Protein AF-A0A1V5FKV9-F1 (afdb_monomer)

Solvent-accessible surface area (backbone atoms only — not comparable to full-atom values): 30750 Å² total; per-residue (Å²): 133,88,81,88,84,84,88,83,83,89,88,82,90,86,85,79,92,74,82,82,74,83,76,77,74,74,77,48,27,80,72,42,89,33,72,84,77,78,54,26,41,29,36,27,51,63,47,52,58,65,76,93,63,91,59,53,66,61,51,50,45,50,50,60,39,48,76,36,51,28,37,39,42,34,43,76,47,38,49,34,90,86,89,48,46,45,45,75,47,40,70,81,54,82,85,73,80,89,58,94,82,48,41,44,50,54,51,41,76,74,30,67,69,51,48,56,50,70,67,44,91,46,44,34,42,39,28,34,55,35,43,38,77,88,56,64,94,67,100,74,73,51,70,69,55,55,52,50,45,24,50,32,42,17,51,32,38,37,49,52,40,70,74,39,48,44,58,40,32,33,40,37,39,26,55,78,48,43,39,58,61,66,44,56,93,50,88,59,72,85,44,83,82,63,64,68,53,70,68,58,39,53,52,51,29,53,53,50,32,43,52,30,47,16,32,53,51,20,51,65,74,42,84,86,63,52,36,39,48,71,46,32,35,47,29,35,48,68,47,67,61,36,74,78,37,75,84,50,54,35,48,54,73,56,27,37,61,72,32,52,34,42,32,40,28,29,40,30,49,78,35,45,67,46,63,90,48,58,45,57,44,43,48,54,45,53,52,51,44,47,68,32,30,60,90,13,47,70,74,76,57,84,86,56,64,57,45,31,34,64,27,36,56,59,78,52,58,81,54,96,58,49,40,64,43,46,44,52,31,51,21,27,46,32,33,73,48,23,51,42,36,20,35,48,27,43,43,20,62,41,81,72,31,26,56,25,16,23,19,32,68,90,64,48,74,36,61,46,33,53,48,48,30,52,46,15,42,48,41,50,49,45,41,52,34,22,39,65,44,52,73,36,71,62,49,72,69,54,48,19,50,43,41,61,36,45,93,82,50,50,54,43,54,50,41,38,55,20,47,44,55,17,61,82,79,41,53,72,69,56,49,51,54,50,52,29,46,22,59,58,38,59,88,77,55,53,69,68,58,54,52,49,54,53,54,38,52,71,46,79,83,59,98,64,73,62,43,38,59,43,31,46,51,38,55,46,50,64,26,70,67,41,48,71,69,47,46,69,69,57,51,50,49,45,41,29,62,54,42,16,54,46,95,71,90,77,76,98,58,57,55,39,58,41,49,43,49,38,48,59,32,73,43,18,48,59,59,52,51,79,51,70,81,57,35,56,82,51,67,72,57,40,45,50,74,60,55,42,54,57,64,55,57,74,55,58,72,65,77,79,115

Mean predicted aligned error: 8.2 Å

Sequence (561 aa):
MTLRGICNALFLLAVAAFLPLAGFAADSADSGEFAYFPIRGAAQGFKWHKKLTDEPGLIEQARQMLDIGCDAFKTMVGPDVGGKGYRDVYPDMPELPREKKNSMVRLVQNTPTYQEFFDLPFKFFVIWAWPTNDITFSWDWEQATFDEEYQQLYDFTRYLMETYQGTGKVFLLGNWETDHVLMSGLDQVADPKVQPSQERLEYLRRWLNNRQKAVEDGRNSLPEIEGVEVYHYVEVITIQPVIEDPTLMRVVNGVLPYIRMDLVSNSAYNSTNHTSDLPQRVYDHMDCILKYAEKSLTGAWPYGPPVFISEFGIPGGYTPQKGARNREALKACAGWGSVINLFWEVYSQTPDNTDSALFQSDGTPNGNYEMLRDFNFRMHTLKNARRVWCRRNPTEQEANNQARLYDTLTNADILRDSINLSSEIMSDEEFLKTLFTDLRLGDQIGQSWYQELLAKLARADLQYGYNTRYGTLGAVLDSDLFAAAVPQEEFAAYLTRRVINQPVELPDLGRRDLYEWALNHPGFDRGNLEYRLANNVPESLRDKYSLKLQQFQEGSEHENH

Nearest PDB structures (foldseek):
  7wdv-assembly1_A  TM=5.360E-01  e=1.038E-03  metagenome
  5xgz-assembly1_A  TM=5.135E-01  e=7.016E-04  uncultured microorganism
  3wh5-assembly1_A  TM=5.179E-01  e=1.202E-03  metagenomes
  4hz6-assembly1_A  TM=5.091E-01  e=3.047E-03  uncultured bacterium
  9iuh-assembly1_A  TM=4.277E-01  e=1.387E-01  Vibrio parahaemolyticus

Structure (mmCIF, N/CA/C/O backbone):
data_AF-A0A1V5FKV9-F1
#
_entry.id   AF-A0A1V5FKV9-F1
#
loop_
_atom_site.group_PDB
_atom_site.id
_atom_site.type_symbol
_atom_site.label_atom_id
_atom_site.label_alt_id
_atom_site.label_comp_id
_atom_site.label_asym_id
_atom_site.label_entity_id
_atom_site.label_seq_id
_atom_site.pdbx_PDB_ins_code
_atom_site.Cartn_x
_atom_site.Cartn_y
_atom_site.Cartn_z
_atom_site.occupancy
_atom_site.B_iso_or_equiv
_atom_site.auth_seq_id
_atom_site.auth_comp_id
_atom_site.auth_asym_id
_atom_site.auth_atom_id
_atom_site.pdbx_PDB_model_num
ATOM 1 N N . MET A 1 1 ? -38.818 -76.980 -2.663 1.00 32.72 1 MET A N 1
ATOM 2 C CA . MET A 1 1 ? -38.143 -76.727 -1.375 1.00 32.72 1 MET A CA 1
ATOM 3 C C . MET A 1 1 ? -36.845 -75.994 -1.695 1.00 32.72 1 MET A C 1
ATOM 5 O O . MET A 1 1 ? -36.020 -76.577 -2.373 1.00 32.72 1 MET A O 1
ATOM 9 N N . THR A 1 2 ? -36.795 -74.658 -1.585 1.00 30.25 2 THR A N 1
ATOM 10 C CA . THR A 1 2 ? -36.400 -73.905 -0.363 1.00 30.25 2 THR A CA 1
ATOM 11 C C . THR A 1 2 ? -34.929 -74.179 0.001 1.00 30.25 2 THR A C 1
ATOM 13 O O . THR A 1 2 ? -34.565 -75.340 0.075 1.00 30.25 2 THR A O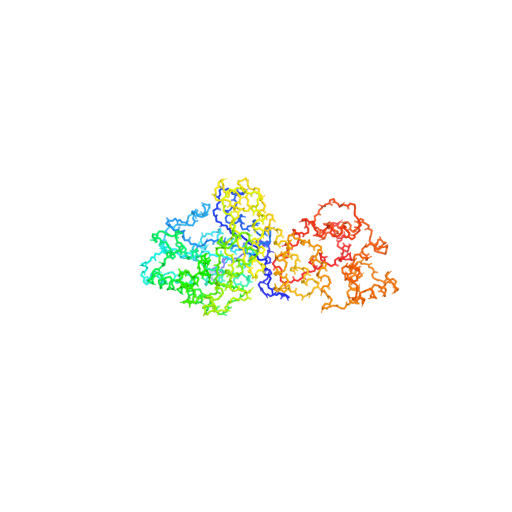 1
ATOM 16 N N . LEU A 1 3 ? -34.033 -73.231 0.297 1.00 28.56 3 LEU A N 1
ATOM 17 C CA . LEU A 1 3 ? -34.185 -71.958 1.007 1.00 28.56 3 LEU A CA 1
ATOM 18 C C . LEU A 1 3 ? -32.791 -71.258 1.083 1.00 28.56 3 LEU A C 1
ATOM 20 O O . LEU A 1 3 ? -31.800 -71.965 1.222 1.00 28.56 3 LEU A O 1
ATOM 24 N N . ARG A 1 4 ? -32.781 -69.911 1.172 1.00 31.83 4 ARG A N 1
ATOM 25 C CA . ARG A 1 4 ? -31.787 -69.009 1.834 1.00 31.83 4 ARG A CA 1
ATOM 26 C C . ARG A 1 4 ? -30.375 -68.870 1.218 1.00 31.83 4 ARG A C 1
ATOM 28 O O . ARG A 1 4 ? -29.661 -69.845 1.098 1.00 31.83 4 ARG A O 1
ATOM 35 N N . GLY A 1 5 ? -29.860 -67.674 0.916 1.00 26.58 5 GLY A N 1
ATOM 36 C CA . GLY A 1 5 ? -30.342 -66.317 1.184 1.00 26.58 5 GLY A CA 1
ATOM 37 C C . GLY A 1 5 ? -29.547 -65.280 0.379 1.00 26.58 5 GLY A C 1
ATOM 38 O O . GLY A 1 5 ? -28.330 -65.373 0.263 1.00 26.58 5 GLY A O 1
ATOM 39 N N . ILE A 1 6 ? -30.272 -64.320 -0.192 1.00 32.31 6 ILE A N 1
ATOM 40 C CA . ILE A 1 6 ? -29.763 -63.166 -0.937 1.00 32.31 6 ILE A CA 1
ATOM 41 C C . ILE A 1 6 ? -29.798 -61.984 0.034 1.00 32.31 6 ILE A C 1
ATOM 43 O O . ILE A 1 6 ? -30.868 -61.636 0.536 1.00 32.31 6 ILE A O 1
ATOM 47 N N . CYS A 1 7 ? -28.638 -61.405 0.335 1.00 26.59 7 CYS A N 1
ATOM 48 C CA . CYS A 1 7 ? -28.535 -60.207 1.163 1.00 26.59 7 CYS A CA 1
ATOM 49 C C . CYS A 1 7 ? -28.812 -58.958 0.318 1.00 26.59 7 CYS A C 1
ATOM 51 O O . CYS A 1 7 ? -28.002 -58.576 -0.521 1.00 26.59 7 CYS A O 1
ATOM 53 N N . ASN A 1 8 ? -29.948 -58.315 0.591 1.00 29.33 8 ASN A N 1
ATOM 54 C CA . ASN A 1 8 ? -30.178 -56.897 0.330 1.00 29.33 8 ASN A CA 1
ATOM 55 C C . ASN A 1 8 ? -29.673 -56.091 1.533 1.00 29.33 8 ASN A C 1
ATOM 57 O O . ASN A 1 8 ? -30.114 -56.372 2.646 1.00 29.33 8 ASN A O 1
ATOM 61 N N . ALA A 1 9 ? -28.817 -55.092 1.295 1.00 25.81 9 ALA A N 1
ATOM 62 C CA . ALA A 1 9 ? -28.894 -53.721 1.827 1.00 25.81 9 ALA A CA 1
ATOM 63 C C . ALA A 1 9 ? -27.513 -53.037 1.827 1.00 25.81 9 ALA A C 1
ATOM 65 O O . ALA A 1 9 ? -26.524 -53.644 2.221 1.00 25.81 9 ALA A O 1
ATOM 66 N N . LEU A 1 10 ? -27.532 -51.739 1.491 1.00 26.38 10 LEU A N 1
ATOM 67 C CA . LEU A 1 10 ? -26.512 -50.702 1.727 1.00 26.38 10 LEU A CA 1
ATOM 68 C C . LEU A 1 10 ? -25.312 -50.650 0.766 1.00 26.38 10 LEU A C 1
ATOM 70 O O . LEU A 1 10 ? -24.275 -51.241 1.025 1.00 26.38 10 LEU A O 1
ATOM 74 N N . PHE A 1 11 ? -25.423 -49.820 -0.278 1.00 25.52 11 PHE A N 1
ATOM 75 C CA . PHE A 1 11 ? -24.584 -48.617 -0.407 1.00 25.52 11 PHE A CA 1
ATOM 76 C C . PHE A 1 11 ? -25.184 -47.683 -1.474 1.00 25.52 11 PHE A C 1
ATOM 78 O O . PHE A 1 11 ? -25.200 -47.980 -2.666 1.00 25.52 11 PHE A O 1
ATOM 85 N N . LEU A 1 12 ? -25.745 -46.572 -1.002 1.00 26.80 12 LEU A N 1
ATOM 86 C CA . LEU A 1 12 ? -26.103 -45.381 -1.771 1.00 26.80 12 LEU A CA 1
ATOM 87 C C . LEU A 1 12 ? -24.935 -44.394 -1.628 1.00 26.80 12 LEU A C 1
ATOM 89 O O . LEU A 1 12 ? -24.299 -44.384 -0.579 1.00 26.80 12 LEU A O 1
ATOM 93 N N . LEU A 1 13 ? -24.756 -43.544 -2.645 1.00 25.08 13 LEU A N 1
ATOM 94 C CA . LEU A 1 13 ? -23.752 -42.478 -2.812 1.00 25.08 13 LEU A CA 1
ATOM 95 C C . LEU A 1 13 ? -22.388 -42.929 -3.347 1.00 25.08 13 LEU A C 1
ATOM 97 O O . LEU A 1 13 ? -21.561 -43.449 -2.611 1.00 25.08 13 LEU A O 1
ATOM 101 N N . ALA A 1 14 ? -22.116 -42.599 -4.612 1.00 24.97 14 ALA A N 1
ATOM 102 C CA . ALA A 1 14 ? -21.099 -41.598 -4.938 1.00 24.97 14 ALA A CA 1
ATOM 103 C C . ALA A 1 14 ? -21.071 -41.297 -6.446 1.00 24.97 14 ALA A C 1
ATOM 105 O O . ALA A 1 14 ? -21.367 -42.150 -7.278 1.00 24.97 14 ALA A O 1
ATOM 106 N N . VAL A 1 15 ? -20.602 -40.084 -6.739 1.00 25.59 15 VAL A N 1
ATOM 107 C CA . VAL A 1 15 ? -20.148 -39.564 -8.035 1.00 25.59 15 VAL A CA 1
ATOM 108 C C . VAL A 1 15 ? -21.246 -39.031 -8.961 1.00 25.59 15 VAL A C 1
ATOM 110 O O . VAL A 1 15 ? -21.501 -39.535 -10.051 1.00 25.59 15 VAL A O 1
ATOM 113 N N . ALA A 1 16 ? -21.849 -37.923 -8.523 1.00 26.41 16 ALA A N 1
ATOM 114 C CA . ALA A 1 16 ? -22.310 -36.889 -9.440 1.00 26.41 16 ALA A CA 1
ATOM 115 C C . ALA A 1 16 ? -21.117 -36.006 -9.839 1.00 26.41 16 ALA A C 1
ATOM 117 O O . ALA A 1 16 ? -20.275 -35.662 -9.009 1.00 26.41 16 ALA A O 1
ATOM 118 N N . ALA A 1 17 ? -21.070 -35.680 -11.125 1.00 28.03 17 ALA A N 1
ATOM 119 C CA . ALA A 1 17 ? -20.094 -34.817 -11.757 1.00 28.03 17 ALA A CA 1
ATOM 120 C C . ALA A 1 17 ? -20.053 -33.423 -11.111 1.00 28.03 17 ALA A C 1
ATOM 122 O O . ALA A 1 17 ? -21.072 -32.739 -11.045 1.00 28.03 17 ALA A O 1
ATOM 123 N N . PHE A 1 18 ? -18.857 -32.995 -10.713 1.00 26.19 18 PHE A N 1
ATOM 124 C CA . PHE A 1 18 ? -18.519 -31.592 -10.513 1.00 26.19 18 PHE A CA 1
ATOM 125 C C . PHE A 1 18 ? -17.394 -31.232 -11.482 1.00 26.19 18 PHE A C 1
ATOM 127 O O . PHE A 1 18 ? -16.341 -31.869 -11.504 1.00 26.19 18 PHE A O 1
ATOM 134 N N . LEU A 1 19 ? -17.669 -30.225 -12.308 1.00 25.44 19 LEU A N 1
ATOM 135 C CA . LEU A 1 19 ? -16.679 -29.453 -13.049 1.00 25.44 19 LEU A CA 1
ATOM 136 C C . LEU A 1 19 ? -15.646 -28.876 -12.066 1.00 25.44 19 LEU A C 1
ATOM 138 O O . LEU A 1 19 ? -16.061 -28.319 -11.046 1.00 25.44 19 LEU A O 1
ATOM 142 N N . PRO A 1 20 ? -14.336 -28.925 -12.358 1.00 27.42 20 PRO A N 1
ATOM 143 C CA . PRO A 1 20 ? -13.392 -28.077 -11.660 1.00 27.42 20 PRO A CA 1
ATOM 144 C C . PRO A 1 20 ? -13.519 -26.662 -12.229 1.00 27.42 20 PRO A C 1
ATOM 146 O O . PRO A 1 20 ? -13.262 -26.415 -13.408 1.00 27.42 20 PRO A O 1
ATOM 149 N N . LEU A 1 21 ? -13.954 -25.745 -11.366 1.00 28.95 21 LEU A N 1
ATOM 150 C CA . LEU A 1 21 ? -13.718 -24.315 -11.509 1.00 28.95 21 LEU A CA 1
ATOM 151 C C . LEU A 1 21 ? -12.224 -24.085 -11.755 1.00 28.95 21 LEU A C 1
ATOM 153 O O . LEU A 1 21 ? -11.376 -24.711 -11.116 1.00 28.95 21 LEU A O 1
ATOM 157 N N . ALA A 1 22 ? -11.932 -23.196 -12.701 1.00 28.05 22 ALA A N 1
ATOM 158 C CA . ALA A 1 22 ? -10.599 -22.691 -12.968 1.00 28.05 22 ALA A CA 1
ATOM 159 C C . ALA A 1 22 ? -9.945 -22.251 -11.652 1.00 28.05 22 ALA A C 1
ATOM 161 O O . ALA A 1 22 ? -10.442 -21.363 -10.958 1.00 28.05 22 ALA A O 1
ATOM 162 N N . GLY A 1 23 ? -8.844 -22.915 -11.308 1.00 25.22 23 GLY A N 1
ATOM 163 C CA . GLY A 1 23 ? -8.002 -22.528 -10.197 1.00 25.22 23 GLY A CA 1
ATOM 164 C C . GLY A 1 23 ? -7.348 -21.191 -10.507 1.00 25.22 23 GLY A C 1
ATOM 165 O O . GLY A 1 23 ? -6.385 -21.131 -11.266 1.00 25.22 23 GLY A O 1
ATOM 166 N N . PHE A 1 24 ? -7.825 -20.131 -9.863 1.00 30.70 24 PHE A N 1
ATOM 167 C CA . PHE A 1 24 ? -6.896 -19.137 -9.355 1.00 30.70 24 PHE A CA 1
ATOM 168 C C . PHE A 1 24 ? -6.119 -19.837 -8.244 1.00 30.70 24 PHE A C 1
ATOM 170 O O . PHE A 1 24 ? -6.588 -19.946 -7.113 1.00 30.70 24 PHE A O 1
ATOM 177 N N . ALA A 1 25 ? -4.964 -20.400 -8.593 1.00 30.83 25 ALA A N 1
ATOM 178 C CA . ALA A 1 25 ? -3.975 -20.736 -7.590 1.00 30.83 25 ALA A CA 1
ATOM 179 C C . ALA A 1 25 ? -3.583 -19.412 -6.927 1.00 30.83 25 ALA A C 1
ATOM 181 O O . ALA A 1 25 ? -2.884 -18.586 -7.512 1.00 30.83 25 ALA A O 1
ATOM 182 N N . ALA A 1 26 ? -4.114 -19.180 -5.730 1.00 37.06 26 ALA A N 1
ATOM 183 C CA . ALA A 1 26 ? -3.471 -18.310 -4.773 1.00 37.06 26 ALA A CA 1
ATOM 184 C C . ALA A 1 26 ? -2.102 -18.941 -4.499 1.00 37.06 26 ALA A C 1
ATOM 186 O O . ALA A 1 26 ? -2.002 -19.876 -3.706 1.00 37.06 26 ALA A O 1
ATOM 187 N N . ASP A 1 27 ? -1.074 -18.498 -5.227 1.00 39.09 27 ASP A N 1
ATOM 188 C CA . ASP A 1 27 ? 0.307 -18.767 -4.844 1.00 39.09 27 ASP A CA 1
ATOM 189 C C . ASP A 1 27 ? 0.457 -18.273 -3.404 1.00 39.09 27 ASP A C 1
ATOM 191 O O . ASP A 1 27 ? 0.235 -17.102 -3.086 1.00 39.09 27 ASP A O 1
ATOM 195 N N . SER A 1 28 ? 0.708 -19.233 -2.527 1.00 41.22 28 SER A N 1
ATOM 196 C CA . SER A 1 28 ? 0.608 -19.122 -1.085 1.00 41.22 28 SER A CA 1
ATOM 197 C C . SER A 1 28 ? 1.458 -17.992 -0.501 1.00 41.22 28 SER A C 1
ATOM 199 O O . SER A 1 28 ? 2.645 -17.845 -0.794 1.00 41.22 28 SER A O 1
ATOM 201 N N . ALA A 1 29 ? 0.805 -17.231 0.377 1.00 45.19 29 ALA A N 1
ATOM 202 C CA . ALA A 1 29 ? 1.299 -16.703 1.647 1.00 45.19 29 ALA A CA 1
ATOM 203 C C . ALA A 1 29 ? 2.798 -16.849 1.934 1.00 45.19 29 ALA A C 1
ATOM 205 O O . ALA A 1 29 ? 3.238 -17.944 2.258 1.00 45.19 29 ALA A O 1
ATOM 206 N N . ASP A 1 30 ? 3.548 -15.741 1.889 1.00 51.19 30 ASP A N 1
ATOM 207 C CA . ASP A 1 30 ? 4.904 -15.550 2.455 1.00 51.19 30 ASP A CA 1
ATOM 208 C C . ASP A 1 30 ? 5.999 -16.599 2.140 1.00 51.19 30 ASP A C 1
ATOM 210 O O . ASP A 1 30 ? 7.152 -16.425 2.530 1.00 51.19 30 ASP A O 1
ATOM 214 N N . SER A 1 31 ? 5.701 -17.630 1.349 1.00 55.16 31 SER A N 1
ATOM 215 C CA . SER A 1 31 ? 6.622 -18.653 0.871 1.00 55.16 31 SER A CA 1
ATOM 216 C C . SER A 1 31 ? 7.050 -18.303 -0.553 1.00 55.16 31 SER A C 1
ATOM 218 O O . SER A 1 31 ? 6.578 -18.876 -1.535 1.00 55.16 31 SER A O 1
ATOM 220 N N . GLY A 1 32 ? 7.912 -17.301 -0.676 1.00 68.31 32 GLY A N 1
ATOM 221 C CA . GLY A 1 32 ? 8.517 -16.908 -1.944 1.00 68.31 32 GLY A CA 1
ATOM 222 C C . GLY A 1 32 ? 9.993 -16.579 -1.779 1.00 68.31 32 GLY A C 1
ATOM 223 O O . GLY A 1 32 ? 10.496 -16.454 -0.666 1.00 68.31 32 GLY A O 1
ATOM 224 N N . GLU A 1 33 ? 10.689 -16.421 -2.902 1.00 86.81 33 GLU A N 1
ATOM 225 C CA . GLU A 1 33 ? 12.068 -15.923 -2.969 1.00 86.81 33 GLU A CA 1
ATOM 226 C C . GLU A 1 33 ? 12.214 -14.589 -2.215 1.00 86.81 33 GLU A C 1
ATOM 228 O O . GLU A 1 33 ? 13.257 -14.313 -1.623 1.00 86.81 33 GLU A O 1
ATOM 233 N N . PHE A 1 34 ? 11.147 -13.784 -2.191 1.00 91.12 34 PHE A N 1
ATOM 234 C CA . PHE A 1 34 ? 11.098 -12.489 -1.528 1.00 91.12 34 PHE A CA 1
ATOM 235 C C . PHE A 1 34 ? 9.946 -12.407 -0.528 1.00 91.12 34 PHE A C 1
ATOM 237 O O . PHE A 1 34 ? 8.832 -12.842 -0.811 1.00 91.12 34 PHE A O 1
ATOM 244 N N . ALA A 1 35 ? 10.187 -11.735 0.601 1.00 90.25 35 ALA A N 1
ATOM 245 C CA . ALA A 1 35 ? 9.115 -11.297 1.490 1.00 90.25 35 ALA A CA 1
ATOM 246 C C . ALA A 1 35 ? 8.114 -10.391 0.745 1.00 90.25 35 ALA A C 1
ATOM 248 O O . ALA A 1 35 ? 8.446 -9.771 -0.278 1.00 90.25 35 ALA A O 1
ATOM 249 N N . TYR A 1 36 ? 6.900 -10.271 1.279 1.00 91.81 36 TYR A N 1
ATOM 250 C CA . TYR A 1 36 ? 5.913 -9.343 0.740 1.00 91.81 36 TYR A CA 1
ATOM 251 C C . TYR A 1 36 ? 6.423 -7.888 0.767 1.00 91.81 36 TYR A C 1
ATOM 253 O O . TYR A 1 36 ? 7.107 -7.474 1.703 1.00 91.81 36 TYR A O 1
ATOM 261 N N . PHE A 1 37 ? 6.095 -7.106 -0.266 1.00 94.44 37 PHE A N 1
ATOM 262 C CA . PHE A 1 37 ? 6.456 -5.688 -0.372 1.00 94.44 37 PHE A CA 1
ATOM 263 C C . PHE A 1 37 ? 5.182 -4.825 -0.446 1.00 94.44 37 PHE A C 1
ATOM 265 O O . PHE A 1 37 ? 4.468 -4.939 -1.446 1.00 94.44 37 PHE A O 1
ATOM 272 N N . PRO A 1 38 ? 4.901 -3.968 0.559 1.00 94.31 38 PRO A N 1
ATOM 273 C CA . PRO A 1 38 ? 3.725 -3.094 0.565 1.00 94.31 38 PRO A CA 1
ATOM 274 C C . PRO A 1 38 ? 3.759 -2.034 -0.540 1.00 94.31 38 PRO A C 1
ATOM 276 O O . PRO A 1 38 ? 4.746 -1.307 -0.681 1.00 94.31 38 PRO A O 1
ATOM 279 N N . ILE A 1 39 ? 2.660 -1.905 -1.286 1.00 95.81 39 ILE A N 1
ATOM 280 C CA . ILE A 1 39 ? 2.518 -0.932 -2.386 1.00 95.81 39 ILE A CA 1
ATOM 281 C C . ILE A 1 39 ? 2.170 0.466 -1.874 1.00 95.81 39 ILE A C 1
ATOM 283 O O . ILE A 1 39 ? 2.582 1.453 -2.479 1.00 95.81 39 ILE A O 1
ATOM 287 N N . ARG A 1 40 ? 1.536 0.548 -0.695 1.00 97.38 40 ARG A N 1
ATOM 288 C CA . ARG A 1 40 ? 1.265 1.757 0.109 1.00 97.38 40 ARG A CA 1
ATOM 289 C C . ARG A 1 40 ? 0.090 2.620 -0.336 1.00 97.38 40 ARG A C 1
ATOM 291 O O . ARG A 1 40 ? -0.440 3.330 0.515 1.00 97.38 40 ARG A O 1
ATOM 298 N N . GLY A 1 41 ? -0.325 2.587 -1.599 1.00 98.06 41 GLY A N 1
ATOM 299 C CA . GLY A 1 41 ? -1.489 3.333 -2.081 1.00 98.06 41 GLY A CA 1
ATOM 300 C C . GLY A 1 41 ? -2.757 2.485 -2.033 1.00 98.06 41 GLY A C 1
ATOM 301 O O . GLY A 1 41 ? -2.812 1.402 -2.612 1.00 98.06 41 GLY A O 1
ATOM 302 N N . ALA A 1 42 ? -3.783 2.982 -1.346 1.00 98.19 42 ALA A N 1
ATOM 303 C CA . ALA A 1 42 ? -5.048 2.284 -1.168 1.00 98.19 42 ALA A CA 1
ATOM 304 C C . ALA A 1 42 ? -6.233 3.256 -1.088 1.00 98.19 42 ALA A C 1
ATOM 306 O O . ALA A 1 42 ? -6.069 4.477 -1.055 1.00 98.19 42 ALA A O 1
ATOM 307 N N . ALA A 1 43 ? -7.443 2.709 -1.027 1.00 97.81 43 ALA A N 1
ATOM 308 C CA . ALA A 1 43 ? -8.659 3.478 -0.800 1.00 97.81 43 ALA A CA 1
ATOM 309 C C . ALA A 1 43 ? -9.675 2.674 0.013 1.00 97.81 43 ALA A C 1
ATOM 311 O O . ALA A 1 43 ? -9.436 1.526 0.404 1.00 97.81 43 ALA A O 1
ATOM 312 N N . GLN A 1 44 ? -10.815 3.300 0.268 1.00 95.06 44 GLN A N 1
ATOM 313 C CA . GLN A 1 44 ? -11.871 2.746 1.100 1.00 95.06 44 GLN A CA 1
ATOM 314 C C . GLN A 1 44 ? -13.233 2.777 0.419 1.00 95.06 44 GLN A C 1
ATOM 316 O O . GLN A 1 44 ? -13.533 3.698 -0.344 1.00 95.06 44 GLN A O 1
ATOM 321 N N . GLY A 1 45 ? -14.038 1.751 0.696 1.00 92.81 45 GLY A N 1
ATOM 322 C CA . GLY A 1 45 ? -15.367 1.564 0.118 1.00 92.81 45 GLY A CA 1
ATOM 323 C C . GLY A 1 45 ? -16.469 1.746 1.152 1.00 92.81 45 GLY A C 1
ATOM 324 O O . GLY A 1 45 ? -16.820 0.800 1.870 1.00 92.81 45 GLY A O 1
ATOM 325 N N . PHE A 1 46 ? -17.055 2.943 1.184 1.00 89.19 46 PHE A N 1
ATOM 326 C CA . PHE A 1 46 ? -18.172 3.297 2.056 1.00 89.19 46 PHE A CA 1
ATOM 327 C C . PHE A 1 46 ? -19.262 4.008 1.264 1.00 89.19 46 PHE A C 1
ATOM 329 O O . PHE A 1 46 ? -19.047 5.106 0.774 1.00 89.19 46 PHE A O 1
ATOM 336 N N . LYS A 1 47 ? -20.468 3.425 1.202 1.00 89.06 47 LYS A N 1
ATOM 337 C CA . LYS A 1 47 ? -21.611 4.004 0.474 1.00 89.06 47 LYS A CA 1
ATOM 338 C C . LYS A 1 47 ? -21.278 4.331 -0.990 1.00 89.06 47 LYS A C 1
ATOM 340 O O . LYS A 1 47 ? -20.180 4.113 -1.491 1.00 89.06 47 LYS A O 1
ATOM 345 N N . TRP A 1 48 ? -22.291 4.780 -1.716 1.00 90.38 48 TRP A N 1
ATOM 346 C CA . TRP A 1 48 ? -22.160 5.300 -3.072 1.00 90.38 48 TRP A CA 1
ATOM 347 C C . TRP A 1 48 ? -23.453 6.012 -3.448 1.00 90.38 48 TRP A C 1
ATOM 349 O O . TRP A 1 48 ? -24.552 5.587 -3.089 1.00 90.38 48 TRP A O 1
ATOM 359 N N . HIS A 1 49 ? -23.330 7.081 -4.222 1.00 87.56 49 HIS A N 1
ATOM 360 C CA . HIS A 1 49 ? -24.460 7.684 -4.913 1.00 87.56 49 HIS A CA 1
ATOM 361 C C . HIS A 1 49 ? -24.894 6.813 -6.098 1.00 87.56 49 HIS A C 1
ATOM 363 O O . HIS A 1 49 ? -26.086 6.622 -6.338 1.00 87.56 49 HIS A O 1
ATOM 369 N N . LYS A 1 50 ? -23.915 6.275 -6.830 1.00 87.94 50 LYS A N 1
ATOM 370 C CA . LYS A 1 50 ? -24.109 5.501 -8.054 1.00 87.94 50 LYS A CA 1
ATOM 371 C C . LYS A 1 50 ? -23.043 4.407 -8.156 1.00 87.94 50 LYS A C 1
ATOM 373 O O . LYS A 1 50 ? -21.881 4.673 -7.872 1.00 87.94 50 LYS A O 1
ATOM 378 N N . LYS A 1 51 ? -23.464 3.217 -8.592 1.00 90.25 51 LYS A N 1
ATOM 379 C CA . LYS A 1 51 ? -22.597 2.121 -9.055 1.00 90.25 51 LYS A CA 1
ATOM 380 C C . LYS A 1 51 ? -22.582 2.066 -10.581 1.00 90.25 51 LYS A C 1
ATOM 382 O O . LYS A 1 51 ? -23.490 2.593 -11.233 1.00 90.25 51 LYS A O 1
ATOM 387 N N . LEU A 1 52 ? -21.569 1.425 -11.138 1.00 91.06 52 LEU A N 1
ATOM 388 C CA . LEU A 1 52 ? -21.327 1.301 -12.576 1.00 91.06 52 LEU A CA 1
ATOM 389 C C . LEU A 1 52 ? -21.833 -0.024 -13.147 1.00 91.06 52 LEU A C 1
ATOM 391 O O . LEU A 1 52 ? -22.042 -0.125 -14.355 1.00 91.06 52 LEU A O 1
ATOM 395 N N . THR A 1 53 ? -22.055 -1.015 -12.287 1.00 93.06 53 THR A N 1
ATOM 396 C CA . THR A 1 53 ? -22.500 -2.364 -12.629 1.00 93.06 53 THR A CA 1
ATOM 397 C C . THR A 1 53 ? -23.589 -2.852 -11.664 1.00 93.06 53 THR A C 1
ATOM 399 O O . THR A 1 53 ? -23.985 -2.165 -10.715 1.00 93.06 53 THR A O 1
ATOM 402 N N . ASP A 1 54 ? -24.082 -4.067 -11.914 1.00 92.50 54 ASP A N 1
ATOM 403 C CA . ASP A 1 54 ? -25.032 -4.756 -11.038 1.00 92.50 54 ASP A CA 1
ATOM 404 C C . ASP A 1 54 ? -24.350 -5.478 -9.856 1.00 92.50 54 ASP A C 1
ATOM 406 O O . ASP A 1 54 ? -25.041 -5.976 -8.965 1.00 92.50 54 ASP A O 1
ATOM 410 N N . GLU A 1 55 ? -23.012 -5.522 -9.806 1.00 93.44 55 GLU A N 1
ATOM 411 C CA . GLU A 1 55 ? -22.262 -6.131 -8.700 1.00 93.44 55 GLU A CA 1
ATOM 412 C C . GLU A 1 55 ? -22.545 -5.414 -7.374 1.00 93.44 55 GLU A C 1
ATOM 414 O O . GLU A 1 55 ? -22.781 -4.201 -7.377 1.00 93.44 55 GLU A O 1
ATOM 419 N N . PRO A 1 56 ? -22.511 -6.101 -6.216 1.00 93.88 56 PRO A N 1
ATOM 420 C CA . PRO A 1 56 ? -22.626 -5.429 -4.926 1.00 93.88 56 PRO A CA 1
ATOM 421 C C . PRO A 1 56 ? -21.599 -4.297 -4.799 1.00 93.88 56 PRO A C 1
ATOM 423 O O . PRO A 1 56 ? -20.425 -4.490 -5.109 1.00 93.88 56 PRO A O 1
ATOM 426 N N . GLY A 1 57 ? -22.006 -3.119 -4.320 1.00 94.25 57 GLY A N 1
ATOM 427 C CA . GLY A 1 57 ? -21.155 -1.924 -4.391 1.00 94.25 57 GLY A CA 1
ATOM 428 C C . GLY A 1 57 ? -19.857 -2.009 -3.591 1.00 94.25 57 GLY A C 1
ATOM 429 O O . GLY A 1 57 ? -18.887 -1.340 -3.938 1.00 94.25 57 GLY A O 1
ATOM 430 N N . LEU A 1 58 ? -19.795 -2.855 -2.555 1.00 95.06 58 LEU A N 1
ATOM 431 C CA . LEU A 1 58 ? -18.531 -3.172 -1.878 1.00 95.06 58 LEU A CA 1
ATOM 432 C C . LEU A 1 58 ? -17.555 -3.904 -2.817 1.00 95.06 58 LEU A C 1
ATOM 434 O O . LEU A 1 58 ? -16.377 -3.563 -2.855 1.00 95.06 58 LEU A O 1
ATOM 438 N N . ILE A 1 59 ? -18.049 -4.882 -3.581 1.00 96.94 59 ILE A N 1
ATOM 439 C CA . ILE A 1 59 ? -17.245 -5.692 -4.506 1.00 96.94 59 ILE A CA 1
ATOM 440 C C . ILE A 1 59 ? -16.787 -4.860 -5.693 1.00 96.94 59 ILE A C 1
ATOM 442 O O . ILE A 1 59 ? -15.604 -4.886 -6.022 1.00 96.94 59 ILE A O 1
ATOM 446 N N . GLU A 1 60 ? -17.693 -4.080 -6.283 1.00 96.94 60 GLU A N 1
ATOM 447 C CA . GLU A 1 60 ? -17.363 -3.212 -7.413 1.00 96.94 60 GLU A CA 1
ATOM 448 C C . GLU A 1 60 ? -16.232 -2.242 -7.039 1.00 96.94 60 GLU A C 1
ATOM 450 O O . GLU A 1 60 ? -15.202 -2.202 -7.708 1.00 96.94 60 GLU A O 1
ATOM 455 N N . GLN A 1 61 ? -16.365 -1.521 -5.918 1.00 97.38 61 GLN A N 1
ATOM 456 C CA . GLN A 1 61 ? -15.330 -0.593 -5.447 1.00 97.38 61 GLN A CA 1
ATOM 457 C C . GLN A 1 61 ? -14.005 -1.300 -5.143 1.00 97.38 61 GLN A C 1
ATOM 459 O O . GLN A 1 61 ? -12.936 -0.778 -5.460 1.00 97.38 61 GLN A O 1
ATOM 464 N N . ALA A 1 62 ? -14.059 -2.488 -4.543 1.00 98.00 62 ALA A N 1
ATOM 465 C CA . ALA A 1 62 ? -12.874 -3.278 -4.247 1.00 98.00 62 ALA A CA 1
ATOM 466 C C . ALA A 1 62 ? -12.151 -3.733 -5.530 1.00 98.00 62 ALA A C 1
ATOM 468 O O . ALA A 1 62 ? -10.930 -3.609 -5.627 1.00 98.00 62 ALA A O 1
ATOM 469 N N . ARG A 1 63 ? -12.888 -4.180 -6.554 1.00 97.31 63 ARG A N 1
ATOM 470 C CA . ARG A 1 63 ? -12.322 -4.551 -7.862 1.00 97.31 63 ARG A CA 1
ATOM 471 C C . ARG A 1 63 ? -11.684 -3.362 -8.575 1.00 97.31 63 ARG A C 1
ATOM 473 O O . ARG A 1 63 ? -10.555 -3.495 -9.035 1.00 97.31 63 ARG A O 1
ATOM 480 N N . GLN A 1 64 ? -12.319 -2.188 -8.540 1.00 97.00 64 GLN A N 1
ATOM 481 C CA . GLN A 1 64 ? -11.718 -0.954 -9.070 1.00 97.00 64 GLN A CA 1
ATOM 482 C C . GLN A 1 64 ? -10.347 -0.665 -8.440 1.00 97.00 64 GLN A C 1
ATOM 484 O O . GLN A 1 64 ? -9.433 -0.200 -9.116 1.00 97.00 64 GLN A O 1
ATOM 489 N N . MET A 1 65 ? -10.181 -0.937 -7.141 1.00 97.94 65 MET A N 1
ATOM 490 C CA . MET A 1 65 ? -8.902 -0.723 -6.458 1.00 97.94 65 MET A CA 1
ATOM 491 C C . MET A 1 65 ? -7.853 -1.777 -6.822 1.00 97.94 65 MET A C 1
ATOM 493 O O . MET A 1 65 ? -6.679 -1.439 -6.976 1.00 97.94 65 MET A O 1
ATOM 497 N N . LEU A 1 66 ? -8.252 -3.033 -7.026 1.00 96.94 66 LEU A N 1
ATOM 498 C CA . LEU A 1 66 ? -7.346 -4.071 -7.531 1.00 96.94 66 LEU A CA 1
ATOM 499 C C . LEU A 1 66 ? -6.851 -3.765 -8.950 1.00 96.94 66 LEU A C 1
ATOM 501 O O . LEU A 1 66 ? -5.677 -4.000 -9.241 1.00 96.94 66 LEU A O 1
ATOM 505 N N . ASP A 1 67 ? -7.714 -3.206 -9.802 1.00 95.75 67 ASP A N 1
ATOM 506 C CA . ASP A 1 67 ? -7.394 -2.851 -11.192 1.00 95.75 67 ASP A CA 1
ATOM 507 C C . ASP A 1 67 ? -6.308 -1.771 -11.301 1.00 95.75 67 ASP A C 1
ATOM 509 O O . ASP A 1 67 ? -5.605 -1.686 -12.310 1.00 95.75 67 ASP A O 1
ATOM 513 N N . ILE A 1 68 ? -6.125 -0.975 -10.244 1.00 96.69 68 ILE A N 1
ATOM 514 C CA . ILE A 1 68 ? -5.051 0.019 -10.138 1.00 96.69 68 ILE A CA 1
ATOM 515 C C . ILE A 1 68 ? -3.920 -0.406 -9.197 1.00 96.69 68 ILE A C 1
ATOM 517 O O . ILE A 1 68 ? -3.094 0.420 -8.819 1.00 96.69 68 ILE A O 1
ATOM 521 N N . GLY A 1 69 ? -3.855 -1.686 -8.824 1.00 96.75 69 GLY A N 1
ATOM 522 C CA . GLY A 1 69 ? -2.739 -2.250 -8.064 1.00 96.75 69 GLY A CA 1
ATOM 523 C C . GLY A 1 69 ? -2.754 -1.958 -6.563 1.00 96.75 69 GLY A C 1
ATOM 524 O O . GLY A 1 69 ? -1.719 -2.096 -5.919 1.00 96.75 69 GLY A O 1
ATOM 525 N N . CYS A 1 70 ? -3.889 -1.565 -5.980 1.00 98.06 70 CYS A N 1
ATOM 526 C CA . CYS A 1 70 ? -3.992 -1.484 -4.523 1.00 98.06 70 CYS A CA 1
ATOM 527 C C . CYS A 1 70 ? -3.837 -2.883 -3.906 1.00 98.06 70 CYS A C 1
ATOM 529 O O . CYS A 1 70 ? -4.419 -3.858 -4.384 1.00 98.06 70 CYS A O 1
ATOM 531 N N . ASP A 1 71 ? -3.104 -2.966 -2.798 1.00 96.75 71 ASP A N 1
ATOM 532 C CA . ASP A 1 71 ? -2.947 -4.183 -1.997 1.00 96.75 71 ASP A CA 1
ATOM 533 C C . ASP A 1 71 ? -3.640 -4.117 -0.631 1.00 96.75 71 ASP A C 1
ATOM 535 O O . ASP A 1 71 ? -3.702 -5.124 0.081 1.00 96.75 71 ASP A O 1
ATOM 539 N N . ALA A 1 72 ? -4.205 -2.957 -0.301 1.00 98.12 72 ALA A N 1
ATOM 540 C CA . ALA A 1 72 ? -5.041 -2.741 0.862 1.00 98.12 72 ALA A CA 1
ATOM 541 C C . ALA A 1 72 ? -6.414 -2.184 0.467 1.00 98.12 72 ALA A C 1
ATOM 543 O O . ALA A 1 72 ? -6.541 -1.439 -0.509 1.00 98.12 72 ALA A O 1
ATOM 544 N N . PHE A 1 73 ? -7.431 -2.501 1.265 1.00 98.56 73 PHE A N 1
ATOM 545 C CA . PHE A 1 73 ? -8.765 -1.919 1.133 1.00 98.56 73 PHE A CA 1
ATOM 546 C C . PHE A 1 73 ? -9.431 -1.778 2.501 1.00 98.56 73 PHE A C 1
ATOM 548 O O . PHE A 1 73 ? -9.349 -2.695 3.325 1.00 98.56 73 PHE A O 1
ATOM 555 N N . LYS A 1 74 ? -10.093 -0.638 2.743 1.00 97.81 74 LYS A N 1
ATOM 556 C CA . LYS A 1 74 ? -10.830 -0.386 3.992 1.00 97.81 74 LYS A CA 1
ATOM 557 C C . LYS A 1 74 ? -12.342 -0.522 3.808 1.00 97.81 74 LYS A C 1
ATOM 559 O O . LYS A 1 74 ? -12.907 -0.036 2.828 1.00 97.81 74 LYS A O 1
ATOM 564 N N . THR A 1 75 ? -12.983 -1.185 4.767 1.00 94.62 75 THR A N 1
ATOM 565 C CA . THR A 1 75 ? -14.429 -1.456 4.822 1.00 94.62 75 THR A CA 1
ATOM 566 C C . THR A 1 75 ? -14.932 -1.455 6.275 1.00 94.62 75 THR A C 1
ATOM 568 O O . THR A 1 75 ? -14.168 -1.213 7.213 1.00 94.62 75 THR A O 1
ATOM 571 N N . MET A 1 76 ? -16.217 -1.750 6.480 1.00 91.12 76 MET A N 1
ATOM 572 C CA . MET A 1 76 ? -16.818 -1.984 7.791 1.00 91.12 76 MET A CA 1
ATOM 573 C C . MET A 1 76 ? -17.491 -3.358 7.859 1.00 91.12 76 MET A C 1
ATOM 575 O O . MET A 1 76 ? -18.192 -3.773 6.936 1.00 91.12 76 MET A O 1
ATOM 579 N N . VAL A 1 77 ? -17.302 -4.035 8.992 1.00 90.25 77 VAL A N 1
ATOM 580 C CA . VAL A 1 77 ? -18.050 -5.226 9.406 1.00 90.25 77 VAL A CA 1
ATOM 581 C C . VAL A 1 77 ? -18.696 -4.931 10.750 1.00 90.25 77 VAL A C 1
ATOM 583 O O . VAL A 1 77 ? -17.997 -4.699 11.733 1.00 90.25 77 VAL A O 1
ATOM 586 N N . GLY A 1 78 ? -20.022 -4.986 10.809 1.00 80.12 78 GLY A N 1
ATOM 587 C CA . GLY A 1 78 ? -20.770 -4.782 12.044 1.00 80.12 78 GLY A CA 1
ATOM 588 C C . GLY A 1 78 ? -22.137 -4.145 11.821 1.00 80.12 78 GLY A C 1
ATOM 589 O O . GLY A 1 78 ? -22.516 -3.884 10.680 1.00 80.12 78 GLY A O 1
ATOM 590 N N . PRO A 1 79 ? -22.926 -3.914 12.884 1.00 67.50 79 PRO A N 1
ATOM 591 C CA . PRO A 1 79 ? -24.056 -3.002 12.796 1.00 67.50 79 PRO A CA 1
ATOM 592 C C . PRO A 1 79 ? -23.518 -1.577 12.589 1.00 67.50 79 PRO A C 1
ATOM 594 O O . PRO A 1 79 ? -22.386 -1.276 12.968 1.00 67.50 79 PRO A O 1
ATOM 597 N N . ASP A 1 80 ? -24.297 -0.700 11.960 1.00 57.44 80 ASP A N 1
ATOM 598 C CA . ASP A 1 80 ? -23.813 0.647 11.660 1.00 57.44 80 ASP A CA 1
ATOM 599 C C . ASP A 1 80 ? -23.745 1.524 12.925 1.00 57.44 80 ASP A C 1
ATOM 601 O O . ASP A 1 80 ? -24.429 1.322 13.935 1.00 57.44 80 ASP A O 1
ATOM 605 N N . VAL A 1 81 ? -22.832 2.486 12.867 1.00 46.22 81 VAL A N 1
ATOM 606 C CA . VAL A 1 81 ? -22.535 3.461 13.906 1.00 46.22 81 VAL A CA 1
ATOM 607 C C . VAL A 1 81 ? -23.688 4.468 13.938 1.00 46.22 81 VAL A C 1
ATOM 609 O O . VAL A 1 81 ? -23.940 5.174 12.968 1.00 46.22 81 VAL A O 1
ATOM 612 N N . GLY A 1 82 ? -24.404 4.570 15.062 1.00 46.84 82 GLY A N 1
ATOM 613 C CA . GLY A 1 82 ? -25.447 5.594 15.239 1.00 46.84 82 GLY A CA 1
ATOM 614 C C . GLY A 1 82 ? -26.890 5.158 14.944 1.00 46.84 82 GLY A C 1
ATOM 615 O O . GLY A 1 82 ? -27.711 5.992 14.561 1.00 46.84 82 GLY A O 1
ATOM 616 N N . GLY A 1 83 ? -27.232 3.883 15.169 1.00 45.78 83 GLY A N 1
ATOM 617 C CA . GLY A 1 83 ? -28.632 3.415 15.207 1.00 45.78 83 GLY A CA 1
ATOM 618 C C . GLY A 1 83 ? -29.214 2.986 13.856 1.00 45.78 83 GLY A C 1
ATOM 619 O O . GLY A 1 83 ? -30.433 2.932 13.684 1.00 45.78 83 GLY A O 1
ATOM 620 N N . LYS A 1 84 ? -28.338 2.688 12.905 1.00 52.53 84 LYS A N 1
ATOM 621 C CA . LYS A 1 84 ? -28.619 2.268 11.535 1.00 52.53 84 LYS A CA 1
ATOM 622 C C . LYS A 1 84 ? -27.898 0.930 11.279 1.00 52.53 84 LYS A C 1
ATOM 624 O O . LYS A 1 84 ? -27.117 0.495 12.122 1.00 52.53 84 LYS A O 1
ATOM 629 N N . GLY A 1 85 ? -28.221 0.175 10.230 1.00 63.56 85 GLY A N 1
ATOM 630 C CA . GLY A 1 85 ? -27.631 -1.162 9.982 1.00 63.56 85 GLY A CA 1
ATOM 631 C C . GLY A 1 85 ? -26.482 -1.121 8.969 1.00 63.56 85 GLY A C 1
ATOM 632 O O . GLY A 1 85 ? -26.337 -0.130 8.269 1.00 63.56 85 GLY A O 1
ATOM 633 N N . TYR A 1 86 ? -25.715 -2.207 8.773 1.00 73.44 86 TYR A N 1
ATOM 634 C CA . TYR A 1 86 ? -24.710 -2.263 7.683 1.00 73.44 86 TYR A CA 1
ATOM 635 C C . TYR A 1 86 ? -25.291 -1.916 6.307 1.00 73.44 86 TYR A C 1
ATOM 637 O O . TYR A 1 86 ? -24.566 -1.448 5.439 1.00 73.44 86 TYR A O 1
ATOM 645 N N . ARG A 1 87 ? -26.607 -2.083 6.117 1.00 76.25 87 ARG A N 1
ATOM 646 C CA . ARG A 1 87 ? -27.340 -1.682 4.910 1.00 76.25 87 ARG A CA 1
ATOM 647 C C . ARG A 1 87 ? -27.409 -0.166 4.695 1.00 76.25 87 ARG A C 1
ATOM 649 O O . ARG A 1 87 ? -27.659 0.270 3.583 1.00 76.25 87 ARG A O 1
ATOM 656 N N . ASP A 1 88 ? -27.166 0.656 5.707 1.00 77.38 88 ASP A N 1
ATOM 657 C CA . ASP A 1 88 ? -27.011 2.100 5.513 1.00 77.38 88 ASP A CA 1
ATOM 658 C C . ASP A 1 88 ? -25.667 2.439 4.855 1.00 77.38 88 ASP A C 1
ATOM 660 O O . ASP A 1 88 ? -25.560 3.442 4.149 1.00 77.38 88 ASP A O 1
ATOM 664 N N . VAL A 1 89 ? -24.654 1.586 5.043 1.00 83.06 89 VAL A N 1
ATOM 665 C CA . VAL A 1 89 ? -23.361 1.673 4.350 1.00 83.06 89 VAL A CA 1
ATOM 666 C C . VAL A 1 89 ? -23.389 0.910 3.020 1.00 83.06 89 VAL A C 1
ATOM 668 O O . VAL A 1 89 ? -22.856 1.395 2.024 1.00 83.06 89 VAL A O 1
ATOM 671 N N . TYR A 1 90 ? -24.048 -0.250 2.994 1.00 88.50 90 TYR A N 1
ATOM 672 C CA . TYR A 1 90 ? -24.111 -1.191 1.875 1.00 88.50 90 TYR A CA 1
ATOM 673 C C . TYR A 1 90 ? -25.575 -1.539 1.524 1.00 88.50 90 TYR A C 1
ATOM 675 O O . TYR A 1 90 ? -26.056 -2.628 1.851 1.00 88.50 90 TYR A O 1
ATOM 683 N N . PRO A 1 91 ? -26.329 -0.616 0.894 1.00 85.75 91 PRO A N 1
ATOM 684 C CA . PRO A 1 91 ? -27.788 -0.727 0.737 1.00 85.75 91 PRO A CA 1
ATOM 685 C C . PRO A 1 91 ? -28.280 -1.900 -0.113 1.00 85.75 91 PRO A C 1
ATOM 687 O O . PRO A 1 91 ? -29.433 -2.324 0.030 1.00 85.75 91 PRO A O 1
ATOM 690 N N . ASP A 1 92 ? -27.421 -2.437 -0.973 1.00 87.50 92 ASP A N 1
ATOM 691 C CA . ASP A 1 92 ? -27.698 -3.578 -1.844 1.00 87.50 92 ASP A CA 1
ATOM 692 C C . ASP A 1 92 ? -27.354 -4.940 -1.219 1.00 87.50 92 ASP A C 1
ATOM 694 O O . ASP A 1 92 ? -27.668 -5.971 -1.813 1.00 87.50 92 ASP A O 1
ATOM 698 N N . MET A 1 93 ? -26.776 -4.970 -0.013 1.00 83.31 93 MET A N 1
ATOM 699 C CA . MET A 1 93 ? -26.597 -6.217 0.728 1.00 83.31 93 MET A CA 1
ATOM 700 C C . MET A 1 93 ? -27.942 -6.725 1.283 1.00 83.31 93 MET A C 1
ATOM 702 O O . MET A 1 93 ? -28.794 -5.922 1.699 1.00 83.31 93 MET A O 1
ATOM 706 N N . PRO A 1 94 ? -28.156 -8.057 1.304 1.00 72.69 94 PRO A N 1
ATOM 707 C CA . PRO A 1 94 ? -29.396 -8.654 1.797 1.00 72.69 94 PRO A CA 1
ATOM 708 C C . PRO A 1 94 ? -29.599 -8.337 3.278 1.00 72.69 94 PRO A C 1
ATOM 710 O O . PRO A 1 94 ? -28.632 -8.279 4.021 1.00 72.69 94 PRO A O 1
ATOM 713 N N . GLU A 1 95 ? -30.847 -8.174 3.729 1.00 70.00 95 GLU A N 1
ATOM 714 C CA . GLU A 1 95 ? -31.136 -8.073 5.163 1.00 70.00 95 GLU A CA 1
ATOM 715 C C . GLU A 1 95 ? -31.081 -9.450 5.809 1.00 70.00 95 GLU A C 1
ATOM 717 O O . GLU A 1 95 ? -31.846 -10.350 5.457 1.00 70.00 95 GLU A O 1
ATOM 722 N N . LEU A 1 96 ? -30.198 -9.605 6.789 1.00 65.75 96 LEU A N 1
ATOM 723 C CA . LEU A 1 96 ? -30.210 -10.791 7.630 1.00 65.75 96 LEU A CA 1
ATOM 724 C C . LEU A 1 96 ? -31.405 -10.733 8.590 1.00 65.75 96 LEU A C 1
ATOM 726 O O . LEU A 1 96 ? -31.649 -9.681 9.192 1.00 65.75 96 LEU A O 1
ATOM 730 N N . PRO A 1 97 ? -32.127 -11.852 8.795 1.00 57.09 97 PRO A N 1
ATOM 731 C CA . PRO A 1 97 ? -33.150 -11.934 9.827 1.00 57.09 97 PRO A CA 1
ATOM 732 C C . PRO A 1 97 ? -32.593 -11.449 11.173 1.00 57.09 97 PRO A C 1
ATOM 734 O O . PRO A 1 97 ? -31.532 -11.898 11.614 1.00 57.09 97 PRO A O 1
ATOM 737 N N . ARG A 1 98 ? -33.314 -10.539 11.843 1.00 54.03 98 ARG A N 1
ATOM 738 C CA . ARG A 1 98 ? -32.975 -9.999 13.178 1.00 54.03 98 ARG A CA 1
ATOM 739 C C . ARG A 1 98 ? -33.172 -11.032 14.300 1.00 54.03 98 ARG A C 1
ATOM 741 O O . ARG A 1 98 ? -33.686 -10.715 15.372 1.00 54.03 98 ARG A O 1
ATOM 748 N N . GLU A 1 99 ? -32.852 -12.295 14.045 1.00 52.66 99 GLU A N 1
ATOM 749 C CA . GLU A 1 99 ? -32.981 -13.348 15.041 1.00 52.66 99 GLU A CA 1
ATOM 750 C C . GLU A 1 99 ? -31.924 -13.192 16.140 1.00 52.66 99 GLU A C 1
ATOM 752 O O . GLU A 1 99 ? -30.796 -12.760 15.907 1.00 52.66 99 GLU A O 1
ATOM 757 N N . LYS A 1 100 ? -32.322 -13.522 17.374 1.00 47.22 100 LYS A N 1
ATOM 758 C CA . LYS A 1 100 ? -31.525 -13.312 18.587 1.00 47.22 100 LYS A CA 1
ATOM 759 C C . LYS A 1 100 ? -30.190 -14.062 18.497 1.00 47.22 100 LYS A C 1
ATOM 761 O O . LYS A 1 100 ? -30.186 -15.290 18.415 1.00 47.22 100 LYS A O 1
ATOM 766 N N . LYS A 1 101 ? -29.096 -13.299 18.629 1.00 54.25 101 LYS A N 1
ATOM 767 C CA . LYS A 1 101 ? -27.671 -13.677 18.559 1.00 54.25 101 LYS A CA 1
ATOM 768 C C . LYS A 1 101 ? -27.104 -13.743 17.135 1.00 54.25 101 LYS A C 1
ATOM 770 O O . LYS A 1 101 ? -26.732 -14.812 16.643 1.00 54.25 101 LYS A O 1
ATOM 775 N N . ASN A 1 102 ? -26.986 -12.581 16.498 1.00 67.19 102 ASN A N 1
ATOM 776 C CA . ASN A 1 102 ? -26.032 -12.396 15.408 1.00 67.19 102 ASN A CA 1
ATOM 777 C C . ASN A 1 102 ? -24.683 -12.072 16.061 1.00 67.19 102 ASN A C 1
ATOM 779 O O . ASN A 1 102 ? -24.607 -11.154 16.871 1.00 67.19 102 ASN A O 1
ATOM 783 N N . SER A 1 103 ? -23.647 -12.862 15.794 1.00 84.69 103 SER A N 1
ATOM 784 C CA . SER A 1 103 ? -22.251 -12.489 16.056 1.00 84.69 103 SER A CA 1
ATOM 785 C C . SER A 1 103 ? -21.646 -11.920 14.773 1.00 84.69 103 SER A C 1
ATOM 787 O O . SER A 1 103 ? -22.173 -12.171 13.684 1.00 84.69 103 SER A O 1
ATOM 789 N N . MET A 1 104 ? -20.511 -11.228 14.870 1.00 90.12 104 MET A N 1
ATOM 790 C CA . MET A 1 104 ? -19.749 -10.800 13.689 1.00 90.12 104 MET A CA 1
ATOM 791 C C . MET A 1 104 ? -19.440 -11.968 12.734 1.00 90.12 104 MET A C 1
ATOM 793 O O . MET A 1 104 ? -19.623 -11.845 11.525 1.00 90.12 104 MET A O 1
ATOM 797 N N . VAL A 1 105 ? -19.069 -13.134 13.278 1.00 92.31 105 VAL A N 1
ATOM 798 C CA . VAL A 1 105 ? -18.852 -14.366 12.498 1.00 92.31 105 VAL A CA 1
ATOM 799 C C . VAL A 1 105 ? -20.104 -14.741 11.708 1.00 92.31 105 VAL A C 1
ATOM 801 O O . VAL A 1 105 ? -20.041 -14.963 10.501 1.00 92.31 105 VAL A O 1
ATOM 804 N N . ARG A 1 106 ? -21.267 -14.753 12.368 1.00 87.94 106 ARG A N 1
ATOM 805 C CA . ARG A 1 106 ? -22.539 -15.103 11.729 1.00 87.94 106 ARG A CA 1
ATOM 806 C C . ARG A 1 106 ? -22.954 -14.077 10.672 1.00 87.94 106 ARG A C 1
ATOM 808 O O . ARG A 1 106 ? -23.522 -14.475 9.657 1.00 87.94 106 ARG A O 1
ATOM 815 N N . LEU A 1 107 ? -22.683 -12.789 10.893 1.00 86.75 107 LEU A N 1
ATOM 816 C CA . LEU A 1 107 ? -22.915 -11.737 9.900 1.00 86.75 107 LEU A CA 1
ATOM 817 C C . LEU A 1 107 ? -22.124 -12.028 8.621 1.00 86.75 107 LEU A C 1
ATOM 819 O O . LEU A 1 107 ? -22.715 -12.078 7.544 1.00 86.75 107 LEU A O 1
ATOM 823 N N . VAL A 1 108 ? -20.820 -12.280 8.744 1.00 90.56 108 VAL A N 1
ATOM 824 C CA . VAL A 1 108 ? -19.951 -12.559 7.592 1.00 90.56 108 VAL A CA 1
ATOM 825 C C . VAL A 1 108 ? -20.340 -13.866 6.899 1.00 90.56 108 VAL A C 1
ATOM 827 O O . VAL A 1 108 ? -20.520 -13.875 5.687 1.00 90.56 108 VAL A O 1
ATOM 830 N N . GLN A 1 109 ? -20.566 -14.949 7.647 1.00 89.12 109 GLN A N 1
ATOM 831 C CA . GLN A 1 109 ? -20.924 -16.258 7.080 1.00 89.12 109 GLN A CA 1
ATOM 832 C C . GLN A 1 109 ? -22.265 -16.276 6.334 1.00 89.12 109 GLN A C 1
ATOM 834 O O . GLN A 1 109 ? -22.447 -17.090 5.434 1.00 89.12 109 GLN A O 1
ATOM 839 N N . ASN A 1 110 ? -23.216 -15.416 6.712 1.00 85.81 110 ASN A N 1
ATOM 840 C CA . ASN A 1 110 ? -24.537 -15.362 6.073 1.00 85.81 110 ASN A CA 1
ATOM 841 C C . ASN A 1 110 ? -24.668 -14.245 5.032 1.00 85.81 110 ASN A C 1
ATOM 843 O O . ASN A 1 110 ? -25.739 -14.095 4.445 1.00 85.81 110 ASN A O 1
ATOM 847 N N . THR A 1 111 ? -23.610 -13.468 4.793 1.00 87.00 111 THR A N 1
ATOM 848 C CA . THR A 1 111 ? -23.620 -12.371 3.821 1.00 87.00 111 THR A CA 1
ATOM 849 C C . THR A 1 111 ? -22.625 -12.688 2.703 1.00 87.00 111 THR A C 1
ATOM 851 O O . THR A 1 111 ? -21.437 -12.400 2.862 1.00 87.00 111 THR A O 1
ATOM 854 N N . PRO A 1 112 ? -23.083 -13.234 1.557 1.00 89.88 112 PRO A N 1
ATOM 855 C CA . PRO A 1 112 ? -22.203 -13.622 0.451 1.00 89.88 112 PRO A CA 1
ATOM 856 C C . PRO A 1 112 ? -21.258 -12.511 -0.010 1.00 89.88 112 PRO A C 1
ATOM 858 O O . PRO A 1 112 ? -20.117 -12.781 -0.354 1.00 89.88 112 PRO A O 1
ATOM 861 N N . THR A 1 113 ? -21.690 -11.249 0.060 1.00 91.56 113 THR A N 1
ATOM 862 C CA . THR A 1 113 ? -20.854 -10.096 -0.292 1.00 91.56 113 THR A CA 1
ATOM 863 C C . THR A 1 113 ? -19.628 -9.939 0.613 1.00 91.56 113 THR A C 1
ATOM 865 O O . THR A 1 113 ? -18.571 -9.562 0.124 1.00 91.56 113 THR A O 1
ATOM 868 N N . TYR A 1 114 ? -19.722 -10.243 1.913 1.00 93.00 114 TYR A N 1
ATOM 869 C CA . TYR A 1 114 ? -18.538 -10.226 2.781 1.00 93.00 114 TYR A CA 1
ATOM 870 C C . TYR A 1 114 ? -17.600 -11.395 2.477 1.00 93.00 114 TYR A C 1
ATOM 872 O O . TYR A 1 114 ? -16.388 -11.210 2.506 1.00 93.00 114 TYR A O 1
ATOM 880 N N . GLN A 1 115 ? -18.143 -12.576 2.168 1.00 93.50 115 GLN A N 1
ATOM 881 C CA . GLN A 1 115 ? -17.336 -13.737 1.780 1.00 93.50 115 GLN A CA 1
ATOM 882 C C . GLN A 1 115 ? -16.569 -13.447 0.487 1.00 93.50 115 GLN A C 1
ATOM 884 O O . GLN A 1 115 ? -15.347 -13.516 0.476 1.00 93.50 115 GLN A O 1
ATOM 889 N N . GLU A 1 116 ? -17.275 -12.990 -0.551 1.00 95.94 116 GLU A N 1
ATOM 890 C CA . GLU A 1 116 ? -16.664 -12.606 -1.825 1.00 95.94 116 GLU A CA 1
ATOM 891 C C . GLU A 1 116 ? -15.613 -11.505 -1.639 1.00 95.94 116 GLU A C 1
ATOM 893 O O . GLU A 1 116 ? -14.539 -11.583 -2.226 1.00 95.94 116 GLU A O 1
ATOM 898 N N . PHE A 1 117 ? -15.881 -10.505 -0.791 1.00 96.56 117 PHE A N 1
ATOM 899 C CA . PHE A 1 117 ? -14.918 -9.446 -0.495 1.00 96.56 117 PHE A CA 1
ATOM 900 C C . PHE A 1 117 ? -13.638 -9.995 0.142 1.00 96.56 117 PHE A C 1
ATOM 902 O O . PHE A 1 117 ? -12.544 -9.632 -0.283 1.00 96.56 117 PHE A O 1
ATOM 909 N N . PHE A 1 118 ? -13.752 -10.864 1.145 1.00 97.50 118 PHE A N 1
ATOM 910 C CA . PHE A 1 118 ? -12.585 -11.442 1.807 1.00 97.50 118 PHE A CA 1
ATOM 911 C C . PHE A 1 118 ? -11.845 -12.472 0.944 1.00 97.50 118 PHE A C 1
ATOM 913 O O . PHE A 1 118 ? -10.649 -12.676 1.154 1.00 97.50 118 PHE A O 1
ATOM 920 N N . ASP A 1 119 ? -12.501 -13.049 -0.065 1.00 96.62 119 ASP A N 1
ATOM 921 C CA . ASP A 1 119 ? -11.863 -13.889 -1.083 1.00 96.62 119 ASP A CA 1
ATOM 922 C C . ASP A 1 119 ? -11.071 -13.069 -2.117 1.00 96.62 119 ASP A C 1
ATOM 924 O O . ASP A 1 119 ? -10.200 -13.615 -2.804 1.00 96.62 119 ASP A O 1
ATOM 928 N N . LEU A 1 120 ? -11.306 -11.751 -2.215 1.00 97.25 120 LEU A N 1
ATOM 929 C CA . LEU A 1 120 ? -10.517 -10.888 -3.090 1.00 97.25 120 LEU A CA 1
ATOM 930 C C . LEU A 1 120 ? -9.033 -10.898 -2.687 1.00 97.25 120 LEU A C 1
ATOM 932 O O . LEU A 1 120 ? -8.673 -11.047 -1.516 1.00 97.25 120 LEU A O 1
ATOM 936 N N . PRO A 1 121 ? -8.119 -10.722 -3.651 1.00 95.31 121 PRO A N 1
ATOM 937 C CA . PRO A 1 121 ? -6.709 -10.974 -3.418 1.00 95.31 121 PRO A CA 1
ATOM 938 C C . PRO A 1 121 ? -5.973 -9.714 -2.919 1.00 95.31 121 PRO A C 1
ATOM 940 O O . PRO A 1 121 ? -4.948 -9.324 -3.470 1.00 95.31 121 PRO A O 1
ATOM 943 N N . PHE A 1 122 ? -6.493 -9.067 -1.872 1.00 97.25 122 PHE A N 1
ATOM 944 C CA . PHE A 1 122 ? -5.755 -8.041 -1.126 1.00 97.25 122 PHE A CA 1
ATOM 945 C C . PHE A 1 122 ? -4.786 -8.685 -0.130 1.00 97.25 122 PHE A C 1
ATOM 947 O O . PHE A 1 122 ? -5.056 -9.767 0.400 1.00 97.25 122 PHE A O 1
ATOM 954 N N . LYS A 1 123 ? -3.675 -7.996 0.166 1.00 96.38 123 LYS A N 1
ATOM 955 C CA . LYS A 1 123 ? -2.806 -8.339 1.299 1.00 96.38 123 LYS A CA 1
ATOM 956 C C . LYS A 1 123 ? -3.417 -7.830 2.602 1.00 96.38 123 LYS A C 1
ATOM 958 O O . LYS A 1 123 ? -3.481 -8.595 3.559 1.00 96.38 123 LYS A O 1
ATOM 963 N N . PHE A 1 124 ? -3.867 -6.574 2.639 1.00 98.25 124 PHE A N 1
ATOM 964 C CA . PHE A 1 124 ? -4.350 -5.922 3.858 1.00 98.25 124 PHE A CA 1
ATOM 965 C C . PHE A 1 124 ? -5.850 -5.609 3.794 1.00 98.25 124 PHE A C 1
ATOM 967 O O . PHE A 1 124 ? -6.318 -4.843 2.954 1.00 98.25 124 PHE A O 1
ATOM 974 N N . PHE A 1 125 ? -6.601 -6.144 4.748 1.00 98.62 125 PHE A N 1
ATOM 975 C CA . PHE A 1 125 ? -8.012 -5.842 4.951 1.00 98.62 125 PHE A CA 1
ATOM 976 C C . PHE A 1 125 ? -8.153 -4.939 6.165 1.00 98.62 125 PHE A C 1
ATOM 978 O O . PHE A 1 125 ? -7.968 -5.391 7.293 1.00 98.62 125 PHE A O 1
ATOM 985 N N . VAL A 1 126 ? -8.475 -3.665 5.952 1.00 98.56 126 VAL A N 1
ATOM 986 C CA . VAL A 1 126 ? -8.670 -2.705 7.045 1.00 98.56 126 VAL A CA 1
ATOM 987 C C . VAL A 1 126 ? -10.155 -2.626 7.370 1.00 98.56 126 VAL A C 1
ATOM 989 O O . VAL A 1 126 ? -10.979 -2.347 6.504 1.00 98.56 126 VAL A O 1
ATOM 992 N N . ILE A 1 127 ? -10.526 -2.927 8.607 1.00 97.00 127 ILE A N 1
ATOM 993 C CA . ILE A 1 127 ? -11.918 -3.169 8.971 1.00 97.00 127 ILE A CA 1
ATOM 994 C C . ILE A 1 127 ? -12.275 -2.328 10.186 1.00 97.00 127 ILE A C 1
ATOM 996 O O . ILE A 1 127 ? -11.761 -2.543 11.287 1.00 97.00 127 ILE A O 1
ATOM 1000 N N . TRP A 1 128 ? -13.248 -1.437 10.015 1.00 93.56 128 TRP A N 1
ATOM 1001 C CA . TRP A 1 128 ? -14.044 -0.988 11.151 1.00 93.56 128 TRP A CA 1
ATOM 1002 C C . TRP A 1 128 ? -14.888 -2.155 11.647 1.00 93.56 128 TRP A C 1
ATOM 1004 O O . TRP A 1 128 ? -15.817 -2.593 10.971 1.00 93.56 128 TRP A O 1
ATOM 1014 N N . ALA A 1 129 ? -14.517 -2.683 12.807 1.00 92.62 129 ALA A N 1
ATOM 1015 C CA . ALA A 1 129 ? -15.037 -3.920 13.365 1.00 92.62 129 ALA A CA 1
ATOM 1016 C C . ALA A 1 129 ? -16.004 -3.611 14.515 1.00 92.62 129 ALA A C 1
ATOM 1018 O O . ALA A 1 129 ? -15.584 -3.395 15.653 1.00 92.62 129 ALA A O 1
ATOM 1019 N N . TRP A 1 130 ? -17.303 -3.587 14.238 1.00 87.50 130 TRP A N 1
ATOM 1020 C CA . TRP A 1 130 ? -18.331 -3.303 15.237 1.00 87.50 130 TRP A CA 1
ATOM 1021 C C . TRP A 1 130 ? -19.080 -4.589 15.631 1.0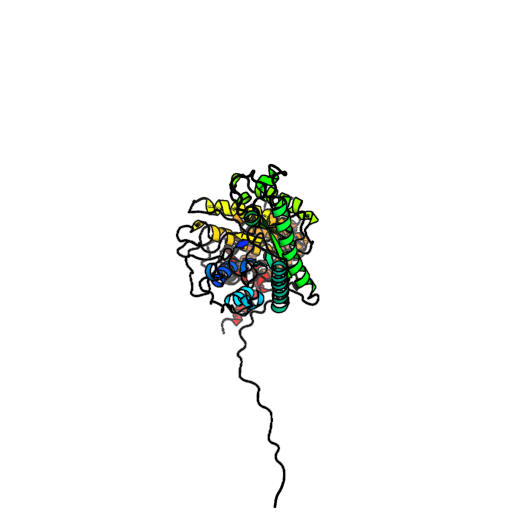0 87.50 130 TRP A C 1
ATOM 1023 O O . TRP A 1 130 ? -19.599 -5.287 14.757 1.00 87.50 130 TRP A O 1
ATOM 1033 N N . PRO A 1 131 ? -19.147 -4.940 16.929 1.00 86.62 131 PRO A N 1
ATOM 1034 C CA . PRO A 1 131 ? -19.935 -6.082 17.390 1.00 86.62 131 PRO A CA 1
ATOM 1035 C C . PRO A 1 131 ? -21.422 -5.912 17.064 1.00 86.62 131 PRO A C 1
ATOM 1037 O O . PRO A 1 131 ? -21.945 -4.805 17.088 1.00 86.62 131 PRO A O 1
ATOM 1040 N N . THR A 1 132 ? -22.122 -7.009 16.786 1.00 82.00 132 THR A N 1
ATOM 1041 C CA . THR A 1 132 ? -23.570 -7.038 16.505 1.00 82.00 132 THR A CA 1
ATOM 1042 C C . THR A 1 132 ? -24.407 -7.138 17.794 1.00 82.00 132 THR A C 1
ATOM 1044 O O . THR A 1 132 ? -23.856 -7.097 18.888 1.00 82.00 132 THR A O 1
ATOM 1047 N N . ASN A 1 133 ? -25.739 -7.282 17.679 1.00 75.81 133 ASN A N 1
ATOM 1048 C CA . ASN A 1 133 ? -26.721 -7.305 18.790 1.00 75.81 133 ASN A CA 1
ATOM 1049 C C . ASN A 1 133 ? -26.898 -5.965 19.533 1.00 75.81 133 ASN A C 1
ATOM 1051 O O . ASN A 1 133 ? -26.936 -5.941 20.757 1.00 75.81 133 ASN A O 1
ATOM 1055 N N . ASP A 1 134 ? -27.028 -4.855 18.801 1.00 68.81 134 ASP A N 1
ATOM 1056 C CA . ASP A 1 134 ? -27.241 -3.510 19.371 1.00 68.81 134 ASP A CA 1
ATOM 1057 C C . ASP A 1 134 ? -26.119 -3.037 20.322 1.00 68.81 134 ASP A C 1
ATOM 1059 O O . ASP A 1 134 ? -26.294 -2.084 21.082 1.00 68.81 134 ASP A O 1
ATOM 1063 N N . ILE A 1 135 ? -24.935 -3.657 20.248 1.00 75.94 135 ILE A N 1
ATOM 1064 C CA . ILE A 1 135 ? -23.723 -3.184 20.923 1.00 75.94 135 ILE A CA 1
ATOM 1065 C C . ILE A 1 135 ? -23.186 -1.977 20.154 1.00 75.94 135 ILE A C 1
ATOM 1067 O O . ILE A 1 135 ? -22.275 -2.065 19.333 1.00 75.94 135 ILE A O 1
ATOM 1071 N N . THR A 1 136 ? -23.782 -0.819 20.411 1.00 76.25 136 THR A N 1
ATOM 1072 C CA . THR A 1 136 ? -23.232 0.475 20.007 1.00 76.25 136 THR A CA 1
ATOM 1073 C C . THR A 1 136 ? -22.426 1.059 21.156 1.00 76.25 136 THR A C 1
ATOM 1075 O O . THR A 1 136 ? -22.835 0.946 22.314 1.00 76.25 136 THR A O 1
ATOM 1078 N N . PHE A 1 137 ? -21.298 1.706 20.851 1.00 81.62 137 PHE A N 1
ATOM 1079 C CA . PHE A 1 137 ? -20.512 2.389 21.876 1.00 81.62 137 PHE A CA 1
ATOM 1080 C C . PHE A 1 137 ? -21.383 3.384 22.657 1.00 81.62 137 PHE A C 1
ATOM 1082 O O . PHE A 1 137 ? -22.022 4.262 22.074 1.00 81.62 137 PHE A O 1
ATOM 1089 N N . SER A 1 138 ? -21.371 3.261 23.981 1.00 82.75 138 SER A N 1
ATOM 1090 C CA . SER A 1 138 ? -21.943 4.229 24.912 1.00 82.75 138 SER A CA 1
ATOM 1091 C C . SER A 1 138 ? -21.004 4.401 26.107 1.00 82.75 138 SER A C 1
ATOM 1093 O O . SER A 1 138 ? -20.073 3.618 26.294 1.00 82.75 138 SER A O 1
ATOM 1095 N N . TRP A 1 139 ? -21.215 5.452 26.901 1.00 86.81 139 TRP A N 1
ATOM 1096 C CA . TRP A 1 139 ? -20.347 5.825 28.030 1.00 86.81 139 TRP A CA 1
ATOM 1097 C C . TRP A 1 139 ? -20.696 5.111 29.348 1.00 86.81 139 TRP A C 1
ATOM 1099 O O . TRP A 1 139 ? -20.155 5.452 30.398 1.00 86.81 139 TRP A O 1
ATOM 1109 N N . ASP A 1 140 ? -21.613 4.147 29.304 1.00 87.75 140 ASP A N 1
ATOM 1110 C CA . ASP A 1 140 ? -22.254 3.521 30.461 1.00 87.75 140 ASP A CA 1
ATOM 1111 C C . ASP A 1 140 ? -22.373 1.992 30.339 1.00 87.75 140 ASP A C 1
ATOM 1113 O O . ASP A 1 140 ? -23.227 1.382 30.980 1.00 87.75 140 ASP A O 1
ATOM 1117 N N . TRP A 1 141 ? -21.507 1.350 29.546 1.00 91.81 141 TRP A N 1
ATOM 1118 C CA . TRP A 1 141 ? -21.499 -0.107 29.430 1.00 91.81 141 TRP A CA 1
ATOM 1119 C C . TRP A 1 141 ? -21.276 -0.779 30.784 1.00 91.81 141 TRP A C 1
ATOM 1121 O O . TRP A 1 141 ? -20.299 -0.529 31.503 1.00 91.81 141 TRP A O 1
ATOM 1131 N N . GLU A 1 142 ? -22.162 -1.720 31.085 1.00 93.31 142 GLU A N 1
ATOM 1132 C CA . GLU A 1 142 ? -21.952 -2.697 32.140 1.00 93.31 142 GLU A CA 1
ATOM 1133 C C . GLU A 1 142 ? -20.883 -3.716 31.717 1.00 93.31 142 GLU A C 1
ATOM 1135 O O . GLU A 1 142 ? -20.574 -3.877 30.535 1.00 93.31 142 GLU A O 1
ATOM 1140 N N . GLN A 1 143 ? -20.316 -4.447 32.684 1.00 94.88 143 GLN A N 1
ATOM 1141 C CA . GLN A 1 143 ? -19.286 -5.458 32.402 1.00 94.88 143 GLN A CA 1
ATOM 1142 C C . GLN A 1 143 ? -19.756 -6.500 31.374 1.00 94.88 143 GLN A C 1
ATOM 1144 O O . GLN A 1 143 ? -18.970 -6.884 30.518 1.00 94.88 143 GLN A O 1
ATOM 1149 N N . ALA A 1 144 ? -21.037 -6.883 31.397 1.00 93.75 144 ALA A N 1
ATOM 1150 C CA . ALA A 1 144 ? -21.598 -7.836 30.442 1.00 93.75 144 ALA A CA 1
ATOM 1151 C C . ALA A 1 144 ? -21.473 -7.370 28.978 1.00 93.75 144 ALA A C 1
ATOM 1153 O O . ALA A 1 144 ? -21.237 -8.195 28.100 1.00 93.75 144 ALA A O 1
ATOM 1154 N N . THR A 1 145 ? -21.577 -6.064 28.708 1.00 93.12 145 THR A N 1
ATOM 1155 C CA . THR A 1 145 ? -21.412 -5.519 27.351 1.00 93.12 145 THR A CA 1
ATOM 1156 C C . THR A 1 145 ? -19.949 -5.552 26.909 1.00 93.12 145 THR A C 1
ATOM 1158 O O . THR A 1 145 ? -19.668 -5.892 25.761 1.00 93.12 145 THR A O 1
ATOM 1161 N N . PHE A 1 146 ? -19.006 -5.270 27.818 1.00 95.31 146 PHE A N 1
ATOM 1162 C CA . PHE A 1 146 ? -17.575 -5.458 27.541 1.00 95.31 146 PHE A CA 1
ATOM 1163 C C . PHE A 1 146 ? -17.250 -6.927 27.246 1.00 95.31 146 PHE A C 1
ATOM 1165 O O . PHE A 1 146 ? -16.516 -7.204 26.298 1.00 95.31 146 PHE A O 1
ATOM 1172 N N . ASP A 1 147 ? -17.820 -7.854 28.020 1.00 95.75 147 ASP A N 1
ATOM 1173 C CA . ASP A 1 147 ? -17.632 -9.294 27.830 1.00 95.75 147 ASP A CA 1
ATOM 1174 C C . ASP A 1 147 ? -18.214 -9.760 26.482 1.00 95.75 147 ASP A C 1
ATOM 1176 O O . ASP A 1 147 ? -17.599 -10.574 25.790 1.00 95.75 147 ASP A O 1
ATOM 1180 N N . GLU A 1 148 ? -19.368 -9.223 26.065 1.00 93.44 148 GLU A N 1
ATOM 1181 C CA . GLU A 1 148 ? -19.970 -9.551 24.768 1.00 93.44 148 GLU A CA 1
ATOM 1182 C C . GLU A 1 148 ? -19.171 -8.972 23.588 1.00 93.44 148 GLU A C 1
ATOM 1184 O O . GLU A 1 148 ? -18.940 -9.688 22.612 1.00 93.44 148 GLU A O 1
ATOM 1189 N N . GLU A 1 149 ? -18.687 -7.724 23.668 1.00 94.56 149 GLU A N 1
ATOM 1190 C CA . GLU A 1 149 ? -17.763 -7.172 22.662 1.00 94.56 149 GLU A CA 1
ATOM 1191 C C . GLU A 1 149 ? -16.491 -8.020 22.564 1.00 94.56 149 GLU A C 1
ATOM 1193 O O . GLU A 1 149 ? -16.068 -8.377 21.460 1.00 94.56 149 GLU A O 1
ATOM 1198 N N . TYR A 1 150 ? -15.898 -8.351 23.715 1.00 97.50 150 TYR A N 1
ATOM 1199 C CA . TYR A 1 150 ? -14.692 -9.163 23.784 1.00 97.50 150 TYR A CA 1
ATOM 1200 C C . TYR A 1 150 ? -14.908 -10.497 23.068 1.00 97.50 150 TYR A C 1
ATOM 1202 O O . TYR A 1 150 ? -14.136 -10.854 22.179 1.00 97.50 150 TYR A O 1
ATOM 1210 N N . GLN A 1 151 ? -15.991 -11.206 23.399 1.00 97.25 151 GLN A N 1
ATOM 1211 C CA . GLN A 1 151 ? -16.272 -12.516 22.820 1.00 97.25 151 GLN A CA 1
ATOM 1212 C C . GLN A 1 151 ? -16.469 -12.434 21.302 1.00 97.25 151 GLN A C 1
ATOM 1214 O O . GLN A 1 151 ? -15.944 -13.269 20.570 1.00 97.25 151 GLN A O 1
ATOM 1219 N N . GLN A 1 152 ? -17.174 -11.413 20.807 1.00 95.25 152 GLN A N 1
ATOM 1220 C CA . GLN A 1 152 ? -17.407 -11.267 19.370 1.00 95.25 152 GLN A CA 1
ATOM 1221 C C . GLN A 1 152 ? -16.123 -10.986 18.581 1.00 95.25 152 GLN A C 1
ATOM 1223 O O . GLN A 1 152 ? -15.937 -11.573 17.516 1.00 95.25 152 GLN A O 1
ATOM 1228 N N . LEU A 1 153 ? -15.231 -10.128 19.086 1.00 97.75 153 LEU A N 1
ATOM 1229 C CA . LEU A 1 153 ? -13.945 -9.853 18.434 1.00 97.75 153 LEU A CA 1
ATOM 1230 C C . LEU A 1 153 ? -12.984 -11.043 18.526 1.00 97.75 153 LEU A C 1
ATOM 1232 O O . LEU A 1 153 ? -12.271 -11.323 17.560 1.00 97.75 153 LEU A O 1
ATOM 1236 N N . TYR A 1 154 ? -12.992 -11.761 19.651 1.00 98.62 154 TYR A N 1
ATOM 1237 C CA . TYR A 1 154 ? -12.241 -13.002 19.835 1.00 98.62 154 TYR A CA 1
ATOM 1238 C C . TYR A 1 154 ? -12.674 -14.061 18.810 1.00 98.62 154 TYR A C 1
ATOM 1240 O O . TYR A 1 154 ? -11.846 -14.567 18.049 1.00 98.62 154 TYR A O 1
ATOM 1248 N N . ASP A 1 155 ? -13.980 -14.335 18.721 1.00 98.12 155 ASP A N 1
ATOM 1249 C CA . ASP A 1 155 ? -14.538 -15.315 17.783 1.00 98.12 155 ASP A CA 1
ATOM 1250 C C . ASP A 1 155 ? -14.315 -14.891 16.328 1.00 98.12 155 ASP A C 1
ATOM 1252 O O . ASP A 1 155 ? -14.012 -15.725 15.474 1.00 98.12 155 ASP A O 1
ATOM 1256 N N . PHE A 1 156 ? -14.430 -13.593 16.033 1.00 97.94 156 PHE A N 1
ATOM 1257 C CA . PHE A 1 156 ? -14.191 -13.077 14.690 1.00 97.94 156 PHE A CA 1
ATOM 1258 C C . PHE A 1 156 ? -12.725 -13.200 14.276 1.00 97.94 156 PHE A C 1
ATOM 1260 O O . PHE A 1 156 ? -12.442 -13.623 13.158 1.00 97.94 156 PHE A O 1
ATOM 1267 N N . THR A 1 157 ? -11.797 -12.916 15.190 1.00 98.75 157 THR A N 1
ATOM 1268 C CA . THR A 1 157 ? -10.360 -13.118 14.968 1.00 98.75 157 THR A CA 1
ATOM 1269 C C . THR A 1 157 ? -10.058 -14.577 14.645 1.00 98.75 157 THR A C 1
ATOM 1271 O O . THR A 1 157 ? -9.409 -14.860 13.638 1.00 98.75 157 THR A O 1
ATOM 1274 N N . ARG A 1 158 ? -10.585 -15.510 15.450 1.00 98.62 158 ARG A N 1
ATOM 1275 C CA . ARG A 1 158 ? -10.428 -16.948 15.204 1.00 98.62 158 ARG A CA 1
ATOM 1276 C C . ARG A 1 158 ? -10.990 -17.360 13.851 1.00 98.62 158 ARG A C 1
ATOM 1278 O O . ARG A 1 158 ? -10.292 -18.014 13.088 1.00 98.62 158 ARG A O 1
ATOM 1285 N N . TYR A 1 159 ? -12.206 -16.919 13.527 1.00 98.31 159 TYR A N 1
ATOM 1286 C CA . TYR A 1 159 ? -12.839 -17.209 12.244 1.00 98.31 159 TYR A CA 1
ATOM 1287 C C . TYR A 1 159 ? -11.985 -16.745 11.058 1.00 98.31 159 TYR A C 1
ATOM 1289 O O . TYR A 1 159 ? -11.799 -17.514 10.118 1.00 98.31 159 TYR A O 1
ATOM 1297 N N . LEU A 1 160 ? -11.452 -15.518 11.092 1.00 98.56 160 LEU A N 1
ATOM 1298 C CA . LEU A 1 160 ? -10.595 -15.001 10.021 1.00 98.56 160 LEU A CA 1
ATOM 1299 C C . LEU A 1 160 ? -9.320 -15.843 9.870 1.00 98.56 160 LEU A C 1
ATOM 1301 O O . LEU A 1 160 ? -8.945 -16.188 8.752 1.00 98.56 160 LEU A O 1
ATOM 1305 N N . MET A 1 161 ? -8.687 -16.219 10.982 1.00 98.56 161 MET A N 1
ATOM 1306 C CA . MET A 1 161 ? -7.482 -17.049 10.959 1.00 98.56 161 MET A CA 1
ATOM 1307 C C . MET A 1 161 ? -7.757 -18.472 10.458 1.00 98.56 161 MET A C 1
ATOM 1309 O O . MET A 1 161 ? -7.066 -18.952 9.570 1.00 98.56 161 MET A O 1
ATOM 1313 N N . GLU A 1 162 ? -8.785 -19.142 10.973 1.00 98.12 162 GLU A N 1
ATOM 1314 C CA . GLU A 1 162 ? -9.142 -20.506 10.563 1.00 98.12 162 GLU A CA 1
ATOM 1315 C C . GLU A 1 162 ? -9.604 -20.561 9.097 1.00 98.12 162 GLU A C 1
ATOM 1317 O O . GLU A 1 162 ? -9.267 -21.495 8.373 1.00 98.12 162 GLU A O 1
ATOM 1322 N N . THR A 1 163 ? -10.360 -19.557 8.640 1.00 97.88 163 THR A N 1
ATOM 1323 C CA . THR A 1 163 ? -10.938 -19.538 7.283 1.00 97.88 163 THR A CA 1
ATOM 1324 C C . THR A 1 163 ? -9.902 -19.197 6.218 1.00 97.88 163 THR A C 1
ATOM 1326 O O . THR A 1 163 ? -9.929 -19.772 5.133 1.00 97.88 163 THR A O 1
ATOM 1329 N N . TYR A 1 164 ? -8.989 -18.268 6.516 1.00 97.44 164 TYR A N 1
ATOM 1330 C CA . TYR A 1 164 ? -8.030 -17.736 5.543 1.00 97.44 164 TYR A CA 1
ATOM 1331 C C . TYR A 1 164 ? -6.585 -18.176 5.810 1.00 97.44 164 TYR A C 1
ATOM 1333 O O . TYR A 1 164 ? -5.656 -17.563 5.278 1.00 97.44 164 TYR A O 1
ATOM 1341 N N . GLN A 1 165 ? -6.379 -19.238 6.595 1.00 97.12 165 GLN A N 1
ATOM 1342 C CA . GLN A 1 165 ? -5.071 -19.865 6.791 1.00 97.12 165 GLN A CA 1
ATOM 1343 C C . GLN A 1 165 ? -4.367 -20.123 5.450 1.00 97.12 165 GLN A C 1
ATOM 1345 O O . GLN A 1 165 ? -4.977 -20.584 4.486 1.00 97.12 165 GLN A O 1
ATOM 1350 N N . GLY A 1 166 ? -3.067 -19.830 5.381 1.00 94.06 166 GLY A N 1
ATOM 1351 C CA . GLY A 1 166 ? -2.252 -20.070 4.186 1.00 94.06 166 GLY A CA 1
ATOM 1352 C C . GLY A 1 166 ? -2.525 -19.136 2.999 1.00 94.06 166 GLY A C 1
ATOM 1353 O O . GLY A 1 166 ? -1.951 -19.341 1.931 1.00 94.06 166 GLY A O 1
ATOM 1354 N N . THR A 1 167 ? -3.360 -18.101 3.151 1.00 94.50 167 THR A N 1
ATOM 1355 C CA . THR A 1 167 ? -3.645 -17.126 2.075 1.00 94.50 167 THR A CA 1
ATOM 1356 C C . THR A 1 167 ? -2.699 -15.924 2.059 1.00 94.50 167 THR A C 1
ATOM 1358 O O . THR A 1 167 ? -2.610 -15.217 1.058 1.00 94.50 167 THR A O 1
ATOM 1361 N N . GLY A 1 168 ? -2.006 -15.672 3.168 1.00 93.69 168 GLY A N 1
ATOM 1362 C CA . GLY A 1 168 ? -1.076 -14.567 3.373 1.00 93.69 168 GLY A CA 1
ATOM 1363 C C . GLY A 1 168 ? -1.774 -13.271 3.752 1.00 93.69 168 GLY A C 1
ATOM 1364 O O . GLY A 1 168 ? -1.114 -12.237 3.817 1.00 93.69 168 GLY A O 1
ATOM 1365 N N . LYS A 1 169 ? -3.092 -13.303 3.961 1.00 97.12 169 LYS A N 1
ATOM 1366 C CA . LYS A 1 169 ? -3.909 -12.129 4.266 1.00 97.12 169 LYS A CA 1
ATOM 1367 C C . LYS A 1 169 ? -3.618 -11.592 5.661 1.00 97.12 169 LYS A C 1
ATOM 1369 O O . LYS A 1 169 ? -3.361 -12.346 6.598 1.00 97.12 169 LYS A O 1
ATOM 1374 N N . VAL A 1 170 ? -3.730 -10.278 5.785 1.00 98.31 170 VAL A N 1
ATOM 1375 C CA . VAL A 1 170 ? -3.570 -9.536 7.029 1.00 98.31 170 VAL A CA 1
ATOM 1376 C C . VAL A 1 170 ? -4.852 -8.754 7.286 1.00 98.31 170 VAL A C 1
ATOM 1378 O O . VAL A 1 170 ? -5.214 -7.872 6.507 1.00 98.31 170 VAL A O 1
ATOM 1381 N N . PHE A 1 171 ? -5.537 -9.057 8.381 1.00 98.81 171 PHE A N 1
ATOM 1382 C CA . PHE A 1 171 ? -6.756 -8.369 8.794 1.00 98.81 171 PHE A CA 1
ATOM 1383 C C . PHE A 1 171 ? -6.446 -7.376 9.914 1.00 98.81 171 PHE A C 1
ATOM 1385 O O . PHE A 1 171 ? -5.920 -7.746 10.960 1.00 98.81 171 PHE A O 1
ATOM 1392 N N . LEU A 1 172 ? -6.782 -6.107 9.708 1.00 98.75 172 LEU A N 1
ATOM 1393 C CA . LEU A 1 172 ? -6.622 -5.038 10.688 1.00 98.75 172 LEU A CA 1
ATOM 1394 C C . LEU A 1 172 ? -8.006 -4.670 11.220 1.00 98.75 172 LEU A C 1
ATOM 1396 O O . LEU A 1 172 ? -8.830 -4.138 10.480 1.00 98.75 172 LEU A O 1
ATOM 1400 N N . LEU A 1 173 ? -8.268 -4.959 12.492 1.00 98.31 173 LEU A N 1
ATOM 1401 C CA . LEU A 1 173 ? -9.546 -4.703 13.152 1.00 98.31 173 LEU A CA 1
ATOM 1402 C C . LEU A 1 173 ? -9.435 -3.449 14.020 1.00 98.31 173 LEU A C 1
ATOM 1404 O O . LEU A 1 173 ? -8.615 -3.394 14.931 1.00 98.31 173 LEU A O 1
ATOM 1408 N N . GLY A 1 174 ? -10.272 -2.450 13.776 1.00 95.00 174 GLY A N 1
ATOM 1409 C CA . GLY A 1 174 ? -10.251 -1.206 14.544 1.00 95.00 174 GLY A CA 1
ATOM 1410 C C . GLY A 1 174 ? -11.632 -0.605 14.718 1.00 95.00 174 GLY A C 1
ATOM 1411 O O . GLY A 1 174 ? -12.652 -1.265 14.509 1.00 95.00 174 GLY A O 1
ATOM 1412 N N . ASN A 1 175 ? -11.664 0.650 15.145 1.00 89.62 175 ASN A N 1
ATOM 1413 C CA . ASN A 1 175 ? -12.876 1.447 15.310 1.00 89.62 175 ASN A CA 1
ATOM 1414 C C . ASN A 1 175 ? -12.785 2.737 14.493 1.00 89.62 175 ASN A C 1
ATOM 1416 O O . ASN A 1 175 ? -11.700 3.145 14.093 1.00 89.62 175 ASN A O 1
ATOM 1420 N N . TRP A 1 176 ? -13.930 3.389 14.299 1.00 88.56 176 TRP A N 1
ATOM 1421 C CA . TRP A 1 176 ? -13.999 4.711 13.682 1.00 88.56 176 TRP A CA 1
ATOM 1422 C C . TRP A 1 176 ? -13.464 5.781 14.645 1.00 88.56 176 TRP A C 1
ATOM 1424 O O . TRP A 1 176 ? -13.943 5.881 15.778 1.00 88.56 176 TRP A O 1
ATOM 1434 N N . GLU A 1 177 ? -12.461 6.538 14.192 1.00 85.25 177 GLU A N 1
ATOM 1435 C CA . GLU A 1 177 ? -12.161 7.917 14.607 1.00 85.25 177 GLU A CA 1
ATOM 1436 C C . GLU A 1 177 ? -12.311 8.214 16.115 1.00 85.25 177 GLU A C 1
ATOM 1438 O O . GLU A 1 177 ? -13.171 8.969 16.573 1.00 85.25 177 GLU A O 1
ATOM 1443 N N . THR A 1 178 ? -11.424 7.630 16.924 1.00 90.00 178 THR A N 1
ATOM 1444 C CA . THR A 1 178 ? -11.535 7.604 18.395 1.00 90.00 178 THR A CA 1
ATOM 1445 C C . THR A 1 178 ? -11.589 8.995 19.038 1.00 90.00 178 THR A C 1
ATOM 1447 O O . THR A 1 178 ? -12.231 9.165 20.074 1.00 90.00 178 THR A O 1
ATOM 1450 N N . ASP A 1 179 ? -10.956 10.018 18.453 1.00 88.50 179 ASP A N 1
ATOM 1451 C CA . ASP A 1 179 ? -11.061 11.389 18.973 1.00 88.50 179 ASP A CA 1
ATOM 1452 C C . ASP A 1 179 ? -12.501 11.923 18.886 1.00 88.50 179 ASP A C 1
ATOM 1454 O O . ASP A 1 179 ? -12.949 12.611 19.803 1.00 88.50 179 ASP A O 1
ATOM 1458 N N . HIS A 1 180 ? -13.266 11.568 17.846 1.00 85.19 180 HIS A N 1
ATOM 1459 C CA . HIS A 1 180 ? -14.686 11.919 17.781 1.00 85.19 180 HIS A CA 1
ATOM 1460 C C . HIS A 1 180 ? -15.489 11.226 18.869 1.00 85.19 180 HIS A C 1
ATOM 1462 O O . HIS A 1 180 ? -16.340 11.873 19.478 1.00 85.19 180 HIS A O 1
ATOM 1468 N N . VAL A 1 181 ? -15.179 9.962 19.173 1.00 84.88 181 VAL A N 1
ATOM 1469 C CA . VAL A 1 181 ? -15.765 9.264 20.321 1.00 84.88 181 VAL A CA 1
ATOM 1470 C C . VAL A 1 181 ? -15.437 10.035 21.600 1.00 84.88 181 VAL A C 1
ATOM 1472 O O . VAL A 1 181 ? -16.347 10.496 22.283 1.00 84.88 181 VAL A O 1
ATOM 1475 N N . LEU A 1 182 ? -14.154 10.274 21.886 1.00 87.31 182 LEU A N 1
ATOM 1476 C CA . LEU A 1 182 ? -13.685 10.968 23.091 1.00 87.31 182 LEU A CA 1
ATOM 1477 C C . LEU A 1 182 ? -14.339 12.338 23.294 1.00 87.31 182 LEU A C 1
ATOM 1479 O O . LEU A 1 182 ? -14.648 12.710 24.426 1.00 87.31 182 LEU A O 1
ATOM 1483 N N . MET A 1 183 ? -14.540 13.084 22.211 1.00 83.25 183 MET A N 1
ATOM 1484 C CA . MET A 1 183 ? -15.064 14.446 22.264 1.00 83.25 183 MET A CA 1
ATOM 1485 C C . MET A 1 183 ? -16.589 14.509 22.096 1.00 83.25 183 MET A C 1
ATOM 1487 O O . MET A 1 183 ? -17.179 15.558 22.352 1.00 83.25 183 MET A O 1
ATOM 1491 N N . SER A 1 184 ? -17.260 13.411 21.722 1.00 78.19 184 SER A N 1
ATOM 1492 C CA . SER A 1 184 ? -18.705 13.392 21.459 1.00 78.19 184 SER A CA 1
ATOM 1493 C C . SER A 1 184 ? -19.496 13.929 22.653 1.00 78.19 184 SER A C 1
ATOM 1495 O O . SER A 1 184 ? -19.216 13.555 23.790 1.00 78.19 184 SER A O 1
ATOM 1497 N N . GLY A 1 185 ? -20.506 14.767 22.435 1.00 67.25 185 GLY A N 1
ATOM 1498 C CA . GLY A 1 185 ? -21.360 15.255 23.525 1.00 67.25 185 GLY A CA 1
ATOM 1499 C C . GLY A 1 185 ? -20.690 16.226 24.509 1.00 67.25 185 GLY A C 1
ATOM 1500 O O . GLY A 1 185 ? -21.302 16.539 25.525 1.00 67.25 185 GLY A O 1
ATOM 1501 N N . LEU A 1 186 ? -19.471 16.712 24.233 1.00 68.88 186 LEU A N 1
ATOM 1502 C CA . LEU A 1 186 ? -18.955 17.914 24.898 1.00 68.88 186 LEU A CA 1
ATOM 1503 C C . LEU A 1 186 ? -19.558 19.157 24.248 1.00 68.88 186 LEU A C 1
ATOM 1505 O O . LEU A 1 186 ? -19.695 19.228 23.025 1.00 68.88 186 LEU A O 1
ATOM 1509 N N . ASP A 1 187 ? -19.857 20.167 25.056 1.00 54.91 187 ASP A N 1
ATOM 1510 C CA . ASP A 1 187 ? -20.140 21.495 24.528 1.00 54.91 187 ASP A CA 1
ATOM 1511 C C . ASP A 1 187 ? -18.881 22.023 23.820 1.00 54.91 187 ASP A C 1
ATOM 1513 O O . ASP A 1 187 ? -17.774 21.923 24.345 1.00 54.91 187 ASP A O 1
ATOM 1517 N N . GLN A 1 188 ? -19.047 22.600 22.626 1.00 60.41 188 GLN A N 1
ATOM 1518 C CA . GLN A 1 188 ? -17.967 23.261 21.879 1.00 60.41 188 GLN A CA 1
ATOM 1519 C C . GLN A 1 188 ? -16.833 22.326 21.403 1.00 60.41 188 GLN A C 1
ATOM 1521 O O . GLN A 1 188 ? -15.675 22.716 21.433 1.00 60.41 188 GLN A O 1
ATOM 1526 N N . VAL A 1 189 ? -17.143 21.133 20.869 1.00 59.50 189 VAL A N 1
ATOM 1527 C CA . VAL A 1 189 ? -16.152 20.201 20.254 1.00 59.50 189 VAL A CA 1
ATOM 1528 C C . VAL A 1 189 ? -15.209 20.871 19.234 1.00 59.50 189 VAL A C 1
ATOM 1530 O O . VAL A 1 189 ? -14.095 20.402 19.019 1.00 59.50 189 VAL A O 1
ATOM 1533 N N . ALA A 1 190 ? -15.634 21.978 18.618 1.00 61.72 190 ALA A N 1
ATOM 1534 C CA . ALA A 1 190 ? -14.815 22.766 17.699 1.00 61.72 190 ALA A CA 1
ATOM 1535 C C . ALA A 1 190 ? -13.750 23.652 18.384 1.00 61.72 190 ALA A C 1
ATOM 1537 O O . ALA A 1 190 ? -12.845 24.127 17.700 1.00 61.72 190 ALA A O 1
ATOM 1538 N N . ASP A 1 191 ? -13.842 23.904 19.696 1.00 70.44 191 ASP A N 1
ATOM 1539 C CA . ASP A 1 191 ? -12.828 24.652 20.441 1.00 70.44 191 ASP A CA 1
ATOM 1540 C C . ASP A 1 191 ? -11.638 23.728 20.770 1.00 70.44 191 ASP A C 1
ATOM 1542 O O . ASP A 1 191 ? -11.779 22.769 21.540 1.00 70.44 191 ASP A O 1
ATOM 1546 N N . PRO A 1 192 ? -10.434 24.013 20.236 1.00 67.25 192 PRO A N 1
ATOM 1547 C CA . PRO A 1 192 ? -9.249 23.198 20.481 1.00 67.25 192 PRO A CA 1
ATOM 1548 C C . PRO A 1 192 ? -8.823 23.159 21.958 1.00 67.25 192 PRO A C 1
ATOM 1550 O O . PRO A 1 192 ? -8.045 22.282 22.330 1.00 67.25 192 PRO A O 1
ATOM 1553 N N . LYS A 1 193 ? -9.331 24.049 22.817 1.00 73.25 193 LYS A N 1
ATOM 1554 C CA . LYS A 1 193 ? -9.012 24.090 24.253 1.00 73.25 193 LYS A CA 1
ATOM 1555 C C . LYS A 1 193 ? -9.929 23.239 25.122 1.00 73.25 193 LYS A C 1
ATOM 1557 O O . LYS A 1 193 ? -9.637 23.074 26.306 1.00 73.25 193 LYS A O 1
ATOM 1562 N N . VAL A 1 194 ? -11.015 22.694 24.574 1.00 81.62 194 VAL A N 1
ATOM 1563 C CA . VAL A 1 194 ? -11.888 21.793 25.332 1.00 81.62 194 VAL A CA 1
ATOM 1564 C C . VAL A 1 194 ? -11.113 20.525 25.696 1.00 81.62 194 VAL A C 1
ATOM 1566 O O . VAL A 1 194 ? -10.431 19.917 24.863 1.00 81.62 194 VAL A O 1
ATOM 1569 N N . GLN A 1 195 ? -11.202 20.158 26.974 1.00 86.50 195 GLN A N 1
ATOM 1570 C CA . GLN A 1 195 ? -10.512 19.020 27.571 1.00 86.50 195 GLN A CA 1
ATOM 1571 C C . GLN A 1 195 ? -11.525 17.915 27.895 1.00 86.50 195 GLN A C 1
ATOM 1573 O O . GLN A 1 195 ? -12.565 18.209 28.495 1.00 86.50 195 GLN A O 1
ATOM 1578 N N . PRO A 1 196 ? -11.245 16.650 27.547 1.00 90.25 196 PRO A N 1
ATOM 1579 C CA . PRO A 1 196 ? -12.028 15.532 28.053 1.00 90.25 196 PRO A CA 1
ATOM 1580 C C . PRO A 1 196 ? -11.837 15.392 29.570 1.00 90.25 196 PRO A C 1
ATOM 1582 O O . PRO A 1 196 ? -10.785 15.733 30.114 1.00 90.25 196 PRO A O 1
ATOM 1585 N N . SER A 1 197 ? -12.847 14.866 30.265 1.00 91.38 197 SER A N 1
ATOM 1586 C CA . SER A 1 197 ? -12.701 14.541 31.686 1.00 91.38 197 SER A CA 1
ATOM 1587 C C . SER A 1 197 ? -11.827 13.298 31.881 1.00 91.38 197 SER A C 1
ATOM 1589 O O . SER A 1 197 ? -11.680 12.471 30.973 1.00 91.38 197 SER A O 1
ATOM 1591 N N . GLN A 1 198 ? -11.280 13.132 33.088 1.00 94.06 198 GLN A N 1
ATOM 1592 C CA . GLN A 1 198 ? -10.482 11.952 33.419 1.00 94.06 198 GLN A CA 1
ATOM 1593 C C . GLN A 1 198 ? -11.304 10.663 33.283 1.00 94.06 198 GLN A C 1
ATOM 1595 O O . GLN A 1 198 ? -10.799 9.666 32.778 1.00 94.06 198 GLN A O 1
ATOM 1600 N N . GLU A 1 199 ? -12.581 10.685 33.668 1.00 94.25 199 GLU A N 1
ATOM 1601 C CA . GLU A 1 199 ? -13.483 9.534 33.566 1.00 94.25 199 GLU A CA 1
ATOM 1602 C C . GLU A 1 199 ? -13.650 9.080 32.114 1.00 94.25 199 GLU A C 1
ATOM 1604 O O . GLU A 1 199 ? -13.636 7.880 31.841 1.00 94.25 199 GLU A O 1
ATOM 1609 N N . ARG A 1 200 ? -13.746 10.024 31.166 1.00 93.75 200 ARG A N 1
ATOM 1610 C CA . ARG A 1 200 ? -13.836 9.689 29.738 1.00 93.75 200 ARG A CA 1
ATOM 1611 C C . ARG A 1 200 ? -12.544 9.069 29.221 1.00 93.75 200 ARG A C 1
ATOM 1613 O O . ARG A 1 200 ? -12.599 8.095 28.473 1.00 93.75 200 ARG A O 1
ATOM 1620 N N . LEU A 1 201 ? -11.391 9.592 29.640 1.00 95.62 201 LEU A N 1
ATOM 1621 C CA . LEU A 1 201 ? -10.094 9.011 29.289 1.00 95.62 201 LEU A CA 1
ATOM 1622 C C . LEU A 1 201 ? -9.971 7.575 29.819 1.00 95.62 201 LEU A C 1
ATOM 1624 O O . LEU A 1 201 ? -9.634 6.679 29.048 1.00 95.62 201 LEU A O 1
ATOM 1628 N N . GLU A 1 202 ? -10.295 7.324 31.091 1.00 96.50 202 GLU A N 1
ATOM 1629 C CA . GLU A 1 202 ? -10.222 5.971 31.668 1.00 96.50 202 GLU A CA 1
ATOM 1630 C C . GLU A 1 202 ? -11.205 4.995 31.022 1.00 96.50 202 GLU A C 1
ATOM 1632 O O . GLU A 1 202 ? -10.852 3.846 30.747 1.00 96.50 202 GLU A O 1
ATOM 1637 N N . TYR A 1 203 ? -12.427 5.444 30.732 1.00 96.06 203 TYR A N 1
ATOM 1638 C CA . TYR A 1 203 ? -13.418 4.605 30.068 1.00 96.06 203 TYR A CA 1
ATOM 1639 C C . TYR A 1 203 ? -12.950 4.185 28.672 1.00 96.06 203 TYR A C 1
ATOM 1641 O O . TYR A 1 203 ? -13.003 3.007 28.316 1.00 96.06 203 TYR A O 1
ATOM 1649 N N . LEU A 1 204 ? -12.414 5.134 27.902 1.00 95.94 204 LEU A N 1
ATOM 1650 C CA . LEU A 1 204 ? -11.908 4.869 26.563 1.00 95.94 204 LEU A CA 1
ATOM 1651 C C . LEU A 1 204 ? -10.679 3.946 26.586 1.00 95.94 204 LEU A C 1
ATOM 1653 O O . LEU A 1 204 ? -10.579 3.037 25.765 1.00 95.94 204 LEU A O 1
ATOM 1657 N N . ARG A 1 205 ? -9.784 4.107 27.571 1.00 97.56 205 ARG A N 1
ATOM 1658 C CA . ARG A 1 205 ? -8.659 3.180 27.789 1.00 97.56 205 ARG A CA 1
ATOM 1659 C C . ARG A 1 205 ? -9.140 1.764 28.085 1.00 97.56 205 ARG A C 1
ATOM 1661 O O . ARG A 1 205 ? -8.584 0.808 27.547 1.00 97.56 205 ARG A O 1
ATOM 1668 N N . ARG A 1 206 ? -10.166 1.608 28.928 1.00 97.75 206 ARG A N 1
ATOM 1669 C CA . ARG A 1 206 ? -10.762 0.298 29.232 1.00 97.75 206 ARG A CA 1
ATOM 1670 C C . ARG A 1 206 ? -11.356 -0.342 27.979 1.00 97.75 206 ARG A C 1
ATOM 1672 O O . ARG A 1 206 ? -11.095 -1.514 27.730 1.00 97.75 206 ARG A O 1
ATOM 1679 N N . TRP A 1 207 ? -12.097 0.427 27.185 1.00 96.81 207 TRP A N 1
ATOM 1680 C CA . TRP A 1 207 ? -12.693 -0.045 25.936 1.00 96.81 207 TRP A CA 1
ATOM 1681 C C . TRP A 1 207 ? -11.647 -0.500 24.914 1.00 96.81 207 TRP A C 1
ATOM 1683 O O . TRP A 1 207 ? -11.698 -1.633 24.445 1.00 96.81 207 TRP A O 1
ATOM 1693 N N . LEU A 1 208 ? -10.630 0.316 24.634 1.00 97.69 208 LEU A N 1
ATOM 1694 C CA . LEU A 1 208 ? -9.594 -0.049 23.662 1.00 97.69 208 LEU A CA 1
ATOM 1695 C C . LEU A 1 208 ? -8.735 -1.236 24.128 1.00 97.69 208 LEU A C 1
ATOM 1697 O O . LEU A 1 208 ? -8.403 -2.101 23.318 1.00 97.69 208 LEU A O 1
ATOM 1701 N N . ASN A 1 209 ? -8.431 -1.336 25.429 1.00 98.25 209 ASN A N 1
ATOM 1702 C CA . ASN A 1 209 ? -7.759 -2.517 25.981 1.00 98.25 209 ASN A CA 1
ATOM 1703 C C . ASN A 1 209 ? -8.617 -3.786 25.850 1.00 98.25 209 ASN A C 1
ATOM 1705 O O . ASN A 1 209 ? -8.065 -4.850 25.579 1.00 98.25 209 ASN A O 1
ATOM 1709 N N . ASN A 1 210 ? -9.944 -3.692 26.015 1.00 98.12 210 ASN A N 1
ATOM 1710 C CA . ASN A 1 210 ? -10.859 -4.823 25.829 1.00 98.12 210 ASN A CA 1
ATOM 1711 C C . ASN A 1 210 ? -10.759 -5.387 24.404 1.00 98.12 210 ASN A C 1
ATOM 1713 O O . ASN A 1 210 ? -10.593 -6.592 24.215 1.00 98.12 210 ASN A O 1
ATOM 1717 N N . ARG A 1 211 ? -10.767 -4.494 23.410 1.00 97.81 211 ARG A N 1
ATOM 1718 C CA . ARG A 1 211 ? -10.675 -4.843 21.987 1.00 97.81 211 ARG A CA 1
ATOM 1719 C C . ARG A 1 211 ? -9.315 -5.428 21.613 1.00 97.81 211 ARG A C 1
ATOM 1721 O O . ARG A 1 211 ? -9.272 -6.495 21.004 1.00 97.81 211 ARG A O 1
ATOM 1728 N N . GLN A 1 212 ? -8.213 -4.797 22.038 1.00 98.38 212 GLN A N 1
ATOM 1729 C CA . GLN A 1 212 ? -6.872 -5.358 21.825 1.00 98.38 212 GLN A CA 1
ATOM 1730 C C . GLN A 1 212 ? -6.757 -6.746 22.453 1.00 98.38 212 GLN A C 1
ATOM 1732 O O . GLN A 1 212 ? -6.239 -7.662 21.819 1.00 98.38 212 GLN A O 1
ATOM 1737 N N . LYS A 1 213 ? -7.239 -6.908 23.691 1.00 98.62 213 LYS A N 1
ATOM 1738 C CA . LYS A 1 213 ? -7.165 -8.181 24.404 1.00 98.62 213 LYS A CA 1
ATOM 1739 C C . LYS A 1 213 ? -7.937 -9.276 23.667 1.00 98.62 213 LYS A C 1
ATOM 1741 O O . LYS A 1 213 ? -7.424 -10.380 23.546 1.00 98.62 213 LYS A O 1
ATOM 1746 N N . ALA A 1 214 ? -9.131 -8.979 23.157 1.00 98.75 214 ALA A N 1
ATOM 1747 C CA . ALA A 1 214 ? -9.931 -9.936 22.395 1.00 98.75 214 ALA A CA 1
ATOM 1748 C C . ALA A 1 214 ? -9.210 -10.435 21.135 1.00 98.75 214 ALA A C 1
ATOM 1750 O O . ALA A 1 214 ? -9.165 -11.639 20.885 1.00 98.75 214 ALA A O 1
ATOM 1751 N N . VAL A 1 215 ? -8.606 -9.519 20.371 1.00 98.69 215 VAL A N 1
ATOM 1752 C CA . VAL A 1 215 ? -7.855 -9.858 19.153 1.00 98.69 215 VAL A CA 1
ATOM 1753 C C . VAL A 1 215 ? -6.564 -10.610 19.483 1.00 98.69 215 VAL A C 1
ATOM 1755 O O . VAL A 1 215 ? -6.278 -11.640 18.876 1.00 98.69 215 VAL A O 1
ATOM 1758 N N . GLU A 1 216 ? -5.800 -10.150 20.478 1.00 98.44 216 GLU A N 1
ATOM 1759 C CA . GLU A 1 216 ? -4.563 -10.811 20.912 1.00 98.44 216 GLU A CA 1
ATOM 1760 C C . GLU A 1 216 ? -4.838 -12.228 21.442 1.00 98.44 216 GLU A C 1
ATOM 1762 O O . GLU A 1 216 ? -4.167 -13.171 21.028 1.00 98.44 216 GLU A O 1
ATOM 1767 N N . ASP A 1 217 ? -5.852 -12.411 22.293 1.00 98.75 217 ASP A N 1
ATOM 1768 C CA . ASP A 1 217 ? -6.235 -13.730 22.809 1.00 98.75 217 ASP A CA 1
ATOM 1769 C C . ASP A 1 217 ? -6.792 -14.636 21.699 1.00 98.75 217 ASP A C 1
ATOM 1771 O O . ASP A 1 217 ? -6.479 -15.828 21.669 1.00 98.75 217 ASP A O 1
ATOM 1775 N N . GLY A 1 218 ? -7.587 -14.089 20.770 1.00 98.56 218 GLY A N 1
ATOM 1776 C CA . GLY A 1 218 ? -8.122 -14.818 19.617 1.00 98.56 218 GLY A CA 1
ATOM 1777 C C . GLY A 1 218 ? -6.999 -15.395 18.763 1.00 98.56 218 GLY A C 1
ATOM 1778 O O . GLY A 1 218 ? -6.967 -16.603 18.521 1.00 98.56 218 GLY A O 1
ATOM 1779 N N . ARG A 1 219 ? -6.019 -14.555 18.418 1.00 97.56 219 ARG A N 1
ATOM 1780 C CA . ARG A 1 219 ? -4.814 -14.952 17.684 1.00 97.56 219 ARG A CA 1
ATOM 1781 C C . ARG A 1 219 ? -3.974 -15.975 18.445 1.00 97.56 219 ARG A C 1
ATOM 1783 O O . ARG A 1 219 ? -3.612 -17.011 17.898 1.00 97.56 219 ARG A O 1
ATOM 1790 N N . ASN A 1 220 ? -3.707 -15.730 19.726 1.00 97.81 220 ASN A N 1
ATOM 1791 C CA . ASN A 1 220 ? -2.864 -16.604 20.550 1.00 97.81 220 ASN A CA 1
ATOM 1792 C C . ASN A 1 220 ? -3.522 -17.957 20.880 1.00 97.81 220 ASN A C 1
ATOM 1794 O O . ASN A 1 220 ? -2.837 -18.881 21.316 1.00 97.81 220 ASN A O 1
ATOM 1798 N N . SER A 1 221 ? -4.837 -18.088 20.684 1.00 98.56 221 SER A N 1
ATOM 1799 C CA . SER A 1 221 ? -5.571 -19.344 20.879 1.00 98.56 221 SER A CA 1
ATOM 1800 C C . SER A 1 221 ? -5.451 -20.340 19.718 1.00 98.56 221 SER A C 1
ATOM 1802 O O . SER A 1 221 ? -6.035 -21.422 19.796 1.00 98.56 221 SER A O 1
ATOM 1804 N N . LEU A 1 222 ? -4.724 -19.969 18.659 1.00 97.94 222 LEU A N 1
ATOM 1805 C CA . LEU A 1 222 ? -4.525 -20.733 17.425 1.00 97.94 222 LEU A CA 1
ATOM 1806 C C . LEU A 1 222 ? -3.033 -20.772 17.018 1.00 97.94 222 LEU A C 1
ATOM 1808 O O . LEU A 1 222 ? -2.686 -20.335 15.919 1.00 97.94 222 LEU A O 1
ATOM 1812 N N . PRO A 1 223 ? -2.115 -21.234 17.891 1.00 95.44 223 PRO A N 1
ATOM 1813 C CA . PRO A 1 223 ? -0.671 -21.193 17.626 1.00 95.44 223 PRO A CA 1
ATOM 1814 C C . PRO A 1 223 ? -0.219 -22.043 16.425 1.00 95.44 223 PRO A C 1
ATOM 1816 O O . PRO A 1 223 ? 0.901 -21.875 15.955 1.00 95.44 223 PRO A O 1
ATOM 1819 N N . GLU A 1 224 ? -1.050 -22.973 15.958 1.00 95.75 224 GLU A N 1
ATOM 1820 C CA . GLU A 1 224 ? -0.801 -23.848 14.809 1.00 95.75 224 GLU A CA 1
ATOM 1821 C C . GLU A 1 224 ? -1.200 -23.246 13.452 1.00 95.75 224 GLU A C 1
ATOM 1823 O O . GLU A 1 224 ? -0.902 -23.833 12.410 1.00 95.75 224 GLU A O 1
ATOM 1828 N N . ILE A 1 225 ? -1.914 -22.118 13.450 1.00 96.69 225 ILE A N 1
ATOM 1829 C CA . ILE A 1 225 ? -2.394 -21.474 12.227 1.00 96.69 225 ILE A CA 1
ATOM 1830 C C . ILE A 1 225 ? -1.302 -20.556 11.668 1.00 96.69 225 ILE A C 1
ATOM 1832 O O . ILE A 1 225 ? -0.804 -19.669 12.356 1.00 96.69 225 ILE A O 1
ATOM 1836 N N . GLU A 1 226 ? -0.956 -20.750 10.395 1.00 94.50 226 GLU A N 1
ATOM 1837 C CA . GLU A 1 226 ? 0.114 -20.025 9.697 1.00 94.50 226 GLU A CA 1
ATOM 1838 C C . GLU A 1 226 ? -0.373 -19.398 8.381 1.00 94.50 226 GLU A C 1
ATOM 1840 O O . GLU A 1 226 ? -1.384 -19.799 7.802 1.00 94.50 226 GLU A O 1
ATOM 1845 N N . GLY A 1 227 ? 0.364 -18.408 7.871 1.00 93.25 227 GLY A N 1
ATOM 1846 C CA . GLY A 1 227 ? 0.048 -17.765 6.594 1.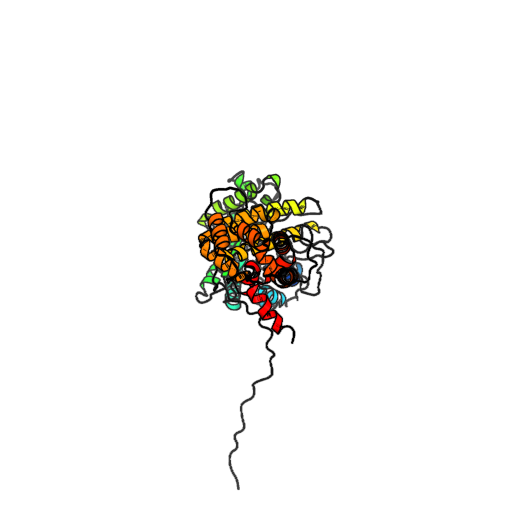00 93.25 227 GLY A CA 1
ATOM 1847 C C . GLY A 1 227 ? -1.244 -16.945 6.622 1.00 93.25 227 GLY A C 1
ATOM 1848 O O . GLY A 1 227 ? -1.933 -16.864 5.610 1.00 93.25 227 GLY A O 1
ATOM 1849 N N . VAL A 1 228 ? -1.600 -16.376 7.773 1.00 97.50 228 VAL A N 1
ATOM 1850 C CA . VAL A 1 228 ? -2.674 -15.391 7.959 1.00 97.50 228 VAL A CA 1
ATOM 1851 C C . VAL A 1 228 ? -2.422 -14.641 9.261 1.00 97.50 228 VAL A C 1
ATOM 1853 O O . VAL A 1 228 ? -1.983 -15.233 10.246 1.00 97.50 228 VAL A O 1
ATOM 1856 N N . GLU A 1 229 ? -2.706 -13.345 9.279 1.00 97.94 229 GLU A N 1
ATOM 1857 C CA . GLU A 1 229 ? -2.473 -12.498 10.446 1.00 97.94 229 GLU A CA 1
ATOM 1858 C C . GLU A 1 229 ? -3.704 -11.649 10.755 1.00 97.94 229 GLU A C 1
ATOM 1860 O O . GLU A 1 229 ? -4.416 -11.194 9.858 1.00 97.94 229 GLU A O 1
ATOM 1865 N N . VAL A 1 230 ? -3.940 -11.403 12.043 1.00 98.69 230 VAL A N 1
ATOM 1866 C CA . VAL A 1 230 ? -4.984 -10.490 12.516 1.00 98.69 230 VAL A CA 1
ATOM 1867 C C . VAL A 1 230 ? -4.386 -9.573 13.574 1.00 98.69 230 VAL A C 1
ATOM 1869 O O . VAL A 1 230 ? -3.745 -10.045 14.515 1.00 98.69 230 VAL A O 1
ATOM 1872 N N . TYR A 1 231 ? -4.600 -8.270 13.428 1.00 98.69 231 TYR A N 1
ATOM 1873 C CA . TYR A 1 231 ? -4.092 -7.227 14.316 1.00 98.69 231 TYR A CA 1
ATOM 1874 C C . TYR A 1 231 ? -5.202 -6.276 14.728 1.00 98.69 231 TYR A C 1
ATOM 1876 O O . TYR A 1 231 ? -6.171 -6.088 13.991 1.00 98.69 231 TYR A O 1
ATOM 1884 N N . HIS A 1 232 ? -5.034 -5.631 15.880 1.00 98.50 232 HIS A N 1
ATOM 1885 C CA . HIS A 1 232 ? -5.915 -4.549 16.302 1.00 98.50 232 HIS A CA 1
ATOM 1886 C C . HIS A 1 232 ? -5.241 -3.178 16.170 1.00 98.50 232 HIS A C 1
ATOM 1888 O O . HIS A 1 232 ? -4.077 -2.998 16.536 1.00 98.50 232 HIS A O 1
ATOM 1894 N N . TYR A 1 233 ? -5.984 -2.200 15.649 1.00 98.19 233 TYR A N 1
ATOM 1895 C CA . TYR A 1 233 ? -5.511 -0.827 15.487 1.00 98.19 233 TYR A CA 1
ATOM 1896 C C . TYR A 1 233 ? -6.448 0.190 16.145 1.00 98.19 233 TYR A C 1
ATOM 1898 O O . TYR A 1 233 ? -7.663 0.003 16.187 1.00 98.19 233 TYR A O 1
ATOM 1906 N N . VAL A 1 234 ? -5.876 1.303 16.611 1.00 97.88 234 VAL A N 1
ATOM 1907 C CA . VAL A 1 234 ? -6.623 2.452 17.152 1.00 97.88 234 VAL A CA 1
ATOM 1908 C C . VAL A 1 234 ? -6.557 3.615 16.167 1.00 97.88 234 VAL A C 1
ATOM 1910 O O . VAL A 1 234 ? -5.469 4.012 15.760 1.00 97.88 234 VAL A O 1
ATOM 1913 N N . GLU A 1 235 ? -7.702 4.173 15.775 1.00 96.38 235 GLU A N 1
ATOM 1914 C CA . GLU A 1 235 ? -7.769 5.317 14.852 1.00 96.38 235 GLU A CA 1
ATOM 1915 C C . GLU A 1 235 ? -7.778 6.654 15.598 1.00 96.38 235 GLU A C 1
ATOM 1917 O O . GLU A 1 235 ? -8.637 6.886 16.450 1.00 96.38 235 GLU A O 1
ATOM 1922 N N . VAL A 1 236 ? -6.824 7.531 15.282 1.00 96.25 236 VAL A N 1
ATOM 1923 C CA . VAL A 1 236 ? -6.665 8.885 15.835 1.00 96.25 236 VAL A CA 1
ATOM 1924 C C . VAL A 1 236 ? -6.808 9.937 14.737 1.00 96.25 236 VAL A C 1
ATOM 1926 O O . VAL A 1 236 ? -6.657 9.634 13.560 1.00 96.25 236 VAL A O 1
ATOM 1929 N N . ILE A 1 237 ? -7.100 11.176 15.123 1.00 92.00 237 ILE A N 1
ATOM 1930 C CA . ILE A 1 237 ? -7.395 12.286 14.201 1.00 92.00 237 ILE A CA 1
ATOM 1931 C C . ILE A 1 237 ? -6.704 13.572 14.660 1.00 92.00 237 ILE A C 1
ATOM 1933 O O . ILE A 1 237 ? -6.109 14.313 13.877 1.00 92.00 237 ILE A O 1
ATOM 1937 N N . THR A 1 238 ? -6.816 13.890 15.956 1.00 88.25 238 THR A N 1
ATOM 1938 C CA . THR A 1 238 ? -6.513 15.236 16.460 1.00 88.25 238 THR A CA 1
ATOM 1939 C C . THR A 1 238 ? -5.121 15.285 17.078 1.00 88.25 238 THR A C 1
ATOM 1941 O O . THR A 1 238 ? -4.958 15.130 18.287 1.00 88.25 238 THR A O 1
ATOM 1944 N N . ILE A 1 239 ? -4.110 15.522 16.238 1.00 93.62 239 ILE A N 1
ATOM 1945 C CA . ILE A 1 239 ? -2.696 15.499 16.653 1.00 93.62 239 ILE A CA 1
ATOM 1946 C C . ILE A 1 239 ? -2.109 16.902 16.823 1.00 93.62 239 ILE A C 1
ATOM 1948 O O . ILE A 1 239 ? -1.388 17.146 17.792 1.00 93.62 239 ILE A O 1
ATOM 1952 N N . GLN A 1 240 ? -2.442 17.847 15.933 1.00 92.88 240 GLN A N 1
ATOM 1953 C CA . GLN A 1 240 ? -1.833 19.184 15.933 1.00 92.88 240 GLN A CA 1
ATOM 1954 C C . GLN A 1 240 ? -1.936 19.915 17.285 1.00 92.88 240 GLN A C 1
ATOM 1956 O O . GLN A 1 240 ? -0.911 20.435 17.727 1.00 92.88 240 GLN A O 1
ATOM 1961 N N . PRO A 1 241 ? -3.089 19.930 17.990 1.00 90.06 241 PRO A N 1
ATOM 1962 C CA . PRO A 1 241 ? -3.176 20.622 19.276 1.00 90.06 241 PRO A CA 1
ATOM 1963 C C . PRO A 1 241 ? -2.191 20.087 20.320 1.00 90.06 241 PRO A C 1
ATOM 1965 O O . PRO A 1 241 ? -1.684 20.858 21.122 1.00 90.06 241 PRO A O 1
ATOM 1968 N N . VAL A 1 242 ? -1.876 18.788 20.286 1.00 93.50 242 VAL A N 1
ATOM 1969 C CA . VAL A 1 242 ? -0.924 18.158 21.215 1.00 93.50 242 VAL A CA 1
ATOM 1970 C C . VAL A 1 242 ? 0.522 18.530 20.888 1.00 93.50 242 VAL A C 1
ATOM 1972 O O . VAL A 1 242 ? 1.352 18.632 21.791 1.00 93.50 242 VAL A O 1
ATOM 1975 N N . ILE A 1 243 ? 0.839 18.725 19.605 1.00 95.38 243 ILE A N 1
ATOM 1976 C CA . ILE A 1 243 ? 2.155 19.213 19.171 1.00 95.38 243 ILE A CA 1
ATOM 1977 C C . ILE A 1 243 ? 2.362 20.657 19.647 1.00 95.38 243 ILE A C 1
ATOM 1979 O O . ILE A 1 243 ? 3.443 20.996 20.122 1.00 95.38 243 ILE A O 1
ATOM 1983 N N . GLU A 1 244 ? 1.326 21.491 19.537 1.00 93.81 244 GLU A N 1
ATOM 1984 C CA . GLU A 1 244 ? 1.361 22.904 19.935 1.00 93.81 244 GLU A CA 1
ATOM 1985 C C . GLU A 1 244 ? 1.356 23.088 21.457 1.00 93.81 244 GLU A C 1
ATOM 1987 O O . GLU A 1 244 ? 2.090 23.924 21.985 1.00 93.81 244 GLU A O 1
ATOM 1992 N N . ASP A 1 245 ? 0.552 22.295 22.163 1.00 93.69 245 ASP A N 1
ATOM 1993 C CA . ASP A 1 245 ? 0.450 22.295 23.616 1.00 93.69 245 ASP A CA 1
ATOM 1994 C C . ASP A 1 245 ? 0.216 20.862 24.137 1.00 93.69 245 ASP A C 1
ATOM 1996 O O . ASP A 1 245 ? -0.916 20.366 24.144 1.00 93.69 245 ASP A O 1
ATOM 2000 N N . PRO A 1 246 ? 1.266 20.188 24.645 1.00 93.44 246 PRO A N 1
ATOM 2001 C CA . PRO A 1 246 ? 1.165 18.835 25.191 1.00 93.44 246 PRO A CA 1
ATOM 2002 C C . PRO A 1 246 ? 0.206 18.682 26.380 1.00 93.44 246 PRO A C 1
ATOM 2004 O O . PRO A 1 246 ? -0.079 17.549 26.778 1.00 93.44 246 PRO A O 1
ATOM 2007 N N . THR A 1 247 ? -0.269 19.784 26.974 1.00 92.06 247 THR A N 1
ATOM 2008 C CA . THR A 1 247 ? -1.262 19.757 28.057 1.00 92.06 247 THR A CA 1
ATOM 2009 C C . THR A 1 247 ? -2.693 19.565 27.552 1.00 92.06 247 THR A C 1
ATOM 2011 O O . THR A 1 247 ? -3.564 19.184 28.337 1.00 92.06 247 THR A O 1
ATOM 2014 N N . LEU A 1 248 ? -2.953 19.768 26.255 1.00 91.12 248 LEU A N 1
ATOM 2015 C CA . LEU A 1 248 ? -4.241 19.477 25.627 1.00 91.12 248 LEU A CA 1
ATOM 2016 C C . LEU A 1 248 ? -4.390 17.967 25.441 1.00 91.12 248 LEU A C 1
ATOM 2018 O O . LEU A 1 248 ? -3.682 17.351 24.649 1.00 91.12 248 LEU A O 1
ATOM 2022 N N . MET A 1 249 ? -5.301 17.350 26.189 1.00 93.12 249 MET A N 1
ATOM 2023 C CA . MET A 1 249 ? -5.512 15.908 26.160 1.00 93.12 249 MET A CA 1
ATOM 2024 C C . MET A 1 249 ? -6.372 15.523 24.959 1.00 93.12 249 MET A C 1
ATOM 2026 O O . MET A 1 249 ? -7.492 16.008 24.774 1.00 93.12 249 MET A O 1
ATOM 2030 N N . ARG A 1 250 ? -5.832 14.624 24.144 1.00 93.75 250 ARG A N 1
ATOM 2031 C CA . ARG A 1 250 ? -6.476 13.945 23.014 1.00 93.75 250 ARG A CA 1
ATOM 2032 C C . ARG A 1 250 ? -6.204 12.452 23.114 1.00 93.75 250 ARG A C 1
ATOM 2034 O O . ARG A 1 250 ? -5.534 12.010 24.048 1.00 93.75 250 ARG A O 1
ATOM 2041 N N . VAL A 1 251 ? -6.697 11.655 22.168 1.00 95.75 251 VAL A N 1
ATOM 2042 C CA . VAL A 1 251 ? -6.420 10.210 22.188 1.00 95.75 251 VAL A CA 1
ATOM 2043 C C . VAL A 1 251 ? -4.909 9.956 22.154 1.00 95.75 251 VAL A C 1
ATOM 2045 O O . VAL A 1 251 ? -4.412 9.144 22.936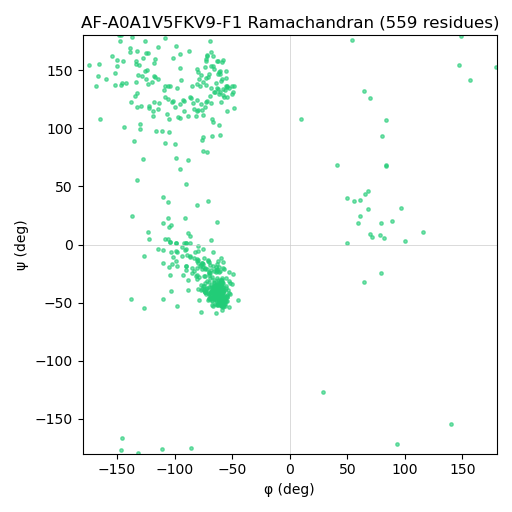 1.00 95.75 251 VAL A O 1
ATOM 2048 N N . VAL A 1 252 ? -4.161 10.720 21.348 1.00 96.75 252 VAL A N 1
ATOM 2049 C CA . VAL A 1 252 ? -2.716 10.518 21.161 1.00 96.75 252 VAL A CA 1
ATOM 2050 C C . VAL A 1 252 ? -1.899 10.595 22.459 1.00 96.75 252 VAL A C 1
ATOM 2052 O O . VAL A 1 252 ? -1.097 9.705 22.693 1.00 96.75 252 VAL A O 1
ATOM 2055 N N . ASN A 1 253 ? -2.108 11.579 23.340 1.00 96.94 253 ASN A N 1
ATOM 2056 C CA . ASN A 1 253 ? -1.351 11.732 24.597 1.00 96.94 253 ASN A CA 1
ATOM 2057 C C . ASN A 1 253 ? -2.130 11.294 25.848 1.00 96.94 253 ASN A C 1
ATOM 2059 O O . ASN A 1 253 ? -1.524 10.910 26.847 1.00 96.94 253 ASN A O 1
ATOM 2063 N N . GLY A 1 254 ? -3.462 11.341 25.812 1.00 96.75 254 GLY A N 1
ATOM 2064 C CA . GLY A 1 254 ? -4.326 11.007 26.943 1.00 96.75 254 GLY A CA 1
ATOM 2065 C C . GLY A 1 254 ? -4.727 9.533 27.010 1.00 96.75 254 GLY A C 1
ATOM 2066 O O . GLY A 1 254 ? -5.142 9.072 28.074 1.00 96.75 254 GLY A O 1
ATOM 2067 N N . VAL A 1 255 ? -4.610 8.777 25.915 1.00 97.88 255 VAL A N 1
ATOM 2068 C CA . VAL A 1 255 ? -5.094 7.387 25.831 1.00 97.88 255 VAL A CA 1
ATOM 2069 C C . VAL A 1 255 ? -3.997 6.437 25.376 1.00 97.88 255 VAL A C 1
ATOM 2071 O O . VAL A 1 255 ? -3.721 5.488 26.106 1.00 97.88 255 VAL A O 1
ATOM 2074 N N . LEU A 1 256 ? -3.345 6.701 24.234 1.00 98.12 256 LEU A N 1
ATOM 2075 C CA . LEU A 1 256 ? -2.352 5.777 23.665 1.00 98.12 256 LEU A CA 1
ATOM 2076 C C . LEU A 1 256 ? -1.269 5.342 24.666 1.00 98.12 256 LEU A C 1
ATOM 2078 O O . LEU A 1 256 ? -1.024 4.141 24.733 1.00 98.12 256 LEU A O 1
ATOM 2082 N N . PRO A 1 257 ? -0.685 6.214 25.518 1.00 98.12 257 PRO A N 1
ATOM 2083 C CA . PRO A 1 257 ? 0.352 5.802 26.473 1.00 98.12 257 PRO A CA 1
ATOM 2084 C C . PRO A 1 257 ? -0.116 4.854 27.593 1.00 98.12 257 PRO A C 1
ATOM 2086 O O . PRO A 1 257 ? 0.701 4.426 28.406 1.00 98.12 257 PRO A O 1
ATOM 2089 N N . TYR A 1 258 ? -1.420 4.582 27.691 1.00 98.00 258 TYR A N 1
ATOM 2090 C CA . TYR A 1 258 ? -2.055 3.882 28.814 1.00 98.00 258 TYR A CA 1
ATOM 2091 C C . TYR A 1 258 ? -2.838 2.631 28.390 1.00 98.00 258 TYR A C 1
ATOM 2093 O O . TYR A 1 258 ? -3.599 2.071 29.183 1.00 98.00 258 TYR A O 1
ATOM 2101 N N . ILE A 1 259 ? -2.684 2.203 27.141 1.00 97.75 259 ILE A N 1
ATOM 2102 C CA . ILE A 1 259 ? -3.318 1.001 26.595 1.00 97.75 259 ILE A CA 1
ATOM 2103 C C . ILE A 1 259 ? -2.263 0.080 25.984 1.00 97.75 259 ILE A C 1
ATOM 2105 O O . ILE A 1 259 ? -1.091 0.434 25.911 1.00 97.75 259 ILE A O 1
ATOM 2109 N N . ARG A 1 260 ? -2.674 -1.105 25.543 1.00 97.19 260 ARG A N 1
ATOM 2110 C CA . ARG A 1 260 ? -1.883 -1.978 24.673 1.00 97.19 260 ARG A CA 1
ATOM 2111 C C . ARG A 1 260 ? -2.510 -1.964 23.278 1.00 97.19 260 ARG A C 1
ATOM 2113 O O . ARG A 1 260 ? -3.732 -2.041 23.179 1.00 97.19 260 ARG A O 1
ATOM 2120 N N . MET A 1 261 ? -1.706 -1.872 22.218 1.00 97.00 261 MET A N 1
ATOM 2121 C CA . MET A 1 261 ? -2.194 -1.970 20.834 1.00 97.00 261 MET A CA 1
ATOM 2122 C C . MET A 1 261 ? -1.155 -2.559 19.874 1.00 97.00 261 MET A C 1
ATOM 2124 O O . MET A 1 261 ? 0.043 -2.418 20.116 1.00 97.00 261 MET A O 1
ATOM 2128 N N . ASP A 1 262 ? -1.581 -3.184 18.773 1.00 98.44 262 ASP A N 1
ATOM 2129 C CA . ASP A 1 262 ? -0.642 -3.611 17.722 1.00 98.44 262 ASP A CA 1
ATOM 2130 C C . ASP A 1 262 ? -0.239 -2.436 16.814 1.00 98.44 262 ASP A C 1
ATOM 2132 O O . ASP A 1 262 ? 0.920 -2.325 16.415 1.00 98.44 262 ASP A O 1
ATOM 2136 N N . LEU A 1 263 ? -1.195 -1.554 16.505 1.00 98.31 263 LEU A N 1
ATOM 2137 C CA . LEU A 1 263 ? -1.059 -0.487 15.514 1.00 98.31 263 LEU A CA 1
ATOM 2138 C C . LEU A 1 263 ? -1.814 0.787 15.910 1.00 98.31 263 LEU A C 1
ATOM 2140 O O . LEU A 1 263 ? -2.808 0.750 16.640 1.00 98.31 263 LEU A O 1
ATOM 2144 N N . VAL A 1 264 ? -1.396 1.912 15.333 1.00 98.44 264 VAL A N 1
ATOM 2145 C CA . VAL A 1 264 ? -2.170 3.161 15.321 1.00 98.44 264 VAL A CA 1
ATOM 2146 C C . VA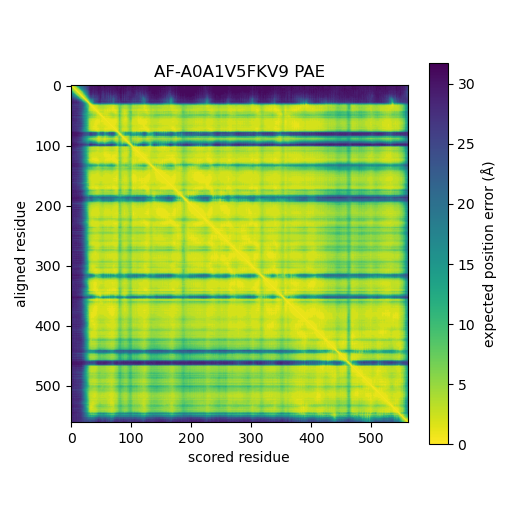L A 1 264 ? -2.456 3.559 13.879 1.00 98.44 264 VAL A C 1
ATOM 2148 O O . VAL A 1 264 ? -1.603 3.438 13.006 1.00 98.44 264 VAL A O 1
ATOM 2151 N N . SER A 1 265 ? -3.656 4.053 13.615 1.00 98.00 265 SER A N 1
ATOM 2152 C CA . SER A 1 265 ? -4.006 4.633 12.322 1.00 98.00 265 SER A CA 1
ATOM 2153 C C . SER A 1 265 ? -4.372 6.101 12.478 1.00 98.00 265 SER A C 1
ATOM 2155 O O . SER A 1 265 ? -4.917 6.484 13.510 1.00 98.00 265 SER A O 1
ATOM 2157 N N . ASN A 1 266 ? -4.039 6.926 11.493 1.00 97.69 266 ASN A N 1
ATOM 2158 C CA . ASN A 1 266 ? -4.317 8.356 11.493 1.00 97.69 266 ASN A CA 1
ATOM 2159 C C . ASN A 1 266 ? -5.321 8.699 10.384 1.00 97.69 266 ASN A C 1
ATOM 2161 O O . ASN A 1 266 ? -5.003 8.549 9.200 1.00 97.69 266 ASN A O 1
ATOM 2165 N N . SER A 1 267 ? -6.495 9.198 10.773 1.00 95.62 267 SER A N 1
ATOM 2166 C CA . SER A 1 267 ? -7.407 9.920 9.888 1.00 95.62 267 SER A CA 1
ATOM 2167 C C . SER A 1 267 ? -6.845 11.326 9.672 1.00 95.62 267 SER A C 1
ATOM 2169 O O . SER A 1 267 ? -7.013 12.263 10.458 1.00 95.62 267 SER A O 1
ATOM 2171 N N . ALA A 1 268 ? -6.062 11.455 8.609 1.00 94.75 268 ALA A N 1
ATOM 2172 C CA . ALA A 1 268 ? -5.006 12.445 8.502 1.00 94.75 268 ALA A CA 1
ATOM 2173 C C . ALA A 1 268 ? -5.458 13.769 7.880 1.00 94.75 268 ALA A C 1
ATOM 2175 O O . ALA A 1 268 ? -4.631 14.528 7.371 1.00 94.75 268 ALA A O 1
ATOM 2176 N N . TYR A 1 269 ? -6.749 14.105 7.916 1.00 92.69 269 TYR A N 1
ATOM 2177 C CA . TYR A 1 269 ? -7.243 15.374 7.367 1.00 92.69 269 TYR A CA 1
ATOM 2178 C C . TYR A 1 269 ? -6.570 16.594 8.020 1.00 92.69 269 TYR A C 1
ATOM 2180 O O . TYR A 1 269 ? -6.331 17.599 7.352 1.00 92.69 269 TYR A O 1
ATOM 2188 N N . ASN A 1 270 ? -6.220 16.514 9.311 1.00 89.62 270 ASN A N 1
ATOM 2189 C CA . ASN A 1 270 ? -5.598 17.618 10.053 1.00 89.62 270 ASN A CA 1
ATOM 2190 C C . ASN A 1 270 ? -4.118 17.869 9.694 1.00 89.62 270 ASN A C 1
ATOM 2192 O O . ASN A 1 270 ? -3.604 18.969 9.929 1.00 89.62 270 ASN A O 1
ATOM 2196 N N . SER A 1 271 ? -3.429 16.887 9.108 1.00 92.69 271 SER A N 1
ATOM 2197 C CA . SER A 1 271 ? -2.081 17.053 8.551 1.00 92.69 271 SER A CA 1
ATOM 2198 C C . SER A 1 271 ? -2.126 17.287 7.043 1.00 92.69 271 SER A C 1
ATOM 2200 O O . SER A 1 271 ? -1.605 18.288 6.558 1.00 92.69 271 SER A O 1
ATOM 2202 N N . THR A 1 272 ? -2.794 16.408 6.300 1.00 94.06 272 THR A N 1
ATOM 2203 C CA . THR A 1 272 ? -2.739 16.353 4.829 1.00 94.06 272 THR A CA 1
ATOM 2204 C C . THR A 1 272 ? -3.405 17.536 4.127 1.00 94.06 272 THR A C 1
ATOM 2206 O O . THR A 1 272 ? -2.942 17.947 3.064 1.00 94.06 272 THR A O 1
ATOM 2209 N N . ASN A 1 273 ? -4.426 18.162 4.727 1.00 91.50 273 ASN A N 1
ATOM 2210 C CA . ASN A 1 273 ? -5.114 19.305 4.110 1.00 91.50 273 ASN A CA 1
ATOM 2211 C C . ASN A 1 273 ? -4.362 20.645 4.253 1.00 91.50 273 ASN A C 1
ATOM 2213 O O . ASN A 1 273 ? -4.757 21.640 3.641 1.00 91.50 273 ASN A O 1
ATOM 2217 N N . HIS A 1 274 ? -3.254 20.683 5.002 1.00 90.31 274 HIS A N 1
ATOM 2218 C CA . HIS A 1 274 ? -2.377 21.852 5.151 1.00 90.31 274 HIS A CA 1
ATOM 2219 C C . HIS A 1 274 ? -1.206 21.778 4.164 1.00 90.31 274 HIS A C 1
ATOM 2221 O O . HIS A 1 274 ? -0.042 21.646 4.534 1.00 90.31 274 HIS A O 1
ATOM 2227 N N . THR A 1 275 ? -1.526 21.848 2.873 1.00 86.06 275 THR A N 1
ATOM 2228 C CA . THR A 1 275 ? -0.593 21.490 1.791 1.00 86.06 275 THR A CA 1
ATOM 2229 C C . THR A 1 275 ? 0.680 22.336 1.725 1.00 86.06 275 THR A C 1
ATOM 2231 O O . THR A 1 275 ? 1.667 21.876 1.167 1.00 86.06 275 THR A O 1
ATOM 2234 N N . SER A 1 276 ? 0.677 23.560 2.265 1.00 91.25 276 SER A N 1
ATOM 2235 C CA . SER A 1 276 ? 1.877 24.413 2.341 1.00 91.25 276 SER A CA 1
ATOM 2236 C C . SER A 1 276 ? 2.944 23.883 3.296 1.00 91.25 276 SER A C 1
ATOM 2238 O O . SER A 1 276 ? 4.106 24.255 3.164 1.00 91.25 276 SER A O 1
ATOM 2240 N N . ASP A 1 277 ? 2.546 23.034 4.243 1.00 95.25 277 ASP A N 1
ATOM 2241 C CA . ASP A 1 277 ? 3.393 22.559 5.337 1.00 95.25 277 ASP A CA 1
ATOM 2242 C C . ASP A 1 277 ? 3.872 21.117 5.081 1.00 95.25 277 ASP A C 1
ATOM 2244 O O . ASP A 1 277 ? 4.545 20.507 5.917 1.00 95.25 277 ASP A O 1
ATOM 2248 N N . LEU A 1 278 ? 3.502 20.542 3.932 1.00 95.75 278 LEU A N 1
ATOM 2249 C CA . LEU A 1 278 ? 3.927 19.210 3.521 1.00 95.75 278 LEU A CA 1
ATOM 2250 C C . LEU A 1 278 ? 5.379 19.230 3.008 1.00 95.75 278 LEU A C 1
ATOM 2252 O O . LEU A 1 278 ? 5.800 20.202 2.381 1.00 95.75 278 LEU A O 1
ATOM 2256 N N . PRO A 1 279 ? 6.155 18.156 3.244 1.00 97.19 279 PRO A N 1
ATOM 2257 C CA . PRO A 1 279 ? 5.766 16.930 3.950 1.00 97.19 279 PRO A CA 1
ATOM 2258 C C . PRO A 1 279 ? 5.864 17.032 5.483 1.00 97.19 279 PRO A C 1
ATOM 2260 O O . PRO A 1 279 ? 5.345 16.160 6.179 1.00 97.19 279 PRO A O 1
ATOM 2263 N N . GLN A 1 280 ? 6.503 18.082 6.013 1.00 97.81 280 GLN A N 1
ATOM 2264 C CA . GLN A 1 280 ? 6.926 18.156 7.415 1.00 97.81 280 GLN A CA 1
ATOM 2265 C C . GLN A 1 280 ? 5.770 17.991 8.403 1.00 97.81 280 GLN A C 1
ATOM 2267 O O . GLN A 1 280 ? 5.904 17.253 9.370 1.00 97.81 280 GLN A O 1
ATOM 2272 N N . ARG A 1 281 ? 4.606 18.589 8.134 1.00 97.25 281 ARG A N 1
ATOM 2273 C CA . ARG A 1 281 ? 3.450 18.464 9.030 1.00 97.25 281 ARG A CA 1
ATOM 2274 C C . ARG A 1 281 ? 2.969 17.021 9.189 1.00 97.25 281 ARG A C 1
ATOM 2276 O O . ARG A 1 281 ? 2.593 16.623 10.286 1.00 97.25 281 ARG A O 1
ATOM 2283 N N . VAL A 1 282 ? 2.974 16.227 8.115 1.00 97.94 282 VAL A N 1
ATOM 2284 C CA . VAL A 1 282 ? 2.642 14.795 8.211 1.00 97.94 282 VAL A CA 1
ATOM 2285 C C . VAL A 1 282 ? 3.693 14.082 9.052 1.00 97.94 282 VAL A C 1
ATOM 2287 O O . VAL A 1 282 ? 3.325 13.310 9.929 1.00 97.94 282 VAL A O 1
ATOM 2290 N N . TYR A 1 283 ? 4.977 14.378 8.838 1.00 98.12 283 TYR A N 1
ATOM 2291 C CA . TYR A 1 283 ? 6.060 13.751 9.597 1.00 98.12 283 TYR A CA 1
ATOM 2292 C C . TYR A 1 283 ? 5.937 14.063 11.091 1.00 98.12 283 TYR A C 1
ATOM 2294 O O . TYR A 1 283 ? 5.915 13.140 11.896 1.00 98.12 283 TYR A O 1
ATOM 2302 N N . ASP A 1 284 ? 5.716 15.328 11.455 1.00 98.31 284 ASP A N 1
ATOM 2303 C CA . ASP A 1 284 ? 5.533 15.749 12.847 1.00 98.31 284 ASP A CA 1
ATOM 2304 C C . ASP A 1 284 ? 4.346 15.035 13.512 1.00 98.31 284 ASP A C 1
ATOM 2306 O O . ASP A 1 284 ? 4.414 14.655 14.681 1.00 98.31 284 ASP A O 1
ATOM 2310 N N . HIS A 1 285 ? 3.248 14.824 12.776 1.00 98.12 285 HIS A N 1
ATOM 2311 C CA . HIS A 1 285 ? 2.075 14.110 13.289 1.00 98.12 285 HIS A CA 1
ATOM 2312 C C . HIS A 1 285 ? 2.370 12.629 13.516 1.00 98.12 285 HIS A C 1
ATOM 2314 O O . HIS A 1 285 ? 2.033 12.097 14.572 1.00 98.12 285 HIS A O 1
ATOM 2320 N N . MET A 1 286 ? 3.006 11.968 12.552 1.00 98.06 286 MET A N 1
ATOM 2321 C CA . MET A 1 286 ? 3.330 10.543 12.642 1.00 98.06 286 MET A CA 1
ATOM 2322 C C . MET A 1 286 ? 4.387 10.274 13.722 1.00 98.06 286 MET A C 1
ATOM 2324 O O . MET A 1 286 ? 4.235 9.344 14.515 1.00 98.06 286 MET A O 1
ATOM 2328 N N . ASP A 1 287 ? 5.391 11.145 13.837 1.00 98.25 287 ASP A N 1
ATOM 2329 C CA . ASP A 1 287 ? 6.410 11.091 14.886 1.00 98.25 287 ASP A CA 1
ATOM 2330 C C . ASP A 1 287 ? 5.803 11.370 16.270 1.00 98.25 287 ASP A C 1
ATOM 2332 O O . ASP A 1 287 ? 6.161 10.719 17.255 1.00 98.25 287 ASP A O 1
ATOM 2336 N N . CYS A 1 288 ? 4.836 12.292 16.365 1.00 98.38 288 CYS A N 1
ATOM 2337 C CA . CYS A 1 288 ? 4.077 12.534 17.593 1.00 98.38 288 CYS A CA 1
ATOM 2338 C C . CYS A 1 288 ? 3.286 11.288 18.016 1.00 98.38 288 CYS A C 1
ATOM 2340 O O . CYS A 1 288 ? 3.342 10.894 19.183 1.00 98.38 288 CYS A O 1
ATOM 2342 N N . ILE A 1 289 ? 2.600 10.632 17.074 1.00 98.44 289 ILE A N 1
ATOM 2343 C CA . ILE A 1 289 ? 1.883 9.381 17.343 1.00 98.44 289 ILE A CA 1
ATOM 2344 C C . ILE A 1 289 ? 2.853 8.315 17.853 1.00 98.44 289 ILE A C 1
ATOM 2346 O O . ILE A 1 289 ? 2.613 7.756 18.923 1.00 98.44 289 ILE A O 1
ATOM 2350 N N . LEU A 1 290 ? 3.965 8.073 17.149 1.00 97.81 290 LEU A N 1
ATOM 2351 C CA . LEU A 1 290 ? 4.978 7.100 17.572 1.00 97.81 290 LEU A CA 1
ATOM 2352 C C . LEU A 1 290 ? 5.506 7.397 18.974 1.00 97.81 290 LEU A C 1
ATOM 2354 O O . LEU A 1 290 ? 5.553 6.498 19.809 1.00 97.81 290 LEU A O 1
ATOM 2358 N N . LYS A 1 291 ? 5.848 8.657 19.258 1.00 97.94 291 LYS A N 1
ATOM 2359 C CA . LYS A 1 291 ? 6.365 9.088 20.562 1.00 97.94 291 LYS A CA 1
ATOM 2360 C C . LYS A 1 291 ? 5.431 8.712 21.713 1.00 97.94 291 LYS A C 1
ATOM 2362 O O . LYS A 1 291 ? 5.904 8.274 22.760 1.00 97.94 291 LYS A O 1
ATOM 2367 N N . TYR A 1 292 ? 4.124 8.917 21.559 1.00 98.31 292 TYR A N 1
ATOM 2368 C CA . TYR A 1 292 ? 3.164 8.596 22.619 1.00 98.31 292 TYR A CA 1
ATOM 2369 C C . TYR A 1 292 ? 2.727 7.122 22.611 1.00 98.31 292 TYR A C 1
ATOM 2371 O O . TYR A 1 292 ? 2.351 6.597 23.658 1.00 98.31 292 TYR A O 1
ATOM 2379 N N . ALA A 1 293 ? 2.812 6.442 21.467 1.00 97.69 293 ALA A N 1
ATOM 2380 C CA . ALA A 1 293 ? 2.474 5.030 21.321 1.00 97.69 293 ALA A CA 1
ATOM 2381 C C . ALA A 1 293 ? 3.605 4.068 21.730 1.00 97.69 293 ALA A C 1
ATOM 2383 O O . ALA A 1 293 ? 3.315 2.922 22.059 1.00 97.69 293 ALA A O 1
ATOM 2384 N N . GLU A 1 294 ? 4.870 4.506 21.725 1.00 94.94 294 GLU A N 1
ATOM 2385 C CA . GLU A 1 294 ? 6.074 3.659 21.812 1.00 94.94 294 GLU A CA 1
ATOM 2386 C C . GLU A 1 294 ? 5.998 2.562 22.887 1.00 94.94 294 GLU A C 1
ATOM 2388 O O . GLU A 1 294 ? 6.282 1.399 22.616 1.00 94.94 294 GLU A O 1
ATOM 2393 N N . LYS A 1 295 ? 5.577 2.915 24.107 1.00 95.56 295 LYS A N 1
ATOM 2394 C CA . LYS A 1 295 ? 5.533 1.988 25.255 1.00 95.56 295 LYS A CA 1
ATOM 2395 C C . LYS A 1 295 ? 4.312 1.063 25.272 1.00 95.56 295 LYS A C 1
ATOM 2397 O O . LYS A 1 295 ? 4.275 0.124 26.063 1.00 95.56 295 LYS A O 1
ATOM 2402 N N . SER A 1 296 ? 3.328 1.361 24.437 1.00 96.94 296 SER A N 1
ATOM 2403 C CA . SER A 1 296 ? 2.017 0.711 24.375 1.00 96.94 296 SER A CA 1
ATOM 2404 C C . SER A 1 296 ? 1.904 -0.282 23.222 1.00 96.94 296 SER A C 1
ATOM 2406 O O . SER A 1 296 ? 1.007 -1.128 23.206 1.00 96.94 296 SER A O 1
ATOM 2408 N N . LEU A 1 297 ? 2.815 -0.189 22.254 1.00 97.88 297 LEU A N 1
ATOM 2409 C CA . LEU A 1 297 ? 2.876 -1.082 21.106 1.00 97.88 297 LEU A CA 1
ATOM 2410 C C . LEU A 1 297 ? 3.287 -2.499 21.528 1.00 97.88 297 LEU A C 1
ATOM 2412 O O . LEU A 1 297 ? 4.236 -2.688 22.288 1.00 97.88 297 LEU A O 1
ATOM 2416 N N . THR A 1 298 ? 2.593 -3.513 21.010 1.00 96.88 298 THR A N 1
ATOM 2417 C CA . THR A 1 298 ? 2.907 -4.926 21.297 1.00 96.88 298 THR A CA 1
ATOM 2418 C C . THR A 1 298 ? 4.207 -5.399 20.650 1.00 96.88 298 THR A C 1
ATOM 2420 O O . THR A 1 298 ? 4.806 -6.362 21.127 1.00 96.88 298 THR A O 1
ATOM 2423 N N . GLY A 1 299 ? 4.622 -4.746 19.559 1.00 95.94 299 GLY A N 1
ATOM 2424 C CA . GLY A 1 299 ? 5.720 -5.188 18.696 1.00 95.94 299 GLY A CA 1
ATOM 2425 C C . GLY A 1 299 ? 5.338 -6.309 17.723 1.00 95.94 299 GLY A C 1
ATOM 2426 O O . GLY A 1 299 ? 6.217 -6.855 17.067 1.00 95.94 299 GLY A O 1
ATOM 2427 N N . ALA A 1 300 ? 4.050 -6.662 17.620 1.00 95.12 300 ALA A N 1
ATOM 2428 C CA . ALA A 1 300 ? 3.596 -7.776 16.787 1.00 95.12 300 ALA A CA 1
ATOM 2429 C C . ALA A 1 300 ? 3.572 -7.467 15.275 1.00 95.12 300 ALA A C 1
ATOM 2431 O O . ALA A 1 300 ? 3.476 -8.398 14.482 1.00 95.12 300 ALA A O 1
ATOM 2432 N N . TRP A 1 301 ? 3.633 -6.191 14.876 1.00 95.25 301 TRP A N 1
ATOM 2433 C CA . TRP A 1 301 ? 3.562 -5.739 13.481 1.00 95.25 301 TRP A CA 1
ATOM 2434 C C . TRP A 1 301 ? 4.928 -5.811 12.768 1.00 95.25 301 TRP A C 1
ATOM 2436 O O . TRP A 1 301 ? 5.836 -5.070 13.155 1.00 95.25 301 TRP A O 1
ATOM 2446 N N . PRO A 1 302 ? 5.094 -6.632 11.709 1.00 93.31 302 PRO A N 1
ATOM 2447 C CA . PRO A 1 302 ? 6.394 -6.830 11.061 1.00 93.31 302 PRO A CA 1
ATOM 2448 C C . PRO A 1 302 ? 6.620 -5.978 9.797 1.00 93.31 302 PRO A C 1
ATOM 2450 O O . PRO A 1 302 ? 7.713 -6.007 9.237 1.00 93.31 302 PRO A O 1
ATOM 2453 N N . TYR A 1 303 ? 5.618 -5.237 9.310 1.00 92.12 303 TYR A N 1
ATOM 2454 C CA . TYR A 1 303 ? 5.648 -4.664 7.954 1.00 92.12 303 TYR A CA 1
ATOM 2455 C C . TYR A 1 303 ? 6.263 -3.261 7.848 1.00 92.12 303 TYR A C 1
ATOM 2457 O O . TYR A 1 303 ? 6.289 -2.697 6.758 1.00 92.12 303 TYR A O 1
ATOM 2465 N N . GLY A 1 304 ? 6.749 -2.681 8.947 1.00 91.38 304 GLY A N 1
ATOM 2466 C CA . GLY A 1 304 ? 7.323 -1.332 8.980 1.00 91.38 304 GLY A CA 1
ATOM 2467 C C . GLY A 1 304 ? 6.916 -0.565 10.238 1.00 91.38 304 GLY A C 1
ATOM 2468 O O . GLY A 1 304 ? 6.601 -1.187 11.255 1.00 91.38 304 GLY A O 1
ATOM 2469 N N . PRO A 1 305 ? 6.903 0.779 10.202 1.00 95.06 305 PRO A N 1
ATOM 2470 C CA . PRO A 1 305 ? 6.388 1.567 11.313 1.00 95.06 305 PRO A CA 1
ATOM 2471 C C . PRO A 1 305 ? 4.953 1.144 11.686 1.00 95.06 305 PRO A C 1
ATOM 2473 O O . PRO A 1 305 ? 4.115 0.988 10.794 1.00 95.06 305 PRO A O 1
ATOM 2476 N N . PRO A 1 306 ? 4.626 0.992 12.982 1.00 96.94 306 PRO A N 1
ATOM 2477 C CA . PRO A 1 306 ? 3.299 0.567 13.433 1.00 96.94 306 PRO A CA 1
ATOM 2478 C C . PRO A 1 306 ? 2.278 1.720 13.449 1.00 96.94 306 PRO A C 1
ATOM 2480 O O . PRO A 1 306 ? 1.401 1.795 14.313 1.00 96.94 306 PRO A O 1
ATOM 2483 N N . VAL A 1 307 ? 2.419 2.647 12.498 1.00 97.38 307 VAL A N 1
ATOM 2484 C CA . VAL A 1 307 ? 1.530 3.791 12.292 1.00 97.38 307 VAL A CA 1
ATOM 2485 C C . VAL A 1 307 ? 1.217 3.912 10.806 1.00 97.38 307 VAL A C 1
ATOM 2487 O O . VAL A 1 307 ? 2.130 3.968 9.979 1.00 97.38 307 VAL A O 1
ATOM 2490 N N . PHE A 1 308 ? -0.067 3.977 10.456 1.00 98.12 308 PHE A N 1
ATOM 2491 C CA . PHE A 1 308 ? -0.503 4.106 9.064 1.00 98.12 308 PHE A CA 1
ATOM 2492 C C . PHE A 1 308 ? -1.568 5.187 8.852 1.00 98.12 308 PHE A C 1
ATOM 2494 O O . PHE A 1 308 ? -2.139 5.689 9.818 1.00 98.12 308 PHE A O 1
ATOM 2501 N N . ILE A 1 309 ? -1.825 5.574 7.599 1.00 98.12 309 ILE A N 1
ATOM 2502 C CA . ILE A 1 309 ? -2.855 6.566 7.264 1.00 98.12 309 ILE A CA 1
ATOM 2503 C C . ILE A 1 309 ? -4.151 5.848 6.892 1.00 98.12 309 ILE A C 1
ATOM 2505 O O . ILE A 1 309 ? -4.250 5.219 5.835 1.00 98.12 309 ILE A O 1
ATOM 2509 N N . SER A 1 310 ? -5.151 5.938 7.766 1.00 95.81 310 SER A N 1
ATOM 2510 C CA . SER A 1 310 ? -6.455 5.300 7.566 1.00 95.81 310 SER A CA 1
ATOM 2511 C C . SER A 1 310 ? -7.422 6.126 6.739 1.00 95.81 310 SER A C 1
ATOM 2513 O O . SER A 1 310 ? -8.359 5.536 6.199 1.00 95.81 310 SER A O 1
ATOM 2515 N N . GLU A 1 311 ? -7.196 7.440 6.634 1.00 95.25 311 GLU A N 1
ATOM 2516 C CA . GLU A 1 311 ? -7.938 8.350 5.758 1.00 95.25 311 GLU A CA 1
ATOM 2517 C C . GLU A 1 311 ? -7.081 9.544 5.333 1.00 95.25 311 GLU A C 1
ATOM 2519 O O . GLU A 1 311 ? -6.397 10.159 6.153 1.00 95.25 311 GLU A O 1
ATOM 2524 N N . PHE A 1 312 ? -7.153 9.921 4.060 1.00 95.75 312 PHE A N 1
ATOM 2525 C CA . PHE A 1 312 ? -6.730 11.232 3.579 1.00 95.75 312 PHE A CA 1
ATOM 2526 C C . PHE A 1 312 ? -7.556 11.639 2.358 1.00 95.75 312 PHE A C 1
ATOM 2528 O O . PHE A 1 312 ? -8.120 10.795 1.664 1.00 95.75 312 PHE A O 1
ATOM 2535 N N . GLY A 1 313 ? -7.597 12.937 2.075 1.00 92.69 313 GLY A N 1
ATOM 2536 C CA . GLY A 1 313 ? -8.322 13.495 0.939 1.00 92.69 313 GLY A CA 1
ATOM 2537 C C . GLY A 1 313 ? -8.880 14.875 1.266 1.00 92.69 313 GLY A C 1
ATOM 2538 O O . GLY A 1 313 ? -9.128 15.213 2.423 1.00 92.69 313 GLY A O 1
ATOM 2539 N N . ILE A 1 314 ? -9.087 15.701 0.243 1.00 88.56 314 ILE A N 1
ATOM 2540 C CA . ILE A 1 314 ? -9.662 17.038 0.426 1.00 88.56 314 ILE A CA 1
ATOM 2541 C C . ILE A 1 314 ? -11.193 16.975 0.274 1.00 88.56 314 ILE A C 1
ATOM 2543 O O . ILE A 1 314 ? -11.679 16.739 -0.843 1.00 88.56 314 ILE A O 1
ATOM 2547 N N . PRO A 1 315 ? -11.973 17.256 1.339 1.00 81.69 315 PRO A N 1
ATOM 2548 C CA . PRO A 1 315 ? -13.435 17.226 1.285 1.00 81.69 315 PRO A CA 1
ATOM 2549 C C . PRO A 1 315 ? -14.027 18.334 0.384 1.00 81.69 315 PRO A C 1
ATOM 2551 O O . PRO A 1 315 ? -13.368 19.329 0.059 1.00 81.69 315 PRO A O 1
ATOM 2554 N N . GLY A 1 316 ? -15.289 18.180 -0.029 1.00 72.56 316 GLY A N 1
ATOM 2555 C CA . GLY A 1 316 ? -16.102 19.203 -0.703 1.00 72.56 316 GLY A CA 1
ATOM 2556 C C . GLY A 1 316 ? -16.077 19.185 -2.241 1.00 72.56 316 GLY A C 1
ATOM 2557 O O . GLY A 1 316 ? -15.513 18.297 -2.872 1.00 72.56 316 GLY A O 1
ATOM 2558 N N . GLY A 1 317 ? -16.666 20.211 -2.864 1.00 66.31 317 GLY A N 1
ATOM 2559 C CA . GLY A 1 317 ? -16.784 20.312 -4.329 1.00 66.31 317 GLY A CA 1
ATOM 2560 C C . GLY A 1 317 ? -15.461 20.549 -5.075 1.00 66.31 317 GLY A C 1
ATOM 2561 O O . GLY A 1 317 ? -14.412 20.746 -4.455 1.00 66.31 317 GLY A O 1
ATOM 2562 N N . TYR A 1 318 ? -15.517 20.543 -6.411 1.00 67.12 318 TYR A N 1
ATOM 2563 C CA . TYR A 1 318 ? -14.360 20.711 -7.297 1.00 67.12 318 TYR A CA 1
ATOM 2564 C C . TYR A 1 318 ? -13.490 21.914 -6.939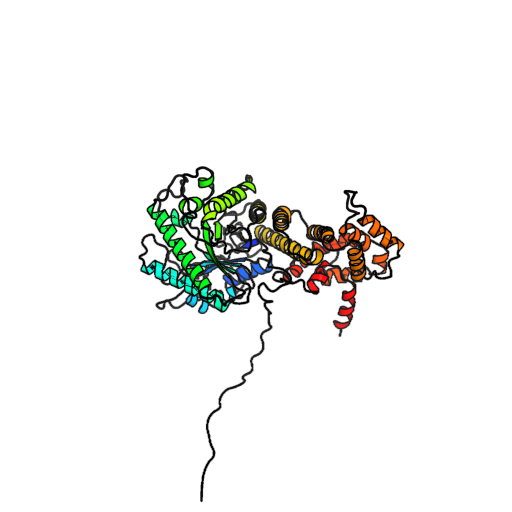 1.00 67.12 318 TYR A C 1
ATOM 2566 O O . TYR A 1 318 ? -13.970 23.048 -6.866 1.00 67.12 318 TYR A O 1
ATOM 2574 N N . THR A 1 319 ? -12.178 21.691 -6.849 1.00 69.38 319 THR A N 1
ATOM 2575 C CA . THR A 1 319 ? -11.205 22.749 -7.135 1.00 69.38 319 THR A CA 1
ATOM 2576 C C . THR A 1 319 ? -10.109 22.188 -8.045 1.00 69.38 319 THR A C 1
ATOM 2578 O O . THR A 1 319 ? -9.669 21.055 -7.825 1.00 69.38 319 THR A O 1
ATOM 2581 N N . PRO A 1 320 ? -9.624 22.948 -9.049 1.00 69.25 320 PRO A N 1
ATOM 2582 C CA . PRO A 1 320 ? -8.629 22.448 -10.006 1.00 69.25 320 PRO A CA 1
ATOM 2583 C C . PRO A 1 320 ? -7.333 21.933 -9.367 1.00 69.25 320 PRO A C 1
ATOM 2585 O O . PRO A 1 320 ? -6.596 21.164 -9.973 1.00 69.25 320 PRO A O 1
ATOM 2588 N N . GLN A 1 321 ? -7.033 22.363 -8.141 1.00 76.88 321 GLN A N 1
ATOM 2589 C CA . GLN A 1 321 ? -5.812 22.012 -7.425 1.00 76.88 321 GLN A CA 1
ATOM 2590 C C . GLN A 1 321 ? -5.950 20.752 -6.553 1.00 76.88 321 GLN A C 1
ATOM 2592 O O . GLN A 1 321 ? -4.945 20.327 -5.985 1.00 76.88 321 GLN A O 1
ATOM 2597 N N . LYS A 1 322 ? -7.141 20.139 -6.422 1.00 82.75 322 LYS A N 1
ATOM 2598 C CA . LYS A 1 322 ? -7.358 18.988 -5.518 1.00 82.75 322 LYS A CA 1
ATOM 2599 C C . LYS A 1 322 ? -6.459 17.800 -5.824 1.00 82.75 322 LYS A C 1
ATOM 2601 O O . LYS A 1 322 ? -5.739 17.369 -4.932 1.00 82.75 322 LYS A O 1
ATOM 2606 N N . GLY A 1 323 ? -6.435 17.325 -7.070 1.00 83.50 323 GLY A N 1
ATOM 2607 C CA . GLY A 1 323 ? -5.604 16.175 -7.447 1.00 83.50 323 GLY A CA 1
ATOM 2608 C C . GLY A 1 323 ? -4.114 16.414 -7.175 1.00 83.50 323 GLY A C 1
ATOM 2609 O O . GLY A 1 323 ? -3.434 15.552 -6.631 1.00 83.50 323 GLY A O 1
ATOM 2610 N N . ALA A 1 324 ? -3.612 17.620 -7.462 1.00 88.12 324 ALA A N 1
ATOM 2611 C CA . ALA A 1 324 ? -2.228 17.996 -7.160 1.00 88.12 324 ALA A CA 1
ATOM 2612 C C . ALA A 1 324 ? -1.945 18.061 -5.648 1.00 88.12 324 ALA A C 1
ATOM 2614 O O . ALA A 1 324 ? -0.883 17.653 -5.195 1.00 88.12 324 ALA A O 1
ATOM 2615 N N . ARG A 1 325 ? -2.895 18.539 -4.843 1.00 90.69 325 ARG A N 1
ATOM 2616 C CA . ARG A 1 325 ? -2.740 18.594 -3.384 1.00 90.69 325 ARG A CA 1
ATOM 2617 C C . ARG A 1 325 ? -2.825 17.217 -2.726 1.00 90.69 325 ARG A C 1
ATOM 2619 O O . ARG A 1 325 ? -2.006 16.911 -1.868 1.00 90.69 325 ARG A O 1
ATOM 2626 N N . ASN A 1 326 ? -3.769 16.382 -3.158 1.00 94.38 326 ASN A N 1
ATOM 2627 C CA . ASN A 1 326 ? -3.871 14.990 -2.721 1.00 94.38 326 ASN A CA 1
ATOM 2628 C C . ASN A 1 326 ? -2.611 14.198 -3.111 1.00 94.38 326 ASN A C 1
ATOM 2630 O O . ASN A 1 326 ? -2.167 13.346 -2.346 1.00 94.38 326 ASN A O 1
ATOM 2634 N N . ARG A 1 327 ? -1.986 14.532 -4.250 1.00 95.38 327 ARG A N 1
ATOM 2635 C CA . ARG A 1 327 ? -0.699 13.962 -4.671 1.00 95.38 327 ARG A CA 1
ATOM 2636 C C . ARG A 1 327 ? 0.404 14.275 -3.672 1.00 95.38 327 ARG A C 1
ATOM 2638 O O . ARG A 1 327 ? 1.093 13.356 -3.245 1.00 95.38 327 ARG A O 1
ATOM 2645 N N . GLU A 1 328 ? 0.545 15.534 -3.266 1.00 96.56 328 GLU A N 1
ATOM 2646 C CA . GLU A 1 328 ? 1.532 15.919 -2.248 1.00 96.56 328 GLU A CA 1
ATOM 2647 C C . GLU A 1 328 ? 1.245 15.275 -0.884 1.00 96.56 328 GLU A C 1
ATOM 2649 O O . GLU A 1 328 ? 2.179 14.866 -0.195 1.00 96.56 328 GLU A O 1
ATOM 2654 N N . ALA A 1 329 ? -0.029 15.100 -0.517 1.00 97.06 329 ALA A N 1
ATOM 2655 C CA . ALA A 1 329 ? -0.407 14.355 0.683 1.00 97.06 329 ALA A CA 1
ATOM 2656 C C . ALA A 1 329 ? 0.042 12.888 0.614 1.00 97.06 329 ALA A C 1
ATOM 2658 O O . ALA A 1 329 ? 0.743 12.430 1.513 1.00 97.06 329 ALA A O 1
ATOM 2659 N N . LEU A 1 330 ? -0.273 12.173 -0.473 1.00 98.12 330 LEU A N 1
ATOM 2660 C CA . LEU A 1 330 ? 0.154 10.783 -0.663 1.00 98.12 330 LEU A CA 1
ATOM 2661 C C . LEU A 1 330 ? 1.686 10.653 -0.645 1.00 98.12 330 LEU A C 1
ATOM 2663 O O . LEU A 1 330 ? 2.217 9.764 0.021 1.00 98.12 330 LEU A O 1
ATOM 2667 N N . LYS A 1 331 ? 2.404 11.576 -1.305 1.00 98.25 331 LYS A N 1
ATOM 2668 C CA . LYS A 1 331 ? 3.879 11.642 -1.298 1.00 98.25 331 LYS A CA 1
ATOM 2669 C C . LYS A 1 331 ? 4.430 11.820 0.112 1.00 98.25 331 LYS A C 1
ATOM 2671 O O . LYS A 1 331 ? 5.397 11.150 0.471 1.00 98.25 331 LYS A O 1
ATOM 2676 N N . ALA A 1 332 ? 3.828 12.699 0.913 1.00 98.38 332 ALA A N 1
ATOM 2677 C CA . ALA A 1 332 ? 4.227 12.910 2.298 1.00 98.38 332 ALA A CA 1
ATOM 2678 C C . ALA A 1 332 ? 3.972 11.652 3.143 1.00 98.38 332 ALA A C 1
ATOM 2680 O O . ALA A 1 332 ? 4.885 11.145 3.786 1.00 98.38 332 ALA A O 1
ATOM 2681 N N . CYS A 1 333 ? 2.766 11.095 3.099 1.00 98.12 333 CYS A N 1
ATOM 2682 C CA . CYS A 1 333 ? 2.397 9.943 3.915 1.00 98.12 333 CYS A CA 1
ATOM 2683 C C . CYS A 1 333 ? 3.226 8.690 3.580 1.00 98.12 333 CYS A C 1
ATOM 2685 O O . CYS A 1 333 ? 3.879 8.116 4.456 1.00 98.12 333 CYS A O 1
ATOM 2687 N N . ALA A 1 334 ? 3.286 8.307 2.303 1.00 98.19 334 ALA A N 1
ATOM 2688 C CA . ALA A 1 334 ? 4.064 7.151 1.871 1.00 98.19 334 ALA A CA 1
ATOM 2689 C C . ALA A 1 334 ? 5.579 7.402 1.959 1.00 98.19 334 ALA A C 1
ATOM 2691 O O . ALA A 1 334 ? 6.327 6.472 2.248 1.00 98.19 334 ALA A O 1
ATOM 2692 N N . GLY A 1 335 ? 6.038 8.642 1.757 1.00 97.69 335 GLY A N 1
ATOM 2693 C CA . GLY A 1 335 ? 7.446 9.029 1.868 1.00 97.69 335 GLY A CA 1
ATOM 2694 C C . GLY A 1 335 ? 7.991 9.031 3.300 1.00 97.69 335 GLY A C 1
ATOM 2695 O O . GLY A 1 335 ? 9.202 8.879 3.475 1.00 97.69 335 GLY A O 1
ATOM 2696 N N . TRP A 1 336 ? 7.128 9.175 4.311 1.00 98.12 336 TRP A N 1
ATOM 2697 C CA . TRP A 1 336 ? 7.495 8.976 5.719 1.00 98.12 336 TRP A CA 1
ATOM 2698 C C . TRP A 1 336 ? 7.832 7.506 6.025 1.00 98.12 336 TRP A C 1
ATOM 2700 O O . TRP A 1 336 ? 8.639 7.232 6.907 1.00 98.12 336 TRP A O 1
ATOM 2710 N N . GLY A 1 337 ? 7.247 6.564 5.276 1.00 97.19 337 GLY A N 1
ATOM 2711 C CA . GLY A 1 337 ? 7.324 5.124 5.546 1.00 97.19 337 GLY A CA 1
ATOM 2712 C C . GLY A 1 337 ? 5.976 4.492 5.890 1.00 97.19 337 GLY A C 1
ATOM 2713 O O . GLY A 1 337 ? 5.927 3.352 6.343 1.00 97.19 337 GLY A O 1
ATOM 2714 N N . SER A 1 338 ? 4.864 5.215 5.699 1.00 97.81 338 SER A N 1
ATOM 2715 C CA . SER A 1 338 ? 3.540 4.653 5.952 1.00 97.81 338 SER A CA 1
ATOM 2716 C C . SER A 1 338 ? 3.209 3.564 4.931 1.00 97.81 338 SER A C 1
ATOM 2718 O O . SER A 1 338 ? 3.196 3.797 3.720 1.00 97.81 338 SER A O 1
ATOM 2720 N N . VAL A 1 339 ? 2.939 2.369 5.448 1.00 96.00 339 VAL A N 1
ATOM 2721 C CA . VAL A 1 339 ? 2.749 1.126 4.685 1.00 96.00 339 VAL A CA 1
ATOM 2722 C C . VAL A 1 339 ? 1.359 0.985 4.067 1.00 96.00 339 VAL A C 1
ATOM 2724 O O . VAL A 1 339 ? 1.198 0.229 3.116 1.00 96.00 339 VAL A O 1
ATOM 2727 N N . ILE A 1 340 ? 0.370 1.717 4.586 1.00 98.38 340 ILE A N 1
ATOM 2728 C CA . ILE A 1 340 ? -1.014 1.755 4.102 1.00 98.38 340 ILE A CA 1
ATOM 2729 C C . ILE A 1 340 ? -1.468 3.218 4.128 1.00 98.38 340 ILE A C 1
ATOM 2731 O O . ILE A 1 340 ? -1.432 3.853 5.183 1.00 98.38 340 ILE A O 1
ATOM 2735 N N . ASN A 1 341 ? -1.896 3.745 2.978 1.00 98.62 341 ASN A N 1
ATOM 2736 C CA . ASN A 1 341 ? -2.404 5.108 2.836 1.00 98.62 341 ASN A CA 1
ATOM 2737 C C . ASN A 1 341 ? -3.744 5.080 2.106 1.00 98.62 341 ASN A C 1
ATOM 2739 O O . ASN A 1 341 ? -3.793 4.876 0.894 1.00 98.62 341 ASN A O 1
ATOM 2743 N N . LEU A 1 342 ? -4.826 5.257 2.862 1.00 98.44 342 LEU A N 1
ATOM 2744 C CA . LEU A 1 342 ? -6.197 5.055 2.397 1.00 98.44 342 LEU A CA 1
ATOM 2745 C C . LEU A 1 342 ? -6.848 6.375 1.972 1.00 98.44 342 LEU A C 1
ATOM 2747 O O . LEU A 1 342 ? -7.174 7.219 2.804 1.00 98.44 342 LEU A O 1
ATOM 2751 N N . PHE A 1 343 ? -7.061 6.547 0.670 1.00 97.62 343 PHE A N 1
ATOM 2752 C CA . PHE A 1 343 ? -7.800 7.685 0.130 1.00 97.62 343 PHE A CA 1
ATOM 2753 C C . PHE A 1 343 ? -9.289 7.574 0.492 1.00 97.62 343 PHE A C 1
ATOM 2755 O O . PHE A 1 343 ? -9.914 6.542 0.235 1.00 97.62 343 PHE A O 1
ATOM 2762 N N . TRP A 1 344 ? -9.868 8.627 1.073 1.00 93.50 344 TRP A N 1
ATOM 2763 C CA . TRP A 1 344 ? -11.317 8.804 1.194 1.00 93.50 344 TRP A CA 1
ATOM 2764 C C . TRP A 1 344 ? -11.822 9.521 -0.055 1.00 93.50 344 TRP A C 1
ATOM 2766 O O . TRP A 1 344 ? -11.501 10.691 -0.232 1.00 93.50 344 TRP A O 1
ATOM 2776 N N . GLU A 1 345 ? -12.584 8.882 -0.945 1.00 91.88 345 GLU A N 1
ATOM 2777 C CA . GLU A 1 345 ? -12.986 7.457 -0.995 1.00 91.88 345 GLU A CA 1
ATOM 2778 C C . GLU A 1 345 ? -13.162 6.980 -2.451 1.00 91.88 345 GLU A C 1
ATOM 2780 O O . GLU A 1 345 ? -12.955 7.764 -3.378 1.00 91.88 345 GLU A O 1
ATOM 2785 N N . VAL A 1 346 ? -13.523 5.711 -2.696 1.00 95.50 346 VAL A N 1
ATOM 2786 C CA . VAL A 1 346 ? -13.678 5.217 -4.080 1.00 95.50 346 VAL A CA 1
ATOM 2787 C C . VAL A 1 346 ? -14.818 5.939 -4.809 1.00 95.50 346 VAL A C 1
ATOM 2789 O O . VAL A 1 346 ? -14.558 6.602 -5.816 1.00 95.50 346 VAL A O 1
ATOM 2792 N N . TYR A 1 347 ? -16.053 5.872 -4.304 1.00 93.31 347 TYR A N 1
ATOM 2793 C CA . TYR A 1 347 ? -17.218 6.524 -4.916 1.00 93.31 347 TYR A CA 1
ATOM 2794 C C . TYR A 1 347 ? -17.806 7.632 -4.055 1.00 93.31 347 TYR A C 1
ATOM 2796 O O . TYR A 1 347 ? -17.944 7.507 -2.846 1.00 93.31 347 TYR A O 1
ATOM 2804 N N . SER A 1 348 ? -18.253 8.710 -4.697 1.00 88.81 348 SER A N 1
ATOM 2805 C CA . SER A 1 348 ? -18.961 9.778 -3.998 1.00 88.81 348 SER A CA 1
ATOM 2806 C C . SER A 1 348 ? -20.253 9.271 -3.379 1.00 88.81 348 SER A C 1
ATOM 2808 O O . SER A 1 348 ? -21.066 8.635 -4.050 1.00 88.81 348 SER A O 1
ATOM 2810 N N . GLN A 1 349 ? -20.500 9.637 -2.125 1.00 85.69 349 GLN A N 1
ATOM 2811 C CA . GLN A 1 349 ? -21.750 9.302 -1.431 1.00 85.69 349 GLN A CA 1
ATOM 2812 C C . GLN A 1 349 ? -22.925 10.202 -1.834 1.00 85.69 349 GLN A C 1
ATOM 2814 O O . GLN A 1 349 ? -24.082 9.851 -1.608 1.00 85.69 349 GLN A O 1
ATOM 2819 N N . THR A 1 350 ? -22.651 11.369 -2.424 1.00 80.06 350 THR A N 1
ATOM 2820 C CA . THR A 1 350 ? -23.661 12.336 -2.874 1.00 80.06 350 THR A CA 1
ATOM 2821 C C . THR A 1 350 ? -23.347 12.824 -4.293 1.00 80.06 350 THR A C 1
ATOM 2823 O O . THR A 1 350 ? -22.180 12.806 -4.696 1.00 80.06 350 THR A O 1
ATOM 2826 N N . PRO A 1 351 ? -24.355 13.281 -5.062 1.00 76.44 351 PRO A N 1
ATOM 2827 C CA . PRO A 1 351 ? -24.141 13.797 -6.418 1.00 76.44 351 PRO A CA 1
ATOM 2828 C C . PRO A 1 351 ? -23.287 15.072 -6.462 1.00 76.44 351 PRO A C 1
ATOM 2830 O O . PRO A 1 351 ? -22.731 15.383 -7.510 1.00 76.44 351 PRO A O 1
ATOM 2833 N N . ASP A 1 352 ? -23.164 15.781 -5.337 1.00 72.00 352 ASP A N 1
ATOM 2834 C CA . ASP A 1 352 ? -22.518 17.096 -5.249 1.00 72.00 352 ASP A CA 1
ATOM 2835 C C . ASP A 1 352 ? -21.064 17.015 -4.735 1.00 72.00 352 ASP A C 1
ATOM 2837 O O . ASP A 1 352 ? -20.356 18.022 -4.688 1.00 72.00 352 ASP A O 1
ATOM 2841 N N . ASN A 1 353 ? -20.612 15.822 -4.324 1.00 66.31 353 ASN A N 1
ATOM 2842 C CA . ASN A 1 353 ? -19.306 15.576 -3.697 1.00 66.31 353 ASN A CA 1
ATOM 2843 C C . ASN A 1 353 ? -18.355 14.782 -4.615 1.00 66.31 353 ASN A C 1
ATOM 2845 O O . ASN A 1 353 ? -17.677 13.847 -4.182 1.00 66.31 353 ASN A O 1
ATOM 2849 N N . THR A 1 354 ? -18.344 15.108 -5.908 1.00 63.88 354 THR A N 1
ATOM 2850 C CA . THR A 1 354 ? -17.717 14.280 -6.956 1.00 63.88 354 THR A CA 1
ATOM 2851 C C . THR A 1 354 ? -16.187 14.302 -6.965 1.00 63.88 354 THR A C 1
ATOM 2853 O O . THR A 1 354 ? -15.556 13.362 -7.438 1.00 63.88 354 THR A O 1
ATOM 2856 N N . ASP A 1 355 ? -15.571 15.328 -6.374 1.00 68.75 355 ASP A N 1
ATOM 2857 C CA . ASP A 1 355 ? -14.108 15.506 -6.376 1.00 68.75 355 ASP A CA 1
ATOM 2858 C C . ASP A 1 355 ? -13.422 15.190 -5.048 1.00 68.75 355 ASP A C 1
ATOM 2860 O O . ASP A 1 355 ? -12.211 15.387 -4.901 1.00 68.75 355 ASP A O 1
ATOM 2864 N N . SER A 1 356 ? -14.190 14.704 -4.077 1.00 81.88 356 SER A N 1
ATOM 2865 C CA . SER A 1 356 ? -13.658 14.051 -2.881 1.00 81.88 356 SER A CA 1
ATOM 2866 C C . SER A 1 356 ? -13.578 12.539 -3.030 1.00 81.88 356 SER A C 1
ATOM 2868 O O . SER A 1 356 ? -13.092 11.887 -2.125 1.00 81.88 356 SER A O 1
ATOM 2870 N N . ALA A 1 357 ? -14.020 11.979 -4.156 1.00 91.38 357 ALA A N 1
ATOM 2871 C CA . ALA A 1 357 ? -13.863 10.566 -4.463 1.00 91.38 357 ALA A CA 1
ATOM 2872 C C . ALA A 1 357 ? -12.820 10.350 -5.571 1.00 91.38 357 ALA A C 1
ATOM 2874 O O . ALA A 1 357 ? -12.270 11.312 -6.122 1.00 91.38 357 ALA A O 1
ATOM 2875 N N . LEU A 1 358 ? -12.544 9.091 -5.905 1.00 93.56 358 LEU A N 1
ATOM 2876 C CA . LEU A 1 358 ? -11.718 8.712 -7.056 1.00 93.56 358 LEU A CA 1
ATOM 2877 C C . LEU A 1 358 ? -12.507 8.796 -8.373 1.00 93.56 358 LEU A C 1
ATOM 2879 O O . LEU A 1 358 ? -11.936 9.075 -9.427 1.00 93.56 358 LEU A O 1
ATOM 2883 N N . PHE A 1 359 ? -13.824 8.612 -8.318 1.00 91.62 359 PHE A N 1
ATOM 2884 C CA . PHE A 1 359 ? -14.700 8.679 -9.484 1.00 91.62 359 PHE A CA 1
ATOM 2885 C C . PHE A 1 359 ? -15.706 9.824 -9.361 1.00 91.62 359 PHE A C 1
ATOM 2887 O O . PHE A 1 359 ? -16.217 10.111 -8.280 1.00 91.62 359 PHE A O 1
ATOM 2894 N N . GLN A 1 360 ? -16.014 10.450 -10.495 1.00 86.56 360 GLN A N 1
ATOM 2895 C CA . GLN A 1 360 ? -17.092 11.427 -10.623 1.00 86.56 360 GLN A CA 1
ATOM 2896 C C . GLN A 1 360 ? -18.469 10.757 -10.466 1.00 86.56 360 GLN A C 1
ATOM 2898 O O . GLN A 1 360 ? -18.605 9.538 -10.592 1.00 86.56 360 GLN A O 1
ATOM 2903 N N . SER A 1 361 ? -19.529 11.552 -10.270 1.00 83.44 361 SER A N 1
ATOM 2904 C CA . SER A 1 361 ? -20.905 11.032 -10.141 1.00 83.44 361 SER A CA 1
ATOM 2905 C C . SER A 1 361 ? -21.427 10.315 -11.389 1.00 83.44 361 SER A C 1
ATOM 2907 O O . SER A 1 361 ? -22.358 9.515 -11.289 1.00 83.44 361 SER A O 1
ATOM 2909 N N . ASP A 1 362 ? -20.854 10.574 -12.566 1.00 85.25 362 ASP A N 1
ATOM 2910 C CA . ASP A 1 362 ? -21.196 9.857 -13.794 1.00 85.25 362 ASP A CA 1
ATOM 2911 C C . ASP A 1 362 ? -20.506 8.486 -13.902 1.00 85.25 362 ASP A C 1
ATOM 2913 O O . ASP A 1 362 ? -20.985 7.641 -14.666 1.00 85.25 362 ASP A O 1
ATOM 2917 N N . GLY A 1 363 ? -19.487 8.234 -13.074 1.00 87.25 363 GLY A N 1
ATOM 2918 C CA . GLY A 1 363 ? -18.669 7.026 -13.070 1.00 87.25 363 GLY A CA 1
ATOM 2919 C C . GLY A 1 363 ? -17.321 7.160 -13.764 1.00 87.25 363 GLY A C 1
ATOM 2920 O O . GLY A 1 363 ? -16.604 6.170 -13.879 1.00 87.25 363 GLY A O 1
ATOM 2921 N N . THR A 1 364 ? -16.965 8.349 -14.250 1.00 89.69 364 THR A N 1
ATOM 2922 C CA . THR A 1 364 ? -15.660 8.575 -14.877 1.00 89.69 364 THR A CA 1
ATOM 2923 C C . THR A 1 364 ? -14.563 8.729 -13.817 1.00 89.69 364 THR A C 1
ATOM 2925 O O . THR A 1 364 ? -14.771 9.418 -12.813 1.00 89.69 364 THR A O 1
ATOM 2928 N N . PRO A 1 365 ? -13.384 8.107 -13.998 1.00 91.75 365 PRO A N 1
ATOM 2929 C CA . PRO A 1 365 ? -12.238 8.363 -13.135 1.00 91.75 365 PRO A CA 1
ATOM 2930 C C .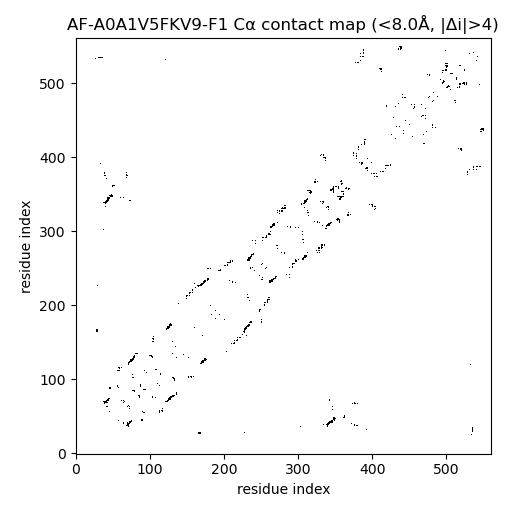 PRO A 1 365 ? -11.826 9.841 -13.163 1.00 91.75 365 PRO A C 1
ATOM 2932 O O . PRO A 1 365 ? -11.840 10.473 -14.221 1.00 91.75 365 PRO A O 1
ATOM 2935 N N . ASN A 1 366 ? -11.438 10.397 -12.014 1.00 89.31 366 ASN A N 1
ATOM 2936 C CA . ASN A 1 366 ? -10.976 11.784 -11.906 1.00 89.31 366 ASN A CA 1
ATOM 2937 C C . ASN A 1 366 ? -9.470 11.883 -11.597 1.00 89.31 366 ASN A C 1
ATOM 2939 O O . ASN A 1 366 ? -8.754 10.888 -11.520 1.00 89.31 366 ASN A O 1
ATOM 2943 N N . GLY A 1 367 ? -8.966 13.104 -11.390 1.00 89.44 367 GLY A N 1
ATOM 2944 C CA . GLY A 1 367 ? -7.545 13.332 -11.106 1.00 89.44 367 GLY A CA 1
ATOM 2945 C C . GLY A 1 367 ? -7.014 12.648 -9.835 1.00 89.44 367 GLY A C 1
ATOM 2946 O O . GLY A 1 367 ? -5.812 12.407 -9.750 1.00 89.44 367 GLY A O 1
ATOM 2947 N N . ASN A 1 368 ? -7.874 12.316 -8.865 1.00 93.00 368 ASN A N 1
ATOM 2948 C CA . ASN A 1 368 ? -7.491 11.539 -7.682 1.00 93.00 368 ASN A CA 1
ATOM 2949 C C . ASN A 1 368 ? -7.298 10.055 -8.034 1.00 93.00 368 ASN A C 1
ATOM 2951 O O . ASN A 1 368 ? -6.352 9.438 -7.547 1.00 93.00 368 ASN A O 1
ATOM 2955 N N . TYR A 1 369 ? -8.142 9.494 -8.909 1.00 94.56 369 TYR A N 1
ATOM 2956 C CA . TYR A 1 369 ? -7.939 8.139 -9.434 1.00 94.56 369 TYR A CA 1
ATOM 2957 C C . TYR A 1 369 ? -6.626 8.033 -10.198 1.00 94.56 369 TYR A C 1
ATOM 2959 O O . TYR A 1 369 ? -5.821 7.151 -9.914 1.00 94.56 369 TYR A O 1
ATOM 2967 N N . GLU A 1 370 ? -6.377 8.968 -11.117 1.00 93.75 370 GLU A N 1
ATOM 2968 C CA . GLU A 1 370 ? -5.143 8.993 -11.909 1.00 93.75 370 GLU A CA 1
ATOM 2969 C C . GLU A 1 370 ? -3.907 9.092 -11.004 1.00 93.75 370 GLU A C 1
ATOM 2971 O O . GLU A 1 370 ? -2.947 8.348 -11.176 1.00 93.75 370 GLU A O 1
ATOM 2976 N N . MET A 1 371 ? -3.960 9.943 -9.973 1.00 94.88 371 MET A N 1
ATOM 2977 C CA . MET A 1 371 ? -2.914 10.043 -8.953 1.00 94.88 371 MET A CA 1
ATOM 2978 C C . MET A 1 371 ? -2.640 8.700 -8.260 1.00 94.88 371 MET A C 1
ATOM 2980 O O . MET A 1 371 ? -1.482 8.289 -8.179 1.00 94.88 371 MET A O 1
ATOM 2984 N N . LEU A 1 372 ? -3.676 8.040 -7.732 1.00 97.31 372 LEU A N 1
ATOM 2985 C CA . LEU A 1 372 ? -3.511 6.794 -6.981 1.00 97.31 372 LEU A CA 1
ATOM 2986 C C . LEU A 1 372 ? -3.031 5.651 -7.886 1.00 97.31 372 LEU A C 1
ATOM 2988 O O . LEU A 1 372 ? -2.129 4.901 -7.511 1.00 97.31 372 LEU A O 1
ATOM 2992 N N . ARG A 1 373 ? -3.578 5.568 -9.104 1.00 97.00 373 ARG A N 1
ATOM 2993 C CA . ARG A 1 373 ? -3.167 4.605 -10.127 1.00 97.00 373 ARG A CA 1
ATOM 2994 C C . ARG A 1 373 ? -1.694 4.762 -10.483 1.00 97.00 373 ARG A C 1
ATOM 2996 O O . ARG A 1 373 ? -0.945 3.791 -10.416 1.00 97.00 373 ARG A O 1
ATOM 3003 N N . ASP A 1 374 ? -1.271 5.974 -10.838 1.00 96.56 374 ASP A N 1
ATOM 3004 C CA . ASP A 1 374 ? 0.110 6.235 -11.247 1.00 96.56 374 ASP A CA 1
ATOM 3005 C C . ASP A 1 374 ? 1.091 5.921 -10.108 1.00 96.56 374 ASP A C 1
ATOM 3007 O O . ASP A 1 374 ? 2.150 5.336 -10.343 1.00 96.56 374 ASP A O 1
ATOM 3011 N N . PHE A 1 375 ? 0.727 6.250 -8.863 1.00 98.19 375 PHE A N 1
ATOM 3012 C CA . PHE A 1 375 ? 1.518 5.902 -7.684 1.00 98.19 375 PHE A CA 1
ATOM 3013 C C . PHE A 1 375 ? 1.721 4.386 -7.566 1.00 98.19 375 PHE A C 1
ATOM 3015 O O . PHE A 1 375 ? 2.861 3.915 -7.517 1.00 98.19 375 PHE A O 1
ATOM 3022 N N . ASN A 1 376 ? 0.634 3.614 -7.584 1.00 98.19 376 ASN A N 1
ATOM 3023 C CA . ASN A 1 376 ? 0.693 2.161 -7.435 1.00 98.19 376 ASN A CA 1
ATOM 3024 C C . ASN A 1 376 ? 1.447 1.491 -8.588 1.00 98.19 376 ASN A C 1
ATOM 3026 O O . ASN A 1 376 ? 2.268 0.602 -8.354 1.00 98.19 376 ASN A O 1
ATOM 3030 N N . PHE A 1 377 ? 1.239 1.944 -9.827 1.00 97.62 377 PHE A N 1
ATOM 3031 C CA . PHE A 1 377 ? 1.963 1.434 -10.993 1.00 97.62 377 PHE A CA 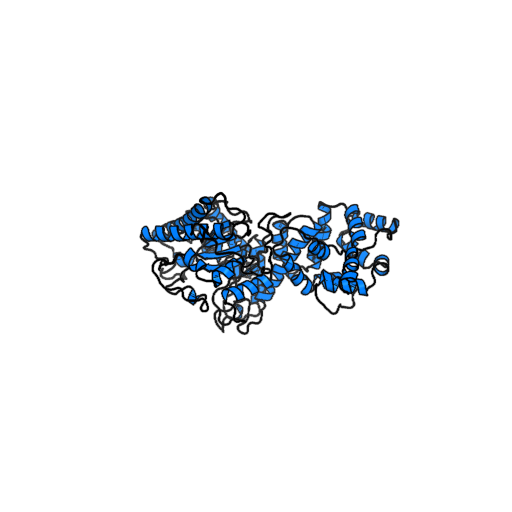1
ATOM 3032 C C . PHE A 1 377 ? 3.472 1.631 -10.844 1.00 97.62 377 PHE A C 1
ATOM 3034 O O . PHE A 1 377 ? 4.242 0.686 -11.023 1.00 97.62 377 PHE A O 1
ATOM 3041 N N . ARG A 1 378 ? 3.908 2.819 -10.414 1.00 97.62 378 ARG A N 1
ATOM 3042 C CA . ARG A 1 378 ? 5.329 3.112 -10.175 1.00 97.62 378 ARG A CA 1
ATOM 3043 C C . ARG A 1 378 ? 5.910 2.294 -9.019 1.00 97.62 378 ARG A C 1
ATOM 3045 O O . ARG A 1 378 ? 7.040 1.816 -9.128 1.00 97.62 378 ARG A O 1
ATOM 3052 N N . MET A 1 379 ? 5.148 2.066 -7.951 1.00 98.25 379 MET A N 1
ATOM 3053 C CA . MET A 1 379 ? 5.570 1.210 -6.834 1.00 98.25 379 MET A CA 1
ATOM 3054 C C . MET A 1 379 ? 5.704 -0.262 -7.251 1.00 98.25 379 MET A C 1
ATOM 3056 O O . MET A 1 379 ? 6.689 -0.917 -6.898 1.00 98.25 379 MET A O 1
ATOM 3060 N N . HIS A 1 380 ? 4.783 -0.776 -8.072 1.00 97.94 380 HIS A N 1
ATOM 3061 C CA . HIS A 1 380 ? 4.910 -2.104 -8.674 1.00 97.94 380 HIS A CA 1
ATOM 3062 C C . HIS A 1 380 ? 6.112 -2.205 -9.612 1.00 97.94 380 HIS A C 1
ATOM 3064 O O . HIS A 1 380 ? 6.843 -3.197 -9.556 1.00 97.94 380 HIS A O 1
ATOM 3070 N N . THR A 1 381 ? 6.358 -1.181 -10.432 1.00 97.81 381 THR A N 1
ATOM 3071 C CA . THR A 1 381 ? 7.537 -1.134 -11.302 1.00 97.81 381 THR A CA 1
ATOM 3072 C C . THR A 1 381 ? 8.821 -1.180 -10.488 1.00 97.81 381 THR A C 1
ATOM 3074 O O . THR A 1 381 ? 9.693 -1.985 -10.810 1.00 97.81 381 THR A O 1
ATOM 3077 N N . LEU A 1 382 ? 8.923 -0.401 -9.405 1.00 98.19 382 LEU A N 1
ATOM 3078 C CA . LEU A 1 382 ? 10.072 -0.450 -8.500 1.00 98.19 382 LEU A CA 1
ATOM 3079 C C . LEU A 1 382 ? 10.261 -1.856 -7.920 1.00 98.19 382 LEU A C 1
ATOM 3081 O O . LEU A 1 382 ? 11.355 -2.414 -8.017 1.00 98.19 382 LEU A O 1
ATOM 3085 N N . LYS A 1 383 ? 9.201 -2.439 -7.344 1.00 97.81 383 LYS A N 1
ATOM 3086 C CA . LYS A 1 383 ? 9.229 -3.785 -6.752 1.00 97.81 383 LYS A CA 1
ATOM 3087 C C . LYS A 1 383 ? 9.767 -4.813 -7.746 1.00 97.81 383 LYS A C 1
ATOM 3089 O O . LYS A 1 383 ? 10.714 -5.538 -7.447 1.00 97.81 383 LYS A O 1
ATOM 3094 N N . ASN A 1 384 ? 9.168 -4.867 -8.929 1.00 97.19 384 ASN A N 1
ATOM 3095 C CA . ASN A 1 384 ? 9.473 -5.885 -9.924 1.00 97.19 384 ASN A CA 1
ATOM 3096 C C . ASN A 1 384 ? 10.858 -5.678 -10.549 1.00 97.19 384 ASN A C 1
ATOM 3098 O O . ASN A 1 384 ? 11.624 -6.636 -10.655 1.00 97.19 384 ASN A O 1
ATOM 3102 N N . ALA A 1 385 ? 11.229 -4.435 -10.868 1.00 96.50 385 ALA A N 1
ATOM 3103 C CA . ALA A 1 385 ? 12.544 -4.122 -11.419 1.00 96.50 385 ALA A CA 1
ATOM 3104 C C . ALA A 1 385 ? 13.674 -4.484 -10.441 1.00 96.50 385 ALA A C 1
ATOM 3106 O O . ALA A 1 385 ? 14.657 -5.104 -10.849 1.00 96.50 385 ALA A O 1
ATOM 3107 N N . ARG A 1 386 ? 13.518 -4.175 -9.143 1.00 96.44 386 ARG A N 1
ATOM 3108 C CA . ARG A 1 386 ? 14.500 -4.539 -8.105 1.00 96.44 386 ARG A CA 1
ATOM 3109 C C . ARG A 1 386 ? 14.625 -6.046 -7.931 1.00 96.44 386 ARG A C 1
ATOM 3111 O O . ARG A 1 386 ? 15.739 -6.552 -7.825 1.00 96.44 386 ARG A O 1
ATOM 3118 N N . ARG A 1 387 ? 13.518 -6.784 -7.963 1.00 95.31 387 ARG A N 1
ATOM 3119 C CA . ARG A 1 387 ? 13.575 -8.246 -7.849 1.00 95.31 387 ARG A CA 1
ATOM 3120 C C . ARG A 1 387 ? 14.263 -8.892 -9.051 1.00 95.31 387 ARG A C 1
ATOM 3122 O O . ARG A 1 387 ? 15.102 -9.765 -8.856 1.00 95.31 387 ARG A O 1
ATOM 3129 N N . VAL A 1 388 ? 13.979 -8.428 -10.270 1.00 93.69 388 VAL A N 1
ATOM 3130 C CA . VAL A 1 388 ? 14.615 -8.955 -11.491 1.00 93.69 388 VAL A CA 1
ATOM 3131 C C . VAL A 1 388 ? 16.106 -8.608 -11.541 1.00 93.69 388 VAL A C 1
ATOM 3133 O O . VAL A 1 388 ? 16.937 -9.497 -11.713 1.00 93.69 388 VAL A O 1
ATOM 3136 N N . TRP A 1 389 ? 16.457 -7.331 -11.372 1.00 93.44 389 TRP A N 1
ATOM 3137 C CA . TRP A 1 389 ? 17.819 -6.846 -11.627 1.00 93.44 389 TRP A CA 1
ATOM 3138 C C . TRP A 1 389 ? 18.734 -6.847 -10.406 1.00 93.44 389 TRP A C 1
ATOM 3140 O O . TRP A 1 389 ? 19.948 -6.935 -10.563 1.00 93.44 389 TRP A O 1
ATOM 3150 N N . CYS A 1 390 ? 18.179 -6.755 -9.199 1.00 93.50 390 CYS A N 1
ATOM 3151 C CA . CYS A 1 390 ? 18.945 -6.680 -7.953 1.00 93.50 390 CYS A CA 1
ATOM 3152 C C . CYS A 1 390 ? 18.738 -7.906 -7.048 1.00 93.50 390 CYS A C 1
ATOM 3154 O O . CYS A 1 390 ? 19.383 -7.982 -6.007 1.00 93.50 390 CYS A O 1
ATOM 3156 N N . ARG A 1 391 ? 17.860 -8.857 -7.416 1.00 93.38 391 ARG A N 1
ATOM 3157 C CA . ARG A 1 391 ? 17.543 -10.072 -6.632 1.00 93.38 391 ARG A CA 1
ATOM 3158 C C . ARG A 1 391 ? 17.227 -9.770 -5.163 1.00 93.38 391 ARG A C 1
ATOM 3160 O O . ARG A 1 391 ? 17.656 -10.480 -4.258 1.00 93.38 391 ARG A O 1
ATOM 3167 N N . ARG A 1 392 ? 16.489 -8.682 -4.928 1.00 94.50 392 ARG A N 1
ATOM 3168 C CA . ARG A 1 392 ? 15.972 -8.277 -3.614 1.00 94.50 392 ARG A CA 1
ATOM 3169 C C . ARG A 1 392 ? 14.720 -7.421 -3.765 1.00 94.50 392 ARG A C 1
ATOM 3171 O O . ARG A 1 392 ? 14.488 -6.830 -4.819 1.00 94.50 392 ARG A O 1
ATOM 3178 N N . ASN A 1 393 ? 13.948 -7.297 -2.688 1.00 95.38 393 ASN A N 1
ATOM 3179 C CA . ASN A 1 393 ? 12.959 -6.225 -2.584 1.00 95.38 393 ASN A CA 1
ATOM 3180 C C . ASN A 1 393 ? 13.645 -4.843 -2.580 1.00 95.38 393 ASN A C 1
ATOM 3182 O O . ASN A 1 393 ? 14.825 -4.733 -2.212 1.00 95.38 393 ASN A O 1
ATOM 3186 N N . PRO A 1 394 ? 12.909 -3.777 -2.942 1.00 96.75 394 PRO A N 1
ATOM 3187 C CA . PRO A 1 394 ? 13.342 -2.421 -2.642 1.00 96.75 394 PRO A CA 1
ATOM 3188 C C . PRO A 1 394 ? 13.594 -2.254 -1.138 1.00 96.75 394 PRO A C 1
ATOM 3190 O O . PRO A 1 394 ? 12.870 -2.819 -0.316 1.00 96.75 394 PRO A O 1
ATOM 3193 N N . THR A 1 395 ? 14.614 -1.481 -0.772 1.00 95.50 395 THR A N 1
ATOM 3194 C CA . THR A 1 395 ? 14.816 -1.075 0.624 1.00 95.50 395 THR A CA 1
ATOM 3195 C C . THR A 1 395 ? 13.763 -0.049 1.038 1.00 95.50 395 THR A C 1
ATOM 3197 O O . THR A 1 395 ? 13.151 0.610 0.195 1.00 95.50 395 THR A O 1
ATOM 3200 N N . GLU A 1 396 ? 13.591 0.154 2.345 1.00 95.19 396 GLU A N 1
ATOM 3201 C CA . GLU A 1 396 ? 12.679 1.180 2.865 1.00 95.19 396 GLU A CA 1
ATOM 3202 C C . GLU A 1 396 ? 13.046 2.585 2.359 1.00 95.19 396 GLU A C 1
ATOM 3204 O O . GLU A 1 396 ? 12.184 3.369 1.972 1.00 95.19 396 GLU A O 1
ATOM 3209 N N . GLN A 1 397 ? 14.344 2.891 2.272 1.00 96.19 397 GLN A N 1
ATOM 3210 C CA . GLN A 1 397 ? 14.817 4.166 1.738 1.00 96.19 397 GLN A CA 1
ATOM 3211 C C . GLN A 1 397 ? 14.492 4.324 0.246 1.00 96.19 397 GLN A C 1
ATOM 3213 O O . GLN A 1 397 ? 14.082 5.406 -0.176 1.00 96.19 397 GLN A O 1
ATOM 3218 N N . GLU A 1 398 ? 14.651 3.264 -0.551 1.00 97.19 398 GLU A N 1
ATOM 3219 C CA . GLU A 1 398 ? 14.287 3.265 -1.973 1.00 97.19 398 GLU A CA 1
ATOM 3220 C C . GLU A 1 398 ? 12.777 3.450 -2.161 1.00 97.19 398 GLU A C 1
ATOM 3222 O O . GLU A 1 398 ? 12.370 4.271 -2.981 1.00 97.19 398 GLU A O 1
ATOM 3227 N N . ALA A 1 399 ? 11.951 2.759 -1.371 1.00 97.62 399 ALA A N 1
ATOM 3228 C CA . ALA A 1 399 ? 10.497 2.899 -1.403 1.00 97.62 399 ALA A CA 1
ATOM 3229 C C . ALA A 1 399 ? 10.044 4.310 -0.987 1.00 97.62 399 ALA A C 1
ATOM 3231 O O . ALA A 1 399 ? 9.225 4.921 -1.671 1.00 97.62 399 ALA A O 1
ATOM 3232 N N . ASN A 1 400 ? 10.637 4.878 0.069 1.00 97.31 400 ASN A N 1
ATOM 3233 C CA . ASN A 1 400 ? 10.370 6.249 0.517 1.00 97.31 400 ASN A CA 1
ATOM 3234 C C . ASN A 1 400 ? 10.764 7.291 -0.536 1.00 97.31 400 ASN A C 1
ATOM 3236 O O . ASN A 1 400 ? 10.052 8.274 -0.747 1.00 97.31 400 ASN A O 1
ATOM 3240 N N . ASN A 1 401 ? 11.903 7.094 -1.206 1.00 97.50 401 ASN A N 1
ATOM 3241 C CA . ASN A 1 401 ? 12.341 7.963 -2.296 1.00 97.50 401 ASN A CA 1
ATOM 3242 C C . ASN A 1 401 ? 11.412 7.852 -3.508 1.00 97.50 401 ASN A C 1
ATOM 3244 O O . ASN A 1 401 ? 10.997 8.881 -4.037 1.00 97.50 401 ASN A O 1
ATOM 3248 N N . GLN A 1 402 ? 11.043 6.632 -3.904 1.00 97.88 402 GLN A N 1
ATOM 3249 C CA . GLN A 1 402 ? 10.103 6.405 -4.997 1.00 97.88 402 GLN A CA 1
ATOM 3250 C C . GLN A 1 402 ? 8.754 7.056 -4.704 1.00 97.88 402 GLN A C 1
ATOM 3252 O O . GLN A 1 402 ? 8.229 7.763 -5.556 1.00 97.88 402 GLN A O 1
ATOM 3257 N N . ALA A 1 403 ? 8.227 6.891 -3.492 1.00 97.69 403 ALA A N 1
ATOM 3258 C CA . ALA A 1 403 ? 6.971 7.504 -3.087 1.00 97.69 403 ALA A CA 1
ATOM 3259 C C . ALA A 1 403 ? 6.998 9.036 -3.203 1.00 97.69 403 ALA A C 1
ATOM 3261 O O . ALA A 1 403 ? 6.006 9.632 -3.607 1.00 97.69 403 ALA A O 1
ATOM 3262 N N . ARG A 1 404 ? 8.134 9.683 -2.906 1.00 97.44 404 ARG A N 1
ATOM 3263 C CA . ARG A 1 404 ? 8.304 11.142 -3.032 1.00 97.44 404 ARG A CA 1
ATOM 3264 C C . ARG A 1 404 ? 8.498 11.642 -4.463 1.00 97.44 404 ARG A C 1
ATOM 3266 O O . ARG A 1 404 ? 8.321 12.834 -4.693 1.00 97.44 404 ARG A O 1
ATOM 3273 N N . LEU A 1 405 ? 8.914 10.779 -5.385 1.00 96.75 405 LEU A N 1
ATOM 3274 C CA . LEU A 1 405 ? 9.331 11.159 -6.739 1.00 96.75 405 LEU A CA 1
ATOM 3275 C C . LEU A 1 405 ? 8.512 10.465 -7.838 1.00 96.75 405 LEU A C 1
ATOM 3277 O O . LEU A 1 405 ? 8.825 10.604 -9.015 1.00 96.75 405 LEU A O 1
ATOM 3281 N N . TYR A 1 406 ? 7.475 9.699 -7.491 1.00 96.44 406 TYR A N 1
ATOM 3282 C CA . TYR A 1 406 ? 6.767 8.847 -8.452 1.00 96.44 406 TYR A CA 1
ATOM 3283 C C . TYR A 1 406 ? 6.167 9.618 -9.638 1.00 96.44 406 TYR A C 1
ATOM 3285 O O . TYR A 1 406 ? 6.021 9.060 -10.721 1.00 96.44 406 TYR A O 1
ATOM 3293 N N . ASP A 1 407 ? 5.821 10.888 -9.426 1.00 95.25 407 ASP A N 1
ATOM 3294 C CA . ASP A 1 407 ? 5.223 11.791 -10.405 1.00 95.25 407 ASP A CA 1
ATOM 3295 C C . ASP A 1 407 ? 6.257 12.518 -11.276 1.00 95.25 407 ASP A C 1
ATOM 3297 O O . ASP A 1 407 ? 5.890 13.142 -12.271 1.00 95.25 407 ASP A O 1
ATOM 3301 N N . THR A 1 408 ? 7.542 12.427 -10.930 1.00 96.25 408 THR A N 1
ATOM 3302 C CA . THR A 1 408 ? 8.659 12.963 -11.722 1.00 96.25 408 THR A CA 1
ATOM 3303 C C . THR A 1 408 ? 9.511 11.870 -12.363 1.00 96.25 408 THR A C 1
ATOM 3305 O O . THR A 1 408 ? 10.263 12.162 -13.291 1.00 96.25 408 THR A O 1
ATOM 3308 N N . LEU A 1 409 ? 9.378 10.622 -11.905 1.00 95.38 409 LEU A N 1
ATOM 3309 C CA . LEU A 1 409 ? 10.075 9.458 -12.441 1.00 95.38 409 LEU A CA 1
ATOM 3310 C C . LEU A 1 409 ? 9.194 8.672 -13.414 1.00 95.38 409 LEU A C 1
ATOM 3312 O O . LEU A 1 409 ? 8.032 8.351 -13.146 1.00 95.38 409 LEU A O 1
ATOM 3316 N N . THR A 1 410 ? 9.780 8.300 -14.545 1.00 96.62 410 THR A N 1
ATOM 3317 C CA . THR A 1 410 ? 9.159 7.392 -15.511 1.00 96.62 410 THR A CA 1
ATOM 3318 C C . THR A 1 410 ? 9.471 5.925 -15.172 1.00 96.62 410 THR A C 1
ATOM 3320 O O . THR A 1 410 ? 10.367 5.639 -14.375 1.00 96.62 410 THR A O 1
ATOM 3323 N N . ASN A 1 411 ? 8.767 4.960 -15.778 1.00 96.94 411 ASN A N 1
ATOM 3324 C CA . ASN A 1 411 ? 9.135 3.542 -15.634 1.00 96.94 411 ASN A CA 1
ATOM 3325 C C . ASN A 1 411 ? 10.544 3.280 -16.182 1.00 96.94 411 ASN A C 1
ATOM 3327 O O . ASN A 1 411 ? 11.290 2.486 -15.608 1.00 96.94 411 ASN A O 1
ATOM 3331 N N . ALA A 1 412 ? 10.919 3.970 -17.263 1.00 96.44 412 ALA A N 1
ATOM 3332 C CA . ALA A 1 412 ? 12.265 3.901 -17.821 1.00 96.44 412 ALA A CA 1
ATOM 3333 C C . ALA A 1 412 ? 13.333 4.390 -16.825 1.00 96.44 412 ALA A C 1
ATOM 3335 O O . ALA A 1 412 ? 14.387 3.764 -16.723 1.00 96.44 412 ALA A O 1
ATOM 3336 N N . ASP A 1 413 ? 13.060 5.440 -16.042 1.00 96.94 413 ASP A N 1
ATOM 3337 C CA . ASP A 1 413 ? 13.987 5.909 -15.000 1.00 96.94 413 ASP A CA 1
ATOM 3338 C C . ASP A 1 413 ? 14.145 4.875 -13.873 1.00 96.94 413 ASP A C 1
ATOM 3340 O O . ASP A 1 413 ? 15.265 4.555 -13.477 1.00 96.94 413 ASP A O 1
ATOM 3344 N N . ILE A 1 414 ? 13.043 4.268 -13.419 1.00 97.25 414 ILE A N 1
ATOM 3345 C CA . ILE A 1 414 ? 13.074 3.202 -12.399 1.00 97.25 414 ILE A CA 1
ATOM 3346 C C . ILE A 1 414 ? 13.882 1.993 -12.891 1.00 97.25 414 ILE A C 1
ATOM 3348 O O . ILE A 1 414 ? 14.675 1.404 -12.143 1.00 97.25 414 ILE A O 1
ATOM 3352 N N . LEU A 1 415 ? 13.694 1.607 -14.156 1.00 96.00 415 LEU A N 1
ATOM 3353 C CA . LEU A 1 415 ? 14.427 0.497 -14.751 1.00 96.00 415 LEU A CA 1
ATOM 3354 C C . LEU A 1 415 ? 15.911 0.828 -14.922 1.00 96.00 415 LEU A C 1
ATOM 3356 O O . LEU A 1 415 ? 16.757 -0.008 -14.607 1.00 96.00 415 LEU A O 1
ATOM 3360 N N . ARG A 1 416 ? 16.233 2.046 -15.366 1.00 95.25 416 ARG A N 1
ATOM 3361 C CA . ARG A 1 416 ? 17.606 2.554 -15.463 1.00 95.25 416 ARG A CA 1
ATOM 3362 C C . ARG A 1 416 ? 18.326 2.438 -14.128 1.00 95.25 416 ARG A C 1
ATOM 3364 O O . ARG A 1 416 ? 19.418 1.869 -14.072 1.00 95.25 416 ARG A O 1
ATOM 3371 N N . ASP A 1 417 ? 17.694 2.892 -13.053 1.00 95.44 417 ASP A N 1
ATOM 3372 C CA . ASP A 1 417 ? 18.249 2.797 -11.703 1.00 95.44 417 ASP A CA 1
ATOM 3373 C C . ASP A 1 417 ? 18.380 1.341 -11.229 1.00 95.44 417 ASP A C 1
ATOM 3375 O O . ASP A 1 417 ? 19.306 1.001 -10.491 1.00 95.44 417 ASP A O 1
ATOM 3379 N N . SER A 1 418 ? 17.485 0.450 -11.658 1.00 95.81 418 SER A N 1
ATOM 3380 C CA . SER A 1 418 ? 17.541 -0.991 -11.356 1.00 95.81 418 SER A CA 1
ATOM 3381 C C . SER A 1 418 ? 18.680 -1.707 -12.058 1.00 95.81 418 SER A C 1
ATOM 3383 O O . SER A 1 418 ? 19.465 -2.406 -11.416 1.00 95.81 418 SER A O 1
ATOM 3385 N N . ILE A 1 419 ? 18.843 -1.458 -13.351 1.00 94.94 419 ILE A N 1
ATOM 3386 C CA . ILE A 1 419 ? 19.938 -2.010 -14.142 1.00 94.94 419 ILE A CA 1
ATOM 3387 C C . ILE A 1 419 ? 21.283 -1.494 -13.628 1.00 94.94 419 ILE A C 1
ATOM 3389 O O . ILE A 1 419 ? 22.229 -2.268 -13.511 1.00 94.94 419 ILE A O 1
ATOM 3393 N N . ASN A 1 420 ? 21.383 -0.219 -13.255 1.00 93.56 420 ASN A N 1
ATOM 3394 C CA . ASN A 1 420 ? 22.635 0.336 -12.744 1.00 93.56 420 ASN A CA 1
ATOM 3395 C C . ASN A 1 420 ? 23.016 -0.223 -11.360 1.00 93.56 420 ASN A C 1
ATOM 3397 O O . ASN A 1 420 ? 24.176 -0.592 -11.154 1.00 93.56 420 ASN A O 1
ATOM 3401 N N . LEU A 1 421 ? 22.051 -0.372 -10.442 1.00 93.56 421 LEU A N 1
ATOM 3402 C CA . LEU A 1 421 ? 22.297 -0.967 -9.119 1.00 93.56 421 LEU A CA 1
ATOM 3403 C C . LEU A 1 421 ? 22.556 -2.480 -9.153 1.00 93.56 421 LEU A C 1
ATOM 3405 O O . LEU A 1 421 ? 23.078 -3.025 -8.187 1.00 93.56 421 LEU A O 1
ATOM 3409 N N . SER A 1 422 ? 22.282 -3.176 -10.262 1.00 91.62 422 SER A N 1
ATOM 3410 C CA . SER A 1 422 ? 22.651 -4.598 -10.401 1.00 91.62 422 SER A CA 1
ATOM 3411 C C . SER A 1 422 ? 24.161 -4.857 -10.242 1.00 91.62 422 SER A C 1
ATOM 3413 O O . SER A 1 422 ? 24.581 -5.997 -10.040 1.00 91.62 422 SER A O 1
ATOM 3415 N N . SER A 1 423 ? 24.995 -3.812 -10.313 1.00 87.75 423 SER A N 1
ATOM 3416 C CA . SER A 1 423 ? 26.440 -3.878 -10.048 1.00 87.75 423 SER A CA 1
ATOM 3417 C C . SER A 1 423 ? 26.796 -4.316 -8.631 1.00 87.75 423 SER A C 1
ATOM 3419 O O . SER A 1 423 ? 27.889 -4.832 -8.414 1.00 87.75 423 SER A O 1
ATOM 3421 N N . GLU A 1 424 ? 25.856 -4.212 -7.693 1.00 88.50 424 GLU A N 1
ATOM 3422 C CA . GLU A 1 424 ? 26.007 -4.715 -6.327 1.00 88.50 424 GLU A CA 1
ATOM 3423 C C . GLU A 1 424 ? 26.027 -6.250 -6.249 1.00 88.50 424 GLU A C 1
ATOM 3425 O O . GLU A 1 424 ? 26.570 -6.805 -5.296 1.00 88.50 424 GLU A O 1
ATOM 3430 N N . ILE A 1 425 ? 25.435 -6.944 -7.230 1.00 89.94 425 ILE A N 1
ATOM 3431 C CA . ILE A 1 425 ? 25.193 -8.397 -7.163 1.00 89.94 425 ILE A CA 1
ATOM 3432 C C . ILE A 1 425 ? 25.729 -9.194 -8.358 1.00 89.94 425 ILE A C 1
ATOM 3434 O O . ILE A 1 425 ? 25.709 -10.421 -8.336 1.00 89.94 425 ILE A O 1
ATOM 3438 N N . MET A 1 426 ? 26.172 -8.511 -9.409 1.00 91.56 426 MET A N 1
ATOM 3439 C CA . MET A 1 426 ? 26.611 -9.100 -10.670 1.00 91.56 426 MET A CA 1
ATOM 3440 C C . MET A 1 426 ? 27.808 -8.305 -11.183 1.00 91.56 426 MET A C 1
ATOM 3442 O O . MET A 1 426 ? 27.785 -7.077 -11.128 1.00 91.56 426 MET A O 1
ATOM 3446 N N . SER A 1 427 ? 28.836 -8.970 -11.713 1.00 93.06 427 SER A N 1
ATOM 3447 C CA . SER A 1 427 ? 29.985 -8.282 -12.331 1.00 93.06 427 SER A CA 1
ATOM 3448 C C . SER A 1 427 ? 29.620 -7.662 -13.687 1.00 93.06 427 SER A C 1
ATOM 3450 O O . SER A 1 427 ? 28.681 -8.107 -14.339 1.00 93.06 427 SER A O 1
ATOM 3452 N N . ASP A 1 428 ? 30.366 -6.658 -14.156 1.00 93.00 428 ASP A N 1
ATOM 3453 C CA . ASP A 1 428 ? 30.121 -6.081 -15.492 1.00 93.00 428 ASP A CA 1
ATOM 3454 C C . ASP A 1 428 ? 30.317 -7.106 -16.618 1.00 93.00 428 ASP A C 1
ATOM 3456 O O . ASP A 1 428 ? 29.625 -7.061 -17.633 1.00 93.00 428 ASP A O 1
ATOM 3460 N N . GLU A 1 429 ? 31.218 -8.069 -16.413 1.00 92.94 429 GLU A N 1
ATOM 3461 C CA . GLU A 1 429 ? 31.436 -9.180 -17.336 1.00 92.94 429 GLU A CA 1
ATOM 3462 C C . GLU A 1 429 ? 30.199 -10.089 -17.427 1.00 92.94 429 GLU A C 1
ATOM 3464 O O . GLU A 1 429 ? 29.747 -10.436 -18.517 1.00 92.94 429 GLU A O 1
ATOM 3469 N N . GLU A 1 430 ? 29.627 -10.455 -16.279 1.00 92.25 430 GLU A N 1
ATOM 3470 C CA . GLU A 1 430 ? 28.404 -11.261 -16.201 1.00 92.25 430 GLU A CA 1
ATOM 3471 C C . GLU A 1 430 ? 27.190 -10.504 -16.758 1.00 92.25 430 GLU A C 1
ATOM 3473 O O . GLU A 1 430 ? 26.392 -11.088 -17.494 1.00 92.25 430 GLU A O 1
ATOM 3478 N N . PHE A 1 431 ? 27.091 -9.199 -16.485 1.00 92.38 431 PHE A N 1
ATOM 3479 C CA . PHE A 1 431 ? 26.052 -8.333 -17.039 1.00 92.38 431 PHE A CA 1
ATOM 3480 C C . PHE A 1 431 ? 26.096 -8.311 -18.566 1.00 92.38 431 PHE A C 1
ATOM 3482 O O . PHE A 1 431 ? 25.083 -8.586 -19.205 1.00 92.38 431 PHE A O 1
ATOM 3489 N N . LEU A 1 432 ? 27.264 -8.044 -19.159 1.00 92.19 432 LEU A N 1
ATOM 3490 C CA . LEU A 1 432 ? 27.413 -8.015 -20.614 1.00 92.19 432 LEU A CA 1
ATOM 3491 C C . LEU A 1 432 ? 27.109 -9.378 -21.244 1.00 92.19 432 LEU A C 1
ATOM 3493 O O . LEU A 1 432 ? 26.390 -9.435 -22.236 1.00 92.19 432 LEU A O 1
ATOM 3497 N N . LYS A 1 433 ? 27.596 -10.481 -20.660 1.00 90.31 433 LYS A N 1
ATOM 3498 C CA . LYS A 1 433 ? 27.290 -11.836 -21.154 1.00 90.31 433 LYS A CA 1
ATOM 3499 C C . LYS A 1 433 ? 25.793 -12.134 -21.132 1.00 90.31 433 LYS A C 1
ATOM 3501 O O . LYS A 1 433 ? 25.268 -12.669 -22.107 1.00 90.31 433 LYS A O 1
ATOM 3506 N N . THR A 1 434 ? 25.115 -11.773 -20.043 1.00 89.31 434 THR A N 1
ATOM 3507 C CA . THR A 1 434 ? 23.662 -11.955 -19.907 1.00 89.31 434 THR A CA 1
ATOM 3508 C C . THR A 1 434 ? 22.926 -11.116 -20.945 1.00 89.31 434 THR A C 1
ATOM 3510 O O . THR A 1 434 ? 22.155 -11.655 -21.728 1.00 89.31 434 THR A O 1
ATOM 3513 N N . LEU A 1 435 ? 23.251 -9.823 -21.032 1.00 90.31 435 LEU A N 1
ATOM 3514 C CA . LEU A 1 435 ? 22.664 -8.893 -21.995 1.00 90.31 435 LEU A CA 1
ATOM 3515 C C . LEU A 1 435 ? 22.798 -9.397 -23.437 1.00 90.31 435 LEU A C 1
ATOM 3517 O O . LEU A 1 435 ? 21.855 -9.354 -24.219 1.00 90.31 435 LEU A O 1
ATOM 3521 N N . PHE A 1 436 ? 23.976 -9.887 -23.800 1.00 90.19 436 PHE A N 1
ATOM 3522 C CA . PHE A 1 436 ? 24.251 -10.381 -25.143 1.00 90.19 436 PHE A CA 1
ATOM 3523 C C . PHE A 1 436 ? 23.568 -11.701 -25.466 1.00 90.19 436 PHE A C 1
ATOM 3525 O O . PHE A 1 436 ? 23.214 -11.934 -26.622 1.00 90.19 436 PHE A O 1
ATOM 3532 N N . THR A 1 437 ? 23.369 -12.545 -24.459 1.00 87.94 437 THR A N 1
ATOM 3533 C CA . THR A 1 437 ? 22.565 -13.759 -24.595 1.00 87.94 437 THR A CA 1
ATOM 3534 C C . THR A 1 437 ? 21.106 -13.377 -24.834 1.00 87.94 437 THR A C 1
ATOM 3536 O O . THR A 1 437 ? 20.538 -13.739 -25.864 1.00 87.94 437 THR A O 1
ATOM 3539 N N . ASP A 1 438 ? 20.546 -12.539 -23.958 1.00 87.38 438 ASP A N 1
ATOM 3540 C CA . ASP A 1 438 ? 19.147 -12.107 -24.007 1.00 87.38 438 ASP A CA 1
ATOM 3541 C C . ASP A 1 438 ? 18.813 -11.397 -25.337 1.00 87.38 438 ASP A C 1
ATOM 3543 O O . ASP A 1 438 ? 17.763 -11.653 -25.931 1.00 87.38 438 ASP A O 1
ATOM 3547 N N . LEU A 1 439 ? 19.742 -10.593 -25.871 1.00 87.12 439 LEU A N 1
ATOM 3548 C CA . LEU A 1 439 ? 19.584 -9.838 -27.122 1.00 87.12 439 LEU A CA 1
ATOM 3549 C C . LEU A 1 439 ? 19.993 -10.590 -28.406 1.00 87.12 439 LEU A C 1
ATOM 3551 O O . LEU A 1 439 ? 20.062 -9.966 -29.464 1.00 87.12 439 LEU A O 1
ATOM 3555 N N . ARG A 1 440 ? 20.265 -11.904 -28.354 1.00 83.62 440 ARG A N 1
ATOM 3556 C CA . ARG A 1 440 ? 20.699 -12.725 -29.515 1.00 83.62 440 ARG A CA 1
ATOM 3557 C C . ARG A 1 440 ? 22.021 -12.283 -30.157 1.00 83.62 440 ARG A C 1
ATOM 3559 O O . ARG A 1 440 ? 22.273 -12.564 -31.327 1.00 83.62 440 ARG A O 1
ATOM 3566 N N . LEU A 1 441 ? 22.880 -11.614 -29.398 1.00 82.69 441 LEU A N 1
ATOM 3567 C CA . LEU A 1 441 ? 24.163 -11.123 -29.895 1.00 82.69 441 LEU A CA 1
ATOM 3568 C C . LEU A 1 441 ? 25.302 -12.134 -29.712 1.00 82.69 441 LEU A C 1
ATOM 3570 O O . LEU A 1 441 ? 26.265 -12.059 -30.466 1.00 82.69 441 LEU A O 1
ATOM 3574 N N . GLY A 1 442 ? 25.174 -13.097 -28.785 1.00 72.25 442 GLY A N 1
ATOM 3575 C CA . GLY A 1 442 ? 26.015 -14.303 -28.648 1.00 72.25 442 GLY A CA 1
ATOM 3576 C C . GLY A 1 442 ? 27.471 -14.186 -29.141 1.00 72.25 442 GLY A C 1
ATOM 3577 O O . GLY A 1 442 ? 28.199 -13.269 -28.765 1.00 72.25 442 GLY A O 1
ATOM 3578 N N . ASP A 1 443 ? 27.888 -15.108 -30.018 1.00 68.69 443 ASP A N 1
ATOM 3579 C CA . ASP A 1 443 ? 29.225 -15.121 -30.645 1.00 68.69 443 ASP A CA 1
ATOM 3580 C C . ASP A 1 443 ? 29.402 -14.060 -31.754 1.00 68.69 443 ASP A C 1
ATOM 3582 O O . ASP A 1 443 ? 30.486 -13.931 -32.327 1.00 68.69 443 ASP A O 1
ATOM 3586 N N . GLN A 1 444 ? 28.353 -13.300 -32.101 1.00 68.81 444 GLN A N 1
ATOM 3587 C CA . GLN A 1 444 ? 28.412 -12.273 -33.155 1.00 68.81 444 GLN A CA 1
ATOM 3588 C C . GLN A 1 444 ? 29.177 -11.024 -32.705 1.00 68.81 444 GLN A C 1
ATOM 3590 O O . GLN A 1 444 ? 29.518 -10.156 -33.513 1.00 68.81 444 GLN A O 1
ATOM 3595 N N . ILE A 1 445 ? 29.468 -10.928 -31.412 1.00 72.94 445 ILE A N 1
ATOM 3596 C CA . ILE A 1 445 ? 30.207 -9.820 -30.836 1.00 72.94 445 ILE A CA 1
ATOM 3597 C C . ILE A 1 445 ? 31.697 -10.033 -31.060 1.00 72.94 445 ILE A C 1
ATOM 3599 O O . ILE A 1 445 ? 32.329 -10.924 -30.496 1.00 72.94 445 ILE A O 1
ATOM 3603 N N . GLY A 1 446 ? 32.292 -9.145 -31.853 1.00 76.94 446 GLY A N 1
ATOM 3604 C CA . GLY A 1 446 ? 33.741 -9.073 -31.955 1.00 76.94 446 GLY A CA 1
ATOM 3605 C C . GLY A 1 446 ? 34.367 -8.813 -30.582 1.00 76.94 446 GLY A C 1
ATOM 3606 O O . GLY A 1 446 ? 33.948 -7.900 -29.865 1.00 76.94 446 GLY A O 1
ATOM 3607 N N . GLN A 1 447 ? 35.422 -9.564 -30.246 1.00 82.44 447 GLN A N 1
ATOM 3608 C CA . GLN A 1 447 ? 36.158 -9.423 -28.982 1.00 82.44 447 GLN A CA 1
ATOM 3609 C C . GLN A 1 447 ? 36.559 -7.965 -28.700 1.00 82.44 447 GLN A C 1
ATOM 3611 O O . GLN A 1 447 ? 36.562 -7.537 -27.551 1.00 82.44 447 GLN A O 1
ATOM 3616 N N . SER A 1 448 ? 36.860 -7.178 -29.738 1.00 85.25 448 SER A N 1
ATOM 3617 C CA . SER A 1 448 ? 37.198 -5.759 -29.603 1.00 85.25 448 SER A CA 1
ATOM 3618 C C . SER A 1 448 ? 36.050 -4.913 -29.046 1.00 85.25 448 SER A C 1
ATOM 3620 O O . SER A 1 448 ? 36.295 -4.086 -28.174 1.00 85.25 448 SER A O 1
ATOM 3622 N N . TRP A 1 449 ? 34.812 -5.124 -29.505 1.00 87.31 449 TRP A N 1
ATOM 3623 C CA . TRP A 1 449 ? 33.658 -4.344 -29.046 1.00 87.31 449 TRP A CA 1
ATOM 3624 C C . TRP A 1 449 ? 33.252 -4.730 -27.624 1.00 87.31 449 TRP A C 1
ATOM 3626 O O . TRP A 1 449 ? 33.011 -3.858 -26.793 1.00 87.31 449 TRP A O 1
ATOM 3636 N N . TYR A 1 450 ? 33.282 -6.026 -27.301 1.00 89.69 450 TYR A N 1
ATOM 3637 C CA . TYR A 1 450 ? 33.076 -6.494 -25.930 1.00 89.69 450 TYR A CA 1
ATOM 3638 C C . TYR A 1 450 ? 34.068 -5.860 -24.948 1.00 89.69 450 TYR A C 1
ATOM 3640 O O . TYR A 1 450 ? 33.668 -5.319 -23.918 1.00 89.69 450 TYR A O 1
ATOM 3648 N N . GLN A 1 451 ? 35.362 -5.878 -25.290 1.00 89.88 451 GLN A N 1
ATOM 3649 C CA . GLN A 1 451 ? 36.404 -5.270 -24.461 1.00 89.88 451 GLN A CA 1
ATOM 3650 C C . GLN A 1 451 ? 36.253 -3.746 -24.375 1.00 89.88 451 GLN A C 1
ATOM 3652 O O . GLN A 1 451 ? 36.534 -3.168 -23.328 1.00 89.88 451 GLN A O 1
ATOM 3657 N N . GLU A 1 452 ? 35.773 -3.086 -25.433 1.00 89.62 452 GLU A N 1
ATOM 3658 C CA . GLU A 1 452 ? 35.459 -1.656 -25.402 1.00 89.62 452 GLU A CA 1
ATOM 3659 C C . GLU A 1 452 ? 34.322 -1.343 -24.419 1.00 89.62 452 GLU A C 1
ATOM 3661 O O . GLU A 1 452 ? 34.462 -0.436 -23.599 1.00 89.62 452 GLU A O 1
ATOM 3666 N N . LEU A 1 453 ? 33.215 -2.091 -24.464 1.00 89.94 453 LEU A N 1
ATOM 3667 C CA . LEU A 1 453 ? 32.083 -1.901 -23.551 1.00 89.94 453 LEU A CA 1
ATOM 3668 C C . LEU A 1 453 ? 32.472 -2.190 -22.098 1.00 89.94 453 LEU A C 1
ATOM 3670 O O . LEU A 1 453 ? 32.135 -1.410 -21.207 1.00 89.94 453 LEU A O 1
ATOM 3674 N N . LEU A 1 454 ? 33.249 -3.249 -21.861 1.00 90.75 454 LEU A N 1
ATOM 3675 C CA . LEU A 1 454 ? 33.769 -3.566 -20.532 1.00 90.75 454 LEU A CA 1
ATOM 3676 C C . LEU A 1 454 ? 34.708 -2.462 -20.020 1.00 90.75 454 LEU A C 1
ATOM 3678 O O . LEU A 1 454 ? 34.597 -2.027 -18.875 1.00 90.75 454 LEU A O 1
ATOM 3682 N N . ALA A 1 455 ? 35.588 -1.943 -20.881 1.00 88.31 455 ALA A N 1
ATOM 3683 C CA . ALA A 1 455 ? 36.466 -0.830 -20.539 1.00 88.31 455 ALA A CA 1
ATOM 3684 C C . ALA A 1 455 ? 35.699 0.475 -20.270 1.00 88.31 455 ALA A C 1
ATOM 3686 O O . ALA A 1 455 ? 36.173 1.287 -19.477 1.00 88.31 455 ALA A O 1
ATOM 3687 N N . LYS A 1 456 ? 34.541 0.697 -20.908 1.00 86.19 456 LYS A N 1
ATOM 3688 C CA . LYS A 1 456 ? 33.654 1.835 -20.608 1.00 86.19 456 LYS A CA 1
ATOM 3689 C C . LYS A 1 456 ? 33.007 1.693 -19.232 1.00 86.19 456 LYS A C 1
ATOM 3691 O O . LYS A 1 456 ? 33.042 2.651 -18.468 1.00 86.19 456 LYS A O 1
ATOM 3696 N N . LEU A 1 457 ? 32.488 0.509 -18.897 1.00 87.69 457 LEU A N 1
ATOM 3697 C CA . LEU A 1 457 ? 31.898 0.237 -17.578 1.00 87.69 457 LEU A CA 1
ATOM 3698 C C . LEU A 1 457 ? 32.930 0.361 -16.442 1.00 87.69 457 LEU A C 1
ATOM 3700 O O . LEU A 1 457 ? 32.625 0.924 -15.395 1.00 87.69 457 LEU A O 1
ATOM 3704 N N . ALA A 1 458 ? 34.182 -0.043 -16.679 1.00 83.81 458 ALA A N 1
ATOM 3705 C CA . ALA A 1 458 ? 35.265 0.081 -15.699 1.00 83.81 458 ALA A CA 1
ATOM 3706 C C . ALA A 1 458 ? 35.715 1.535 -15.421 1.00 83.81 458 ALA A C 1
ATOM 3708 O O . ALA A 1 458 ? 36.374 1.798 -14.412 1.00 83.81 458 ALA A O 1
ATOM 3709 N N . ARG A 1 459 ? 35.385 2.495 -16.298 1.00 74.75 459 ARG A N 1
ATOM 3710 C CA . ARG A 1 459 ? 35.699 3.926 -16.127 1.00 74.75 459 ARG A CA 1
ATOM 3711 C C . ARG A 1 459 ? 34.578 4.618 -15.352 1.00 74.75 459 ARG A C 1
ATOM 3713 O O . ARG A 1 459 ? 33.779 5.375 -15.906 1.00 74.75 459 ARG A O 1
ATOM 3720 N N . ALA A 1 460 ? 34.524 4.331 -14.055 1.00 57.09 460 ALA A N 1
ATOM 3721 C CA . ALA A 1 460 ? 33.527 4.858 -13.120 1.00 57.09 460 ALA A CA 1
ATOM 3722 C C . ALA A 1 460 ? 33.648 6.378 -12.837 1.00 57.09 460 ALA A C 1
ATOM 3724 O O . ALA A 1 460 ? 32.920 6.909 -12.002 1.00 57.09 460 ALA A O 1
ATOM 3725 N N . ASP A 1 461 ? 34.566 7.094 -13.495 1.00 53.38 461 ASP A N 1
ATOM 3726 C CA . ASP A 1 461 ? 34.997 8.453 -13.150 1.00 53.38 461 ASP A CA 1
ATOM 3727 C C . ASP A 1 461 ? 34.343 9.589 -13.964 1.00 53.38 461 ASP A C 1
ATOM 3729 O O . ASP A 1 461 ? 34.636 10.758 -13.710 1.00 53.38 461 ASP A O 1
ATOM 3733 N N . LEU A 1 462 ? 33.423 9.308 -14.898 1.00 47.88 462 LEU A N 1
ATOM 3734 C CA . LEU A 1 462 ? 32.788 10.348 -15.724 1.00 47.88 462 LEU A CA 1
ATOM 3735 C C . LEU A 1 462 ? 31.264 10.418 -15.541 1.00 47.88 462 LEU A C 1
ATOM 3737 O O . LEU A 1 462 ? 30.500 9.566 -15.985 1.00 47.88 462 LEU A O 1
ATOM 3741 N N . GLN A 1 463 ? 30.846 11.520 -14.918 1.00 44.09 463 GLN A N 1
ATOM 3742 C CA . GLN A 1 463 ? 29.508 11.900 -14.445 1.00 44.09 463 GLN A CA 1
ATOM 3743 C C . GLN A 1 463 ? 28.402 12.080 -15.516 1.00 44.09 463 GLN A C 1
ATOM 3745 O O . GLN A 1 463 ? 27.390 12.717 -15.238 1.00 44.09 463 GLN A O 1
ATOM 3750 N N . TYR A 1 464 ? 28.548 11.539 -16.731 1.00 46.94 464 TYR A N 1
ATOM 3751 C CA . TYR A 1 464 ? 27.608 11.785 -17.835 1.00 46.94 464 TYR A CA 1
ATOM 3752 C C . TYR A 1 464 ? 27.234 10.508 -18.600 1.00 46.94 464 TYR A C 1
ATOM 3754 O O . TYR A 1 464 ? 27.863 10.179 -19.600 1.00 46.94 464 TYR A O 1
ATOM 3762 N N . GLY A 1 465 ? 26.179 9.819 -18.146 1.00 53.78 465 GLY A N 1
ATOM 3763 C CA . GLY A 1 465 ? 25.219 9.019 -18.939 1.00 53.78 465 GLY A CA 1
ATOM 3764 C C . GLY A 1 465 ? 25.679 7.763 -19.704 1.00 53.78 465 GLY A C 1
ATOM 3765 O O . GLY A 1 465 ? 24.903 6.817 -19.808 1.00 53.78 465 GLY A O 1
ATOM 3766 N N . TYR A 1 466 ? 26.909 7.708 -20.216 1.00 54.78 466 TYR A N 1
ATOM 3767 C CA . TYR A 1 466 ? 27.376 6.684 -21.161 1.00 54.78 466 TYR A CA 1
ATOM 3768 C C . TYR A 1 466 ? 28.228 5.574 -20.526 1.00 54.78 466 TYR A C 1
ATOM 3770 O O . TYR A 1 466 ? 28.446 4.548 -21.162 1.00 54.78 466 TYR A O 1
ATOM 3778 N N . ASN A 1 467 ? 28.648 5.732 -19.266 1.00 75.38 467 ASN A N 1
ATOM 3779 C CA . ASN A 1 467 ? 29.406 4.723 -18.510 1.00 75.38 467 ASN A CA 1
ATOM 3780 C C . ASN A 1 467 ? 28.527 4.025 -17.458 1.00 75.38 467 ASN A C 1
ATOM 3782 O O . ASN A 1 467 ? 28.957 3.761 -16.341 1.00 75.38 467 ASN A O 1
ATOM 3786 N N . THR A 1 468 ? 27.259 3.785 -17.785 1.00 89.44 468 THR A N 1
ATOM 3787 C CA . THR A 1 468 ? 26.327 3.067 -16.905 1.00 89.44 468 THR A CA 1
ATOM 3788 C C . THR A 1 468 ? 25.867 1.790 -17.592 1.00 89.44 468 THR A C 1
ATOM 3790 O O . THR A 1 468 ? 25.878 1.715 -18.820 1.00 89.44 468 THR A O 1
ATOM 3793 N N . ARG A 1 469 ? 25.430 0.783 -16.830 1.00 92.31 469 ARG A N 1
ATOM 3794 C CA . ARG A 1 469 ? 24.890 -0.461 -17.405 1.00 92.31 469 ARG A CA 1
ATOM 3795 C C . ARG A 1 469 ? 23.696 -0.197 -18.313 1.00 92.31 469 ARG A C 1
ATOM 3797 O O . ARG A 1 469 ? 23.606 -0.768 -19.396 1.00 92.31 469 ARG A O 1
ATOM 3804 N N . TYR A 1 470 ? 22.832 0.732 -17.919 1.00 92.75 470 TYR A N 1
ATOM 3805 C CA . TYR A 1 470 ? 21.714 1.155 -18.751 1.00 92.75 470 TYR A CA 1
ATOM 3806 C C . TYR A 1 470 ? 22.165 1.918 -20.007 1.00 92.75 470 TYR A C 1
ATOM 3808 O O . TYR A 1 470 ? 21.639 1.690 -21.093 1.00 92.75 470 TYR A O 1
ATOM 3816 N N . GLY A 1 471 ? 23.175 2.786 -19.890 1.00 90.69 471 GLY A N 1
ATOM 3817 C CA . GLY A 1 471 ? 23.786 3.459 -21.041 1.00 90.69 471 GLY A CA 1
ATOM 3818 C C . GLY A 1 471 ? 24.392 2.465 -22.036 1.00 90.69 471 GLY A C 1
ATOM 3819 O O . GLY A 1 471 ? 24.209 2.612 -23.242 1.00 90.69 471 GLY A O 1
ATOM 3820 N N . THR A 1 472 ? 25.037 1.412 -21.530 1.00 91.88 472 THR A N 1
ATOM 3821 C CA . THR A 1 472 ? 25.544 0.290 -22.326 1.00 91.88 472 THR A CA 1
ATOM 3822 C C . THR A 1 472 ? 24.417 -0.471 -23.023 1.00 91.88 472 THR A C 1
ATOM 3824 O O . THR A 1 472 ? 24.533 -0.721 -24.218 1.00 91.88 472 THR A O 1
ATOM 3827 N N . LEU A 1 473 ? 23.309 -0.775 -22.336 1.00 92.94 473 LEU A N 1
ATOM 3828 C CA . LEU A 1 473 ? 22.115 -1.349 -22.972 1.00 92.94 473 LEU A CA 1
ATOM 3829 C C . LEU A 1 473 ? 21.621 -0.460 -24.126 1.00 92.94 473 LEU A C 1
ATOM 3831 O O . LEU A 1 473 ? 21.414 -0.956 -25.229 1.00 92.94 473 LEU A O 1
ATOM 3835 N N . GLY A 1 474 ? 21.493 0.850 -23.901 1.00 92.62 474 GLY A N 1
ATOM 3836 C CA . GLY A 1 474 ? 21.095 1.798 -24.945 1.00 92.62 474 GLY A CA 1
ATOM 3837 C C . GLY A 1 474 ? 22.043 1.789 -26.148 1.00 92.62 474 GLY A C 1
ATOM 3838 O O . GLY A 1 474 ? 21.595 1.681 -27.283 1.00 92.62 474 GLY A O 1
ATOM 3839 N N . ALA A 1 475 ? 23.357 1.814 -25.904 1.00 90.88 475 ALA A N 1
ATOM 3840 C CA . ALA A 1 475 ? 24.364 1.753 -26.965 1.00 90.88 475 ALA A CA 1
ATOM 3841 C C . ALA A 1 475 ? 24.313 0.442 -27.767 1.00 90.88 475 ALA A C 1
ATOM 3843 O O . ALA A 1 475 ? 24.611 0.444 -28.959 1.00 90.88 475 ALA A O 1
ATOM 3844 N N . VAL A 1 476 ? 23.943 -0.671 -27.127 1.00 91.88 476 VAL A N 1
ATOM 3845 C CA . VAL A 1 476 ? 23.731 -1.953 -27.807 1.00 91.88 476 VAL A CA 1
ATOM 3846 C C . VAL A 1 476 ? 22.465 -1.905 -28.661 1.00 91.88 476 VAL A C 1
ATOM 3848 O O . VAL A 1 476 ? 22.536 -2.268 -29.833 1.00 91.88 476 VAL A O 1
ATOM 3851 N N . LEU A 1 477 ? 21.342 -1.415 -28.124 1.00 93.19 477 LEU A N 1
ATOM 3852 C CA . LEU A 1 477 ? 20.076 -1.299 -28.862 1.00 93.19 477 LEU A CA 1
ATOM 3853 C C . LEU A 1 477 ? 20.199 -0.416 -30.111 1.00 93.19 477 LEU A C 1
ATOM 3855 O O . LEU A 1 477 ? 19.605 -0.731 -31.140 1.00 93.19 477 LEU A O 1
ATOM 3859 N N . ASP A 1 478 ? 20.992 0.652 -30.043 1.00 93.19 478 ASP A N 1
ATOM 3860 C CA . ASP A 1 478 ? 21.208 1.575 -31.164 1.00 93.19 478 ASP A CA 1
ATOM 3861 C C . ASP A 1 478 ? 22.346 1.138 -32.111 1.00 93.19 478 ASP A C 1
ATOM 3863 O O . ASP A 1 478 ? 22.657 1.840 -33.072 1.00 93.19 478 ASP A O 1
ATOM 3867 N N . SER A 1 479 ? 22.988 -0.009 -31.861 1.00 92.12 479 SER A N 1
ATOM 3868 C CA . SER A 1 479 ? 24.109 -0.485 -32.680 1.00 92.12 479 SER A CA 1
ATOM 3869 C C . SER A 1 479 ? 23.662 -1.150 -33.988 1.00 92.12 479 SER A C 1
ATOM 3871 O O . SER A 1 479 ? 22.655 -1.860 -34.037 1.00 92.12 479 SER A O 1
ATOM 3873 N N . ASP A 1 480 ? 24.486 -1.025 -35.034 1.00 91.19 480 ASP A N 1
ATOM 3874 C CA . ASP A 1 480 ? 24.297 -1.752 -36.300 1.00 91.19 480 ASP A CA 1
ATOM 3875 C C . ASP A 1 480 ? 24.318 -3.276 -36.106 1.00 91.19 480 ASP A C 1
ATOM 3877 O O . ASP A 1 480 ? 23.646 -4.007 -36.831 1.00 91.19 480 ASP A O 1
ATOM 3881 N N . LEU A 1 481 ? 25.066 -3.762 -35.108 1.00 88.88 481 LEU A N 1
ATOM 3882 C CA . LEU A 1 481 ? 25.126 -5.182 -34.761 1.00 88.88 481 LEU A CA 1
ATOM 3883 C C . LEU A 1 481 ? 23.768 -5.689 -34.277 1.00 88.88 481 LEU A C 1
ATOM 3885 O O . LEU A 1 481 ? 23.279 -6.700 -34.776 1.00 88.88 481 LEU A O 1
ATOM 3889 N N . PHE A 1 482 ? 23.125 -4.960 -33.364 1.00 90.69 482 PHE A N 1
ATOM 3890 C CA . PHE A 1 482 ? 21.768 -5.292 -32.943 1.00 90.69 482 PHE A CA 1
ATOM 3891 C C . PHE A 1 482 ? 20.768 -5.131 -34.084 1.00 90.69 482 PHE A C 1
ATOM 3893 O O . PHE A 1 482 ? 19.914 -5.992 -34.270 1.00 90.69 482 PHE A O 1
ATOM 3900 N N . ALA A 1 483 ? 20.909 -4.089 -34.907 1.00 91.44 483 ALA A N 1
ATOM 3901 C CA . ALA A 1 483 ? 20.038 -3.890 -36.058 1.00 91.44 483 ALA A CA 1
ATOM 3902 C C . ALA A 1 483 ? 20.116 -5.025 -37.093 1.00 91.44 483 ALA A C 1
ATOM 3904 O O . ALA A 1 483 ? 19.103 -5.353 -37.712 1.00 91.44 483 ALA A O 1
ATOM 3905 N N . ALA A 1 484 ? 21.301 -5.613 -37.274 1.00 89.88 484 ALA A N 1
ATOM 3906 C CA . ALA A 1 484 ? 21.526 -6.761 -38.144 1.00 89.88 484 ALA A CA 1
ATOM 3907 C C . ALA A 1 484 ? 21.018 -8.077 -37.532 1.00 89.88 484 ALA A C 1
ATOM 3909 O O . ALA A 1 484 ? 20.518 -8.929 -38.265 1.00 89.88 484 ALA A O 1
ATOM 3910 N N . ALA A 1 485 ? 21.134 -8.241 -36.210 1.00 88.12 485 ALA A N 1
ATOM 3911 C CA . ALA A 1 485 ? 20.676 -9.436 -35.502 1.00 88.12 485 ALA A CA 1
ATOM 3912 C C . ALA A 1 485 ? 19.150 -9.469 -35.306 1.00 88.12 485 ALA A C 1
ATOM 3914 O O . ALA A 1 485 ? 18.549 -10.541 -35.352 1.00 88.12 485 ALA A O 1
ATOM 3915 N N . VAL A 1 486 ? 18.529 -8.304 -35.096 1.00 89.81 486 VAL A N 1
ATOM 3916 C CA . VAL A 1 486 ? 17.106 -8.157 -34.770 1.00 89.81 486 VAL A CA 1
ATOM 3917 C C . VAL A 1 486 ? 16.466 -7.110 -35.695 1.00 89.81 486 VAL A C 1
ATOM 3919 O O . VAL A 1 486 ? 16.583 -5.893 -35.466 1.00 89.81 486 VAL A O 1
ATOM 3922 N N . PRO A 1 487 ? 15.762 -7.560 -36.755 1.00 90.94 487 PRO A N 1
ATOM 3923 C CA . PRO A 1 487 ? 15.035 -6.674 -37.656 1.00 90.94 487 PRO A CA 1
ATOM 3924 C C . PRO A 1 487 ? 14.034 -5.785 -36.910 1.00 90.94 487 PRO A C 1
ATOM 3926 O O . PRO A 1 487 ? 13.458 -6.183 -35.897 1.00 90.94 487 PRO A O 1
ATOM 3929 N N . GLN A 1 488 ? 13.787 -4.580 -37.432 1.00 90.56 488 GLN A N 1
ATOM 3930 C CA . GLN A 1 488 ? 12.896 -3.605 -36.790 1.00 90.56 488 GLN A CA 1
ATOM 3931 C C . GLN A 1 488 ? 11.487 -4.167 -36.541 1.00 90.56 488 GLN A C 1
ATOM 3933 O O . GLN A 1 488 ? 10.910 -3.917 -35.488 1.00 90.56 488 GLN A O 1
ATOM 3938 N N . GLU A 1 489 ? 10.951 -4.953 -37.479 1.00 90.56 489 GLU A N 1
ATOM 3939 C CA . GLU A 1 489 ? 9.633 -5.592 -37.354 1.00 90.56 489 GLU A CA 1
ATOM 3940 C C . GLU A 1 489 ? 9.580 -6.605 -36.202 1.00 90.56 489 GLU A C 1
ATOM 3942 O O . GLU A 1 489 ? 8.595 -6.664 -35.469 1.00 90.56 489 GLU A O 1
ATOM 3947 N N . GLU A 1 490 ? 10.656 -7.370 -36.001 1.00 90.75 490 GLU A N 1
ATOM 3948 C CA . GLU A 1 490 ? 10.757 -8.321 -34.893 1.00 90.75 490 GLU A CA 1
ATOM 3949 C C . GLU A 1 490 ? 10.846 -7.588 -33.554 1.00 90.75 490 GLU A C 1
ATOM 3951 O O . GLU A 1 490 ? 10.129 -7.926 -32.613 1.00 90.75 490 GLU A O 1
ATOM 3956 N N . PHE A 1 491 ? 11.670 -6.539 -33.480 1.00 92.81 491 PHE A N 1
ATOM 3957 C CA . PHE A 1 491 ? 11.778 -5.717 -32.279 1.00 92.81 491 PHE A CA 1
ATOM 3958 C C . PHE A 1 491 ? 10.438 -5.050 -31.933 1.00 92.81 491 PHE A C 1
ATOM 3960 O O . PHE A 1 491 ? 9.995 -5.091 -30.787 1.00 92.81 491 PHE A O 1
ATOM 3967 N N . ALA A 1 492 ? 9.733 -4.520 -32.935 1.00 92.50 492 ALA A N 1
ATOM 3968 C CA . ALA A 1 492 ? 8.386 -3.979 -32.787 1.00 92.50 492 ALA A CA 1
ATOM 3969 C C . ALA A 1 492 ? 7.381 -5.026 -32.268 1.00 92.50 492 ALA A C 1
ATOM 3971 O O . ALA A 1 492 ? 6.600 -4.754 -31.347 1.00 92.50 492 ALA A O 1
ATOM 3972 N N . ALA A 1 493 ? 7.412 -6.243 -32.818 1.00 91.25 493 ALA A N 1
ATOM 3973 C CA . ALA A 1 493 ? 6.568 -7.344 -32.361 1.00 91.25 493 ALA A CA 1
ATOM 3974 C C . ALA A 1 493 ? 6.879 -7.733 -30.908 1.00 91.25 493 ALA A C 1
ATOM 3976 O O . ALA A 1 493 ? 5.960 -7.953 -30.119 1.00 91.25 493 ALA A O 1
ATOM 3977 N N . TYR A 1 494 ? 8.155 -7.761 -30.528 1.00 91.75 494 TYR A N 1
ATOM 3978 C CA . TYR A 1 494 ? 8.573 -8.011 -29.153 1.00 91.75 494 TYR A CA 1
ATOM 3979 C C . TYR A 1 494 ? 8.034 -6.941 -28.191 1.00 91.75 494 TYR A C 1
ATOM 3981 O O . TYR A 1 494 ? 7.414 -7.274 -27.178 1.00 91.75 494 TYR A O 1
ATOM 3989 N N . LEU A 1 495 ? 8.201 -5.655 -28.519 1.00 93.50 495 LEU A N 1
ATOM 3990 C CA . LEU A 1 495 ? 7.725 -4.562 -27.668 1.00 93.50 495 LEU A CA 1
ATOM 3991 C C . LEU A 1 495 ? 6.208 -4.613 -27.472 1.00 93.50 495 LEU A C 1
ATOM 3993 O O . LEU A 1 495 ? 5.734 -4.522 -26.343 1.00 93.50 495 LEU A O 1
ATOM 3997 N N . THR A 1 496 ? 5.443 -4.816 -28.542 1.00 93.06 496 THR A N 1
ATOM 3998 C CA . THR A 1 496 ? 3.973 -4.863 -28.467 1.00 93.06 496 THR A CA 1
ATOM 3999 C C . THR A 1 496 ? 3.459 -6.096 -27.718 1.00 93.06 496 THR A C 1
ATOM 4001 O O . THR A 1 496 ? 2.540 -5.975 -26.908 1.00 93.06 496 THR A O 1
ATOM 4004 N N . ARG A 1 497 ? 4.068 -7.274 -27.918 1.00 89.94 497 ARG A N 1
ATOM 4005 C CA . ARG A 1 497 ? 3.582 -8.541 -27.340 1.00 89.94 497 ARG A CA 1
ATOM 4006 C C . ARG A 1 497 ? 4.122 -8.859 -25.947 1.00 89.94 497 ARG A C 1
ATOM 4008 O O . ARG A 1 497 ? 3.431 -9.519 -25.186 1.00 89.94 497 ARG A O 1
ATOM 4015 N N . ARG A 1 498 ? 5.341 -8.433 -25.599 1.00 88.50 498 ARG A N 1
ATOM 4016 C CA . ARG A 1 498 ? 5.990 -8.796 -24.319 1.00 88.50 498 ARG A CA 1
ATOM 4017 C C . ARG A 1 498 ? 6.112 -7.621 -23.357 1.00 88.50 498 ARG A C 1
ATOM 4019 O O . ARG A 1 498 ? 5.752 -7.737 -22.185 1.00 88.50 498 ARG A O 1
ATOM 4026 N N . VAL A 1 499 ? 6.580 -6.472 -23.843 1.00 91.69 499 VAL A N 1
ATOM 4027 C CA . VAL A 1 499 ? 6.790 -5.294 -22.985 1.00 91.69 499 VAL A CA 1
ATOM 4028 C C . VAL A 1 499 ? 5.453 -4.620 -22.688 1.00 91.69 499 VAL A C 1
ATOM 4030 O O . VAL A 1 499 ? 5.032 -4.543 -21.534 1.00 91.69 499 VAL A O 1
ATOM 4033 N N . ILE A 1 500 ? 4.744 -4.207 -23.735 1.00 92.62 500 ILE A N 1
ATOM 4034 C CA . ILE A 1 500 ? 3.470 -3.490 -23.649 1.00 92.62 500 ILE A CA 1
ATOM 4035 C C . ILE A 1 500 ? 2.300 -4.455 -23.407 1.00 92.62 500 ILE A C 1
ATOM 4037 O O . ILE A 1 500 ? 1.331 -4.070 -22.763 1.00 92.62 500 ILE A O 1
ATOM 4041 N N . ASN A 1 501 ? 2.402 -5.698 -23.885 1.00 88.88 501 ASN A N 1
ATOM 4042 C CA . ASN A 1 501 ? 1.369 -6.738 -23.785 1.00 88.88 501 ASN A CA 1
ATOM 4043 C C . ASN A 1 501 ? -0.004 -6.323 -24.362 1.00 88.88 501 ASN A C 1
ATOM 4045 O O . ASN A 1 501 ? -1.053 -6.635 -23.805 1.00 88.88 501 ASN A O 1
ATOM 4049 N N . GLN A 1 502 ? -0.007 -5.569 -25.464 1.00 88.94 502 GLN A N 1
ATOM 4050 C CA . GLN A 1 502 ? -1.213 -5.242 -26.232 1.00 88.94 502 GLN A CA 1
ATOM 4051 C C . GLN A 1 502 ? -0.842 -4.663 -27.612 1.00 88.94 502 GLN A C 1
ATOM 4053 O O . GLN A 1 502 ? 0.230 -4.067 -27.763 1.00 88.94 502 GLN A O 1
ATOM 4058 N N . PRO A 1 503 ? -1.730 -4.771 -28.618 1.00 89.69 503 PRO A N 1
ATOM 4059 C CA . PRO A 1 503 ? -1.540 -4.113 -29.906 1.00 89.69 503 PRO A CA 1
ATOM 4060 C C . PRO A 1 503 ? -1.487 -2.590 -29.745 1.00 89.69 503 PRO A C 1
ATOM 4062 O O . PRO A 1 503 ? -2.374 -1.993 -29.133 1.00 89.69 503 PRO A O 1
ATOM 4065 N N . VAL A 1 504 ? -0.461 -1.955 -30.310 1.00 94.19 504 VAL A N 1
ATOM 4066 C CA . VAL A 1 504 ? -0.337 -0.495 -30.348 1.00 94.19 504 VAL A CA 1
ATOM 4067 C C . VAL A 1 504 ? 0.460 -0.063 -31.576 1.00 94.19 504 VAL A C 1
ATOM 4069 O O . VAL A 1 504 ? 1.354 -0.779 -32.028 1.00 94.19 504 VAL A O 1
ATOM 4072 N N . GLU A 1 505 ? 0.120 1.102 -32.121 1.00 94.94 505 GLU A N 1
ATOM 4073 C CA . GLU A 1 505 ? 0.923 1.758 -33.149 1.00 94.94 505 GLU A CA 1
ATOM 4074 C C . GLU A 1 505 ? 2.193 2.328 -32.511 1.00 94.94 505 GLU A C 1
ATOM 4076 O O . GLU A 1 505 ? 2.134 3.104 -31.556 1.00 94.94 505 GLU A O 1
ATOM 4081 N N . LEU A 1 506 ? 3.348 1.897 -33.013 1.00 95.56 506 LEU A N 1
ATOM 4082 C CA . LEU A 1 506 ? 4.637 2.325 -32.489 1.00 95.56 506 LEU A CA 1
ATOM 4083 C C . LEU A 1 506 ? 5.056 3.656 -33.125 1.00 95.56 506 LEU A C 1
ATOM 4085 O O . LEU A 1 506 ? 4.935 3.802 -34.343 1.00 95.56 506 LEU A O 1
ATOM 4089 N N . PRO A 1 507 ? 5.578 4.613 -32.339 1.00 96.75 507 PRO A N 1
ATOM 4090 C CA . PRO A 1 507 ? 6.114 5.849 -32.890 1.00 96.75 507 PRO A CA 1
ATOM 4091 C C . PRO A 1 507 ? 7.398 5.585 -33.691 1.00 96.75 507 PRO A C 1
ATOM 4093 O O . PRO A 1 507 ? 8.142 4.643 -33.413 1.00 96.75 507 PRO A O 1
ATOM 4096 N N . ASP A 1 508 ? 7.679 6.454 -34.662 1.00 95.44 508 ASP A N 1
ATOM 4097 C CA . ASP A 1 508 ? 8.926 6.428 -35.432 1.00 95.44 508 ASP A CA 1
ATOM 4098 C C . ASP A 1 508 ? 10.079 6.997 -34.589 1.00 95.44 508 ASP A C 1
ATOM 4100 O O . ASP A 1 508 ? 10.302 8.207 -34.533 1.00 95.44 508 ASP A O 1
ATOM 4104 N N . LEU A 1 509 ? 10.751 6.113 -33.849 1.00 95.50 509 LEU A N 1
ATOM 4105 C CA . LEU A 1 509 ? 11.839 6.425 -32.922 1.00 95.50 509 LEU A CA 1
ATOM 4106 C C . LEU A 1 509 ? 13.019 5.466 -33.127 1.00 95.50 509 LEU A C 1
ATOM 4108 O O . LEU A 1 509 ? 12.855 4.336 -33.595 1.00 95.50 509 LEU A O 1
ATOM 4112 N N . GLY A 1 510 ? 14.213 5.895 -32.701 1.00 94.31 510 GLY A N 1
ATOM 4113 C CA . GLY A 1 510 ? 15.364 4.999 -32.553 1.00 94.31 510 GLY A CA 1
ATOM 4114 C C . GLY A 1 510 ? 15.062 3.865 -31.566 1.00 94.31 510 GLY A C 1
ATOM 4115 O O . GLY A 1 510 ? 14.184 3.995 -30.718 1.00 94.31 510 GLY A O 1
ATOM 4116 N N . ARG A 1 511 ? 15.770 2.734 -31.657 1.00 94.94 511 ARG A N 1
ATOM 4117 C CA . ARG A 1 511 ? 15.433 1.520 -30.888 1.00 94.94 511 ARG A CA 1
ATOM 4118 C C . ARG A 1 511 ? 15.475 1.735 -29.379 1.00 94.94 511 ARG A C 1
ATOM 4120 O O . ARG A 1 511 ? 14.574 1.266 -28.682 1.00 94.94 511 ARG A O 1
ATOM 4127 N N . ARG A 1 512 ? 16.480 2.457 -28.877 1.00 94.38 512 ARG A N 1
ATOM 4128 C CA . ARG A 1 512 ? 16.539 2.843 -27.465 1.00 94.38 512 ARG A CA 1
ATOM 4129 C C . ARG A 1 512 ? 15.325 3.681 -27.059 1.00 94.38 512 ARG A C 1
ATOM 4131 O O . ARG A 1 512 ? 14.656 3.337 -26.088 1.00 94.38 512 ARG A O 1
ATOM 4138 N N . ASP A 1 513 ? 15.036 4.749 -27.794 1.00 96.00 513 ASP A N 1
ATOM 4139 C CA . ASP A 1 513 ? 13.932 5.664 -27.477 1.00 96.00 513 ASP A CA 1
ATOM 4140 C C . ASP A 1 513 ? 12.571 4.962 -27.594 1.00 96.00 513 ASP A C 1
ATOM 4142 O O . ASP A 1 513 ? 11.669 5.195 -26.792 1.00 96.00 513 ASP A O 1
ATOM 4146 N N . LEU A 1 514 ? 12.439 4.042 -28.550 1.00 96.31 514 LEU A N 1
ATOM 4147 C CA . LEU A 1 514 ? 11.260 3.205 -28.727 1.00 96.31 514 LEU A CA 1
ATOM 4148 C C . LEU A 1 514 ? 11.069 2.231 -27.555 1.00 96.31 514 LEU A C 1
ATOM 4150 O O . LEU A 1 514 ? 9.938 2.011 -27.119 1.00 96.31 514 LEU A O 1
ATOM 4154 N N . TYR A 1 515 ? 12.155 1.673 -27.013 1.00 95.94 515 TYR A N 1
ATOM 4155 C CA . TYR A 1 515 ? 12.097 0.854 -25.803 1.00 95.94 515 TYR A CA 1
ATOM 4156 C C . TYR A 1 515 ? 11.694 1.680 -24.575 1.00 95.94 515 TYR A C 1
ATOM 4158 O O . TYR A 1 515 ? 10.801 1.274 -23.833 1.00 95.94 515 TYR A O 1
ATOM 4166 N N . GLU A 1 516 ? 12.287 2.862 -24.386 1.00 96.19 516 GLU A N 1
ATOM 4167 C CA . GLU A 1 516 ? 11.908 3.779 -23.302 1.00 96.19 516 GLU A CA 1
ATOM 4168 C C . GLU A 1 516 ? 10.441 4.213 -23.410 1.00 96.19 516 GLU A C 1
ATOM 4170 O O . GLU A 1 516 ? 9.719 4.232 -22.411 1.00 96.19 516 GLU A O 1
ATOM 4175 N N . TRP A 1 517 ? 9.970 4.490 -24.627 1.00 97.12 517 TRP A N 1
ATOM 4176 C CA . TRP A 1 517 ? 8.563 4.764 -24.893 1.00 97.12 517 TRP A CA 1
ATOM 4177 C C . TRP A 1 517 ? 7.671 3.574 -24.514 1.00 97.12 517 TRP A C 1
ATOM 4179 O O . TRP A 1 517 ? 6.667 3.761 -23.828 1.00 97.12 517 TRP A O 1
ATOM 4189 N N . ALA A 1 518 ? 8.058 2.350 -24.886 1.00 96.38 518 ALA A N 1
ATOM 4190 C CA . ALA A 1 518 ? 7.299 1.139 -24.580 1.00 96.38 518 ALA A CA 1
ATOM 4191 C C . ALA A 1 518 ? 7.179 0.884 -23.068 1.00 96.38 518 ALA A C 1
ATOM 4193 O O . ALA A 1 518 ? 6.101 0.531 -22.594 1.00 96.38 518 ALA A O 1
ATOM 4194 N N . LEU A 1 519 ? 8.252 1.110 -22.301 1.00 95.81 519 LEU A N 1
ATOM 4195 C CA . LEU A 1 519 ? 8.240 1.009 -20.834 1.00 95.81 519 LEU A CA 1
ATOM 4196 C C . LEU A 1 519 ? 7.298 2.027 -20.184 1.00 95.81 519 LEU A C 1
ATOM 4198 O O . LEU A 1 519 ? 6.690 1.753 -19.151 1.00 95.81 519 LEU A O 1
ATOM 4202 N N . ASN A 1 520 ? 7.175 3.207 -20.785 1.00 96.69 520 ASN A N 1
ATOM 4203 C CA . ASN A 1 520 ? 6.333 4.292 -20.291 1.00 96.69 520 ASN A CA 1
ATOM 4204 C C . ASN A 1 520 ? 4.900 4.242 -20.841 1.00 96.69 520 ASN A C 1
ATOM 4206 O O . ASN A 1 520 ? 4.086 5.106 -20.515 1.00 96.69 520 ASN A O 1
ATOM 4210 N N . HIS A 1 521 ? 4.578 3.243 -21.663 1.00 96.31 521 HIS A N 1
ATOM 4211 C CA . HIS A 1 521 ? 3.249 3.066 -22.224 1.00 96.31 521 HIS A CA 1
ATOM 4212 C C . HIS A 1 521 ? 2.270 2.509 -21.166 1.00 96.31 521 HIS A C 1
ATOM 4214 O O . HIS A 1 521 ? 2.620 1.546 -20.484 1.00 96.31 521 HIS A O 1
ATOM 4220 N N . PRO A 1 522 ? 1.002 2.966 -21.086 1.00 93.50 522 PRO A N 1
ATOM 4221 C CA . PRO A 1 522 ? 0.012 2.442 -20.123 1.00 93.50 522 PRO A CA 1
ATOM 4222 C C . PRO A 1 522 ? -0.265 0.929 -20.217 1.00 93.50 522 PRO A C 1
ATOM 4224 O O . PRO A 1 522 ? -0.802 0.314 -19.297 1.00 93.50 522 PRO A O 1
ATOM 4227 N N . GLY A 1 523 ? 0.053 0.309 -21.357 1.00 94.19 523 GLY A N 1
ATOM 4228 C CA . GLY A 1 523 ? -0.006 -1.150 -21.519 1.00 94.19 523 GLY A CA 1
ATOM 4229 C C . GLY A 1 523 ? 1.051 -1.884 -20.687 1.00 94.19 523 GLY A C 1
ATOM 4230 O O . GLY A 1 523 ? 0.742 -2.919 -20.097 1.00 94.19 523 GLY A O 1
ATOM 4231 N N . PHE A 1 524 ? 2.258 -1.314 -20.557 1.00 95.50 524 PHE A N 1
ATOM 4232 C CA . PHE A 1 524 ? 3.304 -1.873 -19.700 1.00 95.50 524 PHE A CA 1
ATOM 4233 C C . PHE A 1 524 ? 2.816 -1.981 -18.258 1.00 95.50 524 PHE A C 1
ATOM 4235 O O . PHE A 1 524 ? 2.914 -3.058 -17.673 1.00 95.50 524 PHE A O 1
ATOM 4242 N N . ASP A 1 525 ? 2.233 -0.902 -17.726 1.00 93.88 525 ASP A N 1
ATOM 4243 C CA . ASP A 1 525 ? 1.729 -0.857 -16.353 1.00 93.88 525 ASP A CA 1
ATOM 4244 C C . ASP A 1 525 ? 0.660 -1.928 -16.103 1.00 93.88 525 ASP A C 1
ATOM 4246 O O . ASP A 1 525 ? 0.772 -2.703 -15.154 1.00 93.88 525 ASP A O 1
ATOM 4250 N N . ARG A 1 526 ? -0.330 -2.046 -16.998 1.00 91.31 526 ARG A N 1
ATOM 4251 C CA . ARG A 1 526 ? -1.386 -3.068 -16.889 1.00 91.31 526 ARG A CA 1
ATOM 4252 C C . ARG A 1 526 ? -0.826 -4.486 -16.904 1.00 91.31 526 ARG A C 1
ATOM 4254 O O . ARG A 1 526 ? -1.160 -5.278 -16.028 1.00 91.31 526 ARG A O 1
ATOM 4261 N N . GLY A 1 527 ? 0.080 -4.790 -17.835 1.00 90.81 527 GLY A N 1
ATOM 4262 C CA . GLY A 1 527 ? 0.753 -6.090 -17.861 1.00 90.81 527 GLY A CA 1
ATOM 4263 C C . GLY A 1 527 ? 1.673 -6.317 -16.654 1.00 90.81 527 GLY A C 1
ATOM 4264 O O . GLY A 1 527 ? 1.967 -7.454 -16.306 1.00 90.81 527 GLY A O 1
ATOM 4265 N N . ASN A 1 528 ? 2.145 -5.258 -15.994 1.00 92.75 528 ASN A N 1
ATOM 4266 C CA . ASN A 1 528 ? 2.972 -5.369 -14.794 1.00 92.75 528 ASN A CA 1
ATOM 4267 C C . ASN A 1 528 ? 2.152 -5.780 -13.553 1.00 92.75 528 ASN A C 1
ATOM 4269 O O . ASN A 1 528 ? 2.679 -6.430 -12.645 1.00 92.75 528 ASN A O 1
ATOM 4273 N N . LEU A 1 529 ? 0.854 -5.455 -13.524 1.00 92.69 529 LEU A N 1
ATOM 4274 C CA . LEU A 1 529 ? -0.052 -5.819 -12.429 1.00 92.69 529 LEU A CA 1
ATOM 4275 C C . LEU A 1 529 ? -0.403 -7.309 -12.367 1.00 92.69 529 LEU A C 1
ATOM 4277 O O . LEU A 1 529 ? -0.895 -7.773 -11.333 1.00 92.69 529 LEU A O 1
ATOM 4281 N N . GLU A 1 530 ? -0.121 -8.083 -13.417 1.00 91.00 530 GLU A N 1
ATOM 4282 C CA . GLU A 1 530 ? -0.215 -9.551 -13.383 1.00 91.00 530 GLU A CA 1
ATOM 4283 C C . GLU A 1 530 ? 0.637 -10.137 -12.240 1.00 91.00 530 GLU A C 1
ATOM 4285 O O . GLU A 1 530 ? 0.271 -11.136 -11.629 1.00 91.00 530 GLU A O 1
ATOM 4290 N N . TYR A 1 531 ? 1.719 -9.445 -11.863 1.00 91.12 531 TYR A N 1
ATOM 4291 C CA . TYR A 1 531 ? 2.675 -9.851 -10.828 1.00 91.12 531 TYR A CA 1
ATOM 4292 C C . TYR A 1 531 ? 2.495 -9.092 -9.505 1.00 91.12 531 TYR A C 1
ATOM 4294 O O . TYR A 1 531 ? 3.401 -9.049 -8.661 1.00 91.12 531 TYR A O 1
ATOM 4302 N N . ARG A 1 532 ? 1.342 -8.442 -9.301 1.00 90.19 532 ARG A N 1
ATOM 4303 C CA . ARG A 1 532 ? 1.120 -7.561 -8.142 1.00 90.19 532 ARG A CA 1
ATOM 4304 C C . ARG A 1 532 ? 1.264 -8.287 -6.800 1.00 90.19 532 ARG A C 1
ATOM 4306 O O . ARG A 1 532 ? 1.874 -7.722 -5.896 1.00 90.19 532 ARG A O 1
ATOM 4313 N N . LEU A 1 533 ? 0.857 -9.557 -6.724 1.00 83.62 533 LEU A N 1
ATOM 4314 C CA . LEU A 1 533 ? 0.954 -10.400 -5.519 1.00 83.62 533 LEU A CA 1
ATOM 4315 C C . LEU A 1 533 ? 2.087 -11.424 -5.559 1.00 83.62 533 LEU A C 1
ATOM 4317 O O . LEU A 1 533 ? 2.332 -12.095 -4.563 1.00 83.62 533 LEU A O 1
ATOM 4321 N N . ALA A 1 534 ? 2.781 -11.559 -6.692 1.00 85.56 534 ALA A N 1
ATOM 4322 C CA . ALA A 1 534 ? 3.860 -12.527 -6.810 1.00 85.56 534 ALA A CA 1
ATOM 4323 C C . ALA A 1 534 ? 4.950 -12.204 -5.781 1.00 85.56 534 ALA A C 1
ATOM 4325 O O . ALA A 1 534 ? 5.387 -11.056 -5.703 1.00 85.56 534 ALA A O 1
ATOM 4326 N N . ASN A 1 535 ? 5.401 -13.205 -5.026 1.00 85.38 535 ASN A N 1
ATOM 4327 C CA . ASN A 1 535 ? 6.565 -13.135 -4.128 1.00 85.38 535 ASN A CA 1
ATOM 4328 C C . ASN A 1 535 ? 7.805 -13.838 -4.712 1.00 85.38 535 ASN A C 1
ATOM 4330 O O . ASN A 1 535 ? 8.869 -13.853 -4.102 1.00 85.38 535 ASN A O 1
ATOM 4334 N N . ASN A 1 536 ? 7.674 -14.359 -5.931 1.00 89.25 536 ASN A N 1
ATOM 4335 C CA . ASN A 1 536 ? 8.742 -14.917 -6.752 1.00 89.25 536 ASN A CA 1
ATOM 4336 C C . ASN A 1 536 ? 8.944 -14.052 -8.002 1.00 89.25 536 ASN A C 1
ATOM 4338 O O . ASN A 1 536 ? 8.120 -13.186 -8.311 1.00 89.25 536 ASN A O 1
ATOM 4342 N N . VAL A 1 537 ? 10.017 -14.313 -8.749 1.00 91.12 537 VAL A N 1
ATOM 4343 C CA . VAL A 1 537 ? 10.229 -13.727 -10.080 1.00 91.12 537 VAL A CA 1
ATOM 4344 C C . VAL A 1 537 ? 10.042 -14.822 -11.135 1.00 91.12 537 VAL A C 1
ATOM 4346 O O . VAL A 1 537 ? 11.031 -15.473 -11.504 1.00 91.12 537 VAL A O 1
ATOM 4349 N N . PRO A 1 538 ? 8.796 -15.056 -11.602 1.00 91.25 538 PRO A N 1
ATOM 4350 C CA . PRO A 1 538 ? 8.531 -16.045 -12.642 1.00 91.25 538 PRO A CA 1
ATOM 4351 C C . PRO A 1 538 ? 9.251 -15.661 -13.935 1.00 91.25 538 PRO A C 1
ATOM 4353 O O . PRO A 1 538 ? 9.569 -14.490 -14.154 1.00 91.25 538 PRO A O 1
ATOM 4356 N N . GLU A 1 539 ? 9.492 -16.642 -14.803 1.00 87.75 539 GLU A N 1
ATOM 4357 C CA . GLU A 1 539 ? 10.190 -16.414 -16.072 1.00 87.75 539 GLU A CA 1
ATOM 4358 C C . GLU A 1 539 ? 9.517 -15.315 -16.900 1.00 87.75 539 GLU A C 1
ATOM 4360 O O . GLU A 1 539 ? 10.190 -14.377 -17.304 1.00 87.75 539 GLU A O 1
ATOM 4365 N N . SER A 1 540 ? 8.185 -15.308 -16.987 1.00 88.06 540 SER A N 1
ATOM 4366 C CA . SER A 1 54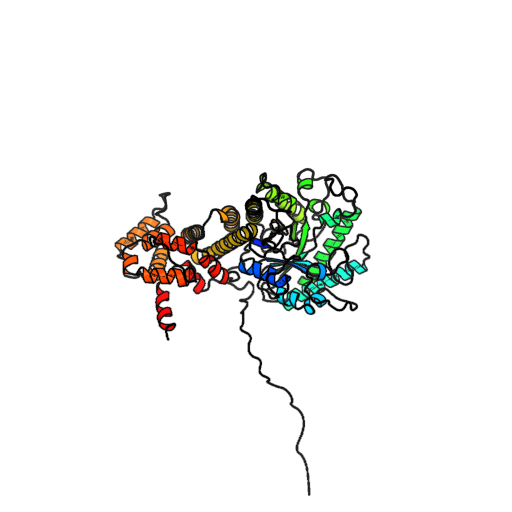0 ? 7.434 -14.271 -17.703 1.00 88.06 540 SER A CA 1
ATOM 4367 C C . SER A 1 540 ? 7.672 -12.844 -17.176 1.00 88.06 540 SER A C 1
ATOM 4369 O O . SER A 1 540 ? 7.685 -11.891 -17.958 1.00 88.06 540 SER A O 1
ATOM 4371 N N . LEU A 1 541 ? 7.918 -12.677 -15.868 1.00 91.31 541 LEU A N 1
ATOM 4372 C CA . LEU A 1 541 ? 8.313 -11.387 -15.297 1.00 91.31 541 LEU A CA 1
ATOM 4373 C C . LEU A 1 541 ? 9.764 -11.041 -15.648 1.00 91.31 541 LEU A C 1
ATOM 4375 O O . LEU A 1 541 ? 10.049 -9.886 -15.963 1.00 91.31 541 LEU A O 1
ATOM 4379 N N . ARG A 1 542 ? 10.679 -12.023 -15.609 1.00 89.06 542 ARG A N 1
ATOM 4380 C CA . ARG A 1 542 ? 12.075 -11.820 -16.045 1.00 89.06 542 ARG A CA 1
ATOM 4381 C C . ARG A 1 542 ? 12.098 -11.349 -17.489 1.00 89.06 542 ARG A C 1
ATOM 4383 O O . ARG A 1 542 ? 12.703 -10.322 -17.769 1.00 89.06 542 ARG A O 1
ATOM 4390 N N . ASP A 1 543 ? 11.363 -12.030 -18.359 1.00 84.94 543 ASP A N 1
ATOM 4391 C CA . ASP A 1 543 ? 11.302 -11.743 -19.788 1.00 84.94 543 ASP A CA 1
ATOM 4392 C C . ASP A 1 543 ? 10.792 -10.321 -20.053 1.00 84.94 543 ASP A C 1
ATOM 4394 O O . ASP A 1 543 ? 11.371 -9.599 -20.865 1.00 84.94 543 ASP A O 1
ATOM 4398 N N . LYS A 1 544 ? 9.770 -9.872 -19.308 1.00 88.94 544 LYS A N 1
ATOM 4399 C CA . LYS A 1 544 ? 9.241 -8.500 -19.403 1.00 88.94 544 LYS A CA 1
ATOM 4400 C C . LYS A 1 544 ? 10.300 -7.430 -19.100 1.00 88.94 544 LYS A C 1
ATOM 4402 O O . LYS A 1 544 ? 10.249 -6.352 -19.688 1.00 88.94 544 LYS A O 1
ATOM 4407 N N . TYR A 1 545 ? 11.241 -7.715 -18.197 1.00 90.06 545 TYR A N 1
ATOM 4408 C CA . TYR A 1 545 ? 12.221 -6.752 -17.682 1.00 90.06 545 TYR A CA 1
ATOM 4409 C C . TYR A 1 545 ? 13.652 -6.916 -18.226 1.00 90.06 545 TYR A C 1
ATOM 4411 O O . TYR A 1 545 ? 14.424 -5.960 -18.115 1.00 90.06 545 TYR A O 1
ATOM 4419 N N . SER A 1 546 ? 14.031 -8.078 -18.777 1.00 78.69 546 SER A N 1
ATOM 4420 C CA . SER A 1 546 ? 15.415 -8.390 -19.180 1.00 78.69 546 SER A CA 1
ATOM 4421 C C . SER A 1 546 ? 15.669 -8.433 -20.692 1.00 78.69 546 SER A C 1
ATOM 4423 O O . SER A 1 546 ? 16.794 -8.691 -21.099 1.00 78.69 546 SER A O 1
ATOM 4425 N N . LEU A 1 547 ? 14.679 -8.103 -21.535 1.00 76.56 547 LEU A N 1
ATOM 4426 C CA . LEU A 1 547 ? 14.841 -8.040 -23.001 1.00 76.56 547 LEU A CA 1
ATOM 4427 C C . LEU A 1 547 ? 15.247 -9.373 -23.661 1.00 76.56 547 LEU A C 1
ATOM 4429 O O . LEU A 1 547 ? 16.015 -9.382 -24.622 1.00 76.56 547 LEU A O 1
ATOM 4433 N N . LYS A 1 548 ? 14.712 -10.506 -23.192 1.00 81.44 548 LYS A N 1
ATOM 4434 C CA . LYS A 1 548 ? 14.981 -11.836 -23.767 1.00 81.44 548 LYS A CA 1
ATOM 4435 C C . LYS A 1 548 ? 14.311 -12.051 -25.127 1.00 81.44 548 LYS A C 1
ATOM 4437 O O . LYS A 1 548 ? 13.288 -12.722 -25.259 1.00 81.44 548 LYS A O 1
ATOM 4442 N N . LEU A 1 549 ? 14.928 -11.517 -26.170 1.00 81.19 549 LEU A N 1
ATOM 4443 C CA . LEU A 1 549 ? 14.520 -11.714 -27.560 1.00 81.19 549 LEU A CA 1
ATOM 4444 C C . LEU A 1 549 ? 14.779 -13.144 -28.049 1.00 81.19 549 LEU A C 1
ATOM 4446 O O . LEU A 1 549 ? 14.064 -13.618 -28.928 1.00 81.19 549 LEU A O 1
ATOM 4450 N N . GLN A 1 550 ? 15.751 -13.859 -27.472 1.00 68.62 550 GLN A N 1
ATOM 4451 C CA . GLN A 1 550 ? 16.074 -15.233 -27.875 1.00 68.62 550 GLN A CA 1
ATOM 4452 C C . GLN A 1 550 ? 14.872 -16.191 -27.781 1.00 68.62 550 GLN A C 1
ATOM 4454 O O . GLN A 1 550 ? 14.613 -16.939 -28.718 1.00 68.62 550 GLN A O 1
ATOM 4459 N N . GLN A 1 551 ? 14.102 -16.127 -26.693 1.00 65.31 551 GLN A N 1
ATOM 4460 C CA . GLN A 1 551 ? 12.956 -17.017 -26.449 1.00 65.31 551 GLN A CA 1
ATOM 4461 C C . GLN A 1 551 ? 11.687 -16.597 -27.218 1.00 65.31 551 GLN A C 1
ATOM 4463 O O . GLN A 1 551 ? 10.725 -17.358 -27.316 1.00 65.31 551 GLN A O 1
ATOM 4468 N N . PHE A 1 552 ? 11.655 -15.381 -27.777 1.00 70.00 552 PHE A N 1
ATOM 4469 C CA . PHE A 1 552 ? 10.463 -14.837 -28.430 1.00 70.00 552 PHE A CA 1
ATOM 4470 C C . PHE A 1 552 ? 10.103 -15.572 -29.733 1.00 70.00 552 PHE A C 1
ATOM 4472 O O . PHE A 1 552 ? 8.918 -15.749 -30.017 1.00 70.00 552 PHE A O 1
ATOM 4479 N N . GLN A 1 553 ? 11.095 -16.041 -30.499 1.00 63.97 553 GLN A N 1
ATOM 4480 C CA . GLN A 1 553 ? 10.850 -16.781 -31.743 1.00 63.97 553 GLN A CA 1
ATOM 4481 C C . GLN A 1 553 ? 10.417 -18.235 -31.495 1.00 63.97 553 GLN A C 1
ATOM 4483 O O . GLN A 1 553 ? 9.490 -18.697 -32.161 1.00 63.97 553 GLN A O 1
ATOM 4488 N N . GLU A 1 554 ? 11.005 -18.919 -30.506 1.00 57.19 554 GLU A N 1
ATOM 4489 C CA . GLU A 1 554 ? 10.710 -20.331 -30.194 1.00 57.19 554 GLU A CA 1
ATOM 4490 C C . GLU A 1 554 ? 9.228 -20.563 -29.836 1.00 57.19 554 GLU A C 1
ATOM 4492 O O . GLU A 1 554 ? 8.665 -21.607 -30.154 1.00 57.19 554 GLU A O 1
ATOM 4497 N N . GLY A 1 555 ? 8.560 -19.568 -29.239 1.00 51.72 555 GLY A N 1
ATOM 4498 C CA . GLY A 1 555 ? 7.117 -19.619 -28.966 1.00 51.72 555 GLY A CA 1
ATOM 4499 C C . GLY A 1 555 ? 6.222 -19.253 -30.161 1.00 51.72 555 GLY A C 1
ATOM 4500 O O . GLY A 1 555 ? 5.092 -19.726 -30.253 1.00 51.72 555 GLY A O 1
ATOM 4501 N N . SER A 1 556 ? 6.712 -18.436 -31.101 1.00 50.25 556 SER A N 1
ATOM 4502 C CA . SER A 1 556 ? 5.918 -17.935 -32.238 1.00 50.25 556 SER A CA 1
ATOM 4503 C C . SER A 1 556 ? 5.667 -18.971 -33.342 1.00 50.25 556 SER A C 1
ATOM 4505 O O . SER A 1 556 ? 4.723 -18.823 -34.122 1.00 50.25 556 SER A O 1
ATOM 4507 N N . GLU A 1 557 ? 6.464 -20.043 -33.387 1.00 46.16 557 GLU A N 1
ATOM 4508 C CA . GLU A 1 557 ? 6.245 -21.177 -34.295 1.00 46.16 557 GLU A CA 1
ATOM 4509 C C . GLU A 1 557 ? 5.116 -22.111 -33.817 1.00 46.16 557 GLU A C 1
ATOM 4511 O O . GLU A 1 557 ? 4.554 -22.852 -34.622 1.00 46.16 557 GLU A O 1
ATOM 4516 N N . HIS A 1 558 ? 4.719 -22.047 -32.539 1.00 46.25 558 HIS A N 1
ATOM 4517 C CA . HIS A 1 558 ? 3.690 -22.920 -31.961 1.00 46.25 558 HIS A CA 1
ATOM 4518 C C . HIS A 1 558 ? 2.285 -22.304 -31.863 1.00 46.25 558 HIS A C 1
ATOM 4520 O O . HIS A 1 558 ? 1.323 -23.049 -31.706 1.00 46.25 558 HIS A O 1
ATOM 4526 N N . GLU A 1 559 ? 2.130 -20.987 -32.018 1.00 41.72 559 GLU A N 1
ATOM 4527 C CA . GLU A 1 559 ? 0.814 -20.316 -31.989 1.00 41.72 559 GLU A CA 1
ATOM 4528 C C . GLU A 1 559 ? 0.153 -20.163 -33.376 1.00 41.72 559 GLU A C 1
ATOM 4530 O O . GLU A 1 559 ? -0.948 -19.629 -33.482 1.00 41.72 559 GLU A O 1
ATOM 4535 N N . ASN A 1 560 ? 0.790 -20.656 -34.446 1.00 35.81 560 ASN A N 1
ATOM 4536 C CA . ASN A 1 560 ? 0.265 -20.614 -35.820 1.00 35.81 560 ASN A CA 1
ATOM 4537 C C . ASN A 1 560 ? -0.241 -21.976 -36.350 1.00 35.81 560 ASN A C 1
ATOM 4539 O O . ASN A 1 560 ? -0.327 -22.161 -37.569 1.00 35.81 560 ASN A O 1
ATOM 4543 N N . HIS A 1 561 ? -0.598 -22.919 -35.468 1.00 34.44 561 HIS A N 1
ATOM 4544 C CA . HIS A 1 561 ? -1.196 -24.207 -35.846 1.00 34.44 561 HIS A CA 1
ATOM 4545 C C . HIS A 1 561 ? -2.530 -24.498 -35.168 1.00 34.44 561 HIS A C 1
ATOM 4547 O O . HIS A 1 561 ? -2.609 -24.378 -33.927 1.00 34.44 561 HIS A O 1
#

Secondary structure (DSSP, 8-state):
----------------------------TT-SSS-----EEEEE----S--SSSS-HHHHHHHHHHHTT--EEEEEESSPTTS--HHHHSTTSPPPP--S---HHHHHHT-HHHHHHHHS--SEEEEEE--SSS----TT--HHHHHHHHHHHHHHHHHHHHHHTTS--EEEEE-S-HHHHHHTT-TTTT-TT----HHHHHHHHHHHHHHHHHHHHHHHT-TT--S-EEEEEEEE---HHHHH-TTS--HHHHTGGGS-BSEEEEETHHHHT-GGGTTHHHHHHHHHHHHHHTTTB-S---SS-SEEEEEE---SS--TTHHHHHHHHHHHHHHHT-SEEEES-SB-SSTT-TTSSSB-TTS-B-HHHHHHHHHHHHHHHHHHHHHHHHSSPPPHHHHHHHHHHTTT--HHHHHHHHHHHGGGTS-HHHHHHHHHHHTT-GGGS-HHHHHHHHHHHT-TT--SSSSSHHHHHHHHHTSHHHHHHS-HHHHHHHIIIIIS-S--PPPS--HHHHHHHHHTSHHHHHHHGGGSS-SS--HHHHHHHHT--HHHHHHHTTTT-

Foldseek 3Di:
DDDDDDDDDDDDDDDDDDDDDDDPPLPWFQPALFGDAFLAFAAEQWAFPDDPDPPQSRLRLLVLRLLLLHQEYEDEQEQDAPPHGCCVRGVPWDDDPPPPDDFSLNSCVPTVVNVVNLVPLHQEYEYAYYTYDPLHDDLDDDVVSLVSLLQRLLVVLLSQLVVCFGSLHEYEYEHPAVQCVQLPPDPPSVDQQDAGDLSSLVSSLSNLQSNQCSNVNSVVVCPPGHSYYYFYEYEHEDQVSCLVPVVRDTCQQSHLLRHAGQAYEYQYAVQLVVQVCPLVSVLSRQVSSCVSNVNRHPPPDDNWPRYAYPEDADWFADDPCRLVSVLRSQLSRVLSPHSYHYQQHAHDNDQGGQRSHQGHSVGHGDSNVVSSSLSSLQSLLLQLLCCLLVVYGDDSNRRSVCSNCSVVDFSLNSNQVSNQNSVVPAPPLRLVQLLCQLLVVPPVDDPVVSVVLNVLCVCPPDPDQCNGSLNSSLCCQQDPSSCVRAPPVLLVVCLQCQQLNHDDDFDPDRRSVSNSVSSRDVSNSSVSSVCSRPSYCDPSSSCNSSNRSVVVVVVVVVVPD

pLDDT: mean 86.1, std 17.8, range [24.97, 98.81]

Radius of gyration: 27.78 Å; Cα contacts (8 Å, |Δi|>4): 933; chains: 1; bounding box: 75×101×72 Å